Protein AF-A0A8K0KMU0-F1 (afdb_monomer_lite)

Radius of gyration: 23.38 Å; chains: 1; bounding box: 57×55×66 Å

Secondary structure (DSSP, 8-state):
-BS-EEES--EETTEE--SEEEESS--EEES-EEES-SS-SEEEE---S-EEEES-EEES-SS-SEEEEEEEE--S--SB-SS---S-----S--TTSEETTSS--EE--SSEEEEEEE--SS-EEEEEEE-SS--------SS--SEEEEEES-TTSSS----EEEETT-TTTTB----SSS-EEEEEEE-S--TT-EEEEEEE-SSPP-TT--TT-EEEEES-EEES-TT-SEEEEEEESSBPEEEEES-EEES-S-EEETTEES-S-SEEEEEESB-EEEEES-EEESSBS-EEEEEE-SSGGG--EEEEES-EEES-BSS-SEEEEESSS-TT-EEEEES-EEES-EETTS-SEEEESSEEEEES-EEES-EESSSEEEE--TT---SS-EEEES-EEES-EE--SS--EEEEE-SSSEEEES-EEE-TT-SEEEEE-----

Sequence (446 aa):
MEFVRIIGAGVLHNEKAPAVQSIGKSPVLSNINISNCASHGFNVISPTDAMKMLFNRVEDVLGIGLSAISLTGEGRESEESSFTPMQEVHYPYNLFSMIDMCDPTKEVIIEERVLVYYKYDNSPVNCVKIFNSFNLFNSTEKPGKEDTISLYDGDVYNVTTKLLSKINIGSNNERKFFKTSGPSLSVKLFANGASSHYGFIAEVVTLPISAIGFNRDVQHNISYSVFTKNQLGAINYASAGEINPMITMEWNQFTNNCLNLYGNFTTCSAAVSMDIQNTQSIFFKNNLVRGNQGGLLVKADSRGSATALKGYISNNLFKNNANNPTVHIEGRRSSPYQEVTLFRNYFTRNFVPYHNAIILKQVVSNFTYNYVHYNLGMHILEVSGFERVRLPIYQTASHNGFYRNMAVDREERGTIVAGTAGQHYVDNVLVNPDNDYEIVTVNRSL

Foldseek 3Di:
DEQEEAEAAQADPNWGAESEEDECAADAAYLYEYEQYAEEHYEYYQHLFAHHAYQYEAYNYQYAPYFAEHELAELDPDQFFFWFFDDFGDDIQDDPQAAEQAPPAAEDEDPFKGKYKYFAAQAKDKGKHWYFWFDFEAADDDDDDAFWKFWWLDDCPDDSTHTHDIDGPPDPCRGGDDDRPTTIRMIITTDGHDDRSDMGMDMDGDPPHDCRSVDQAHEYAHELYEAEQHAQAHYEHEYDYQATHAYEYYNYEQEQYWDDDDDLDINYQANHHYAYELYAEYHAELYEQENYQEAYHYEYEGPDLNSAYEYEAENYEQYQHENHANAAYEYPDLDANHEYEHYAYEHANYYHAPAANHHAESYQYHAELYEHEHAEHLEHYEHYHNPPPDDPAAREHEPYEHYQYWRNHDPAGENYEQADPRYYYYHYHHHHVNGPYPYDYPPPPD

Structure (mmCIF, N/CA/C/O backbone):
data_AF-A0A8K0KMU0-F1
#
_entry.id   AF-A0A8K0KMU0-F1
#
loop_
_atom_site.group_PDB
_atom_site.id
_atom_site.type_symbol
_atom_site.label_atom_id
_atom_site.label_alt_id
_atom_site.label_comp_id
_atom_site.label_asym_id
_atom_site.label_entity_id
_atom_site.label_seq_id
_atom_site.pdbx_PDB_ins_code
_atom_site.Cartn_x
_atom_site.Cartn_y
_atom_site.Cartn_z
_atom_site.occupancy
_atom_site.B_iso_or_equiv
_atom_site.auth_seq_id
_atom_site.auth_comp_id
_atom_site.auth_asym_id
_atom_site.auth_atom_id
_atom_site.pdbx_PDB_model_num
ATOM 1 N N . MET A 1 1 ? -8.314 -20.863 10.036 1.00 87.50 1 MET A N 1
ATOM 2 C CA . MET A 1 1 ? -9.334 -21.306 9.061 1.00 87.50 1 MET A CA 1
ATOM 3 C C . MET A 1 1 ? -8.587 -21.843 7.863 1.00 87.50 1 MET A C 1
ATOM 5 O O . MET A 1 1 ? -7.766 -21.114 7.317 1.00 87.50 1 MET A O 1
ATOM 9 N N . GLU A 1 2 ? -8.796 -23.110 7.514 1.00 93.12 2 GLU A N 1
ATOM 10 C CA . GLU A 1 2 ? -7.958 -23.791 6.523 1.00 93.12 2 GLU A CA 1
ATOM 11 C C . GLU A 1 2 ? -8.783 -24.669 5.576 1.00 93.12 2 GLU A C 1
ATOM 13 O O . GLU A 1 2 ? -9.823 -25.184 5.981 1.00 93.12 2 GLU A O 1
ATOM 18 N N . PHE A 1 3 ? -8.317 -24.833 4.332 1.00 95.44 3 PHE A N 1
ATOM 19 C CA . PHE A 1 3 ? -8.899 -25.730 3.316 1.00 95.44 3 PHE A CA 1
ATOM 20 C C . PHE A 1 3 ? -10.385 -25.470 2.988 1.00 95.44 3 PHE A C 1
ATOM 22 O O . PHE A 1 3 ? -11.163 -26.399 2.775 1.00 95.44 3 PHE A O 1
ATOM 29 N N . VAL A 1 4 ? -10.795 -24.196 2.925 1.00 96.50 4 VAL A N 1
ATOM 30 C CA . VAL A 1 4 ? -12.194 -23.798 2.669 1.00 96.50 4 VAL A CA 1
ATOM 31 C C . VAL A 1 4 ? -12.368 -23.226 1.261 1.00 96.50 4 VAL A C 1
ATOM 33 O O . VAL A 1 4 ? -11.545 -22.439 0.794 1.00 96.50 4 VAL A O 1
ATOM 36 N N . ARG A 1 5 ? -13.478 -23.561 0.594 1.00 97.19 5 ARG A N 1
ATOM 37 C CA . ARG A 1 5 ? -13.899 -22.934 -0.666 1.00 97.19 5 ARG A CA 1
ATOM 38 C C . ARG A 1 5 ? -15.169 -22.110 -0.457 1.00 97.19 5 ARG A C 1
ATOM 40 O O . ARG A 1 5 ? -16.158 -22.632 0.044 1.00 97.19 5 ARG A O 1
ATOM 47 N N . ILE A 1 6 ? -15.141 -20.849 -0.878 1.00 96.81 6 ILE A N 1
ATOM 48 C CA . ILE A 1 6 ? -16.243 -19.887 -0.779 1.00 96.81 6 ILE A CA 1
ATOM 49 C C . ILE A 1 6 ? -16.578 -19.391 -2.192 1.00 96.81 6 ILE A C 1
ATOM 51 O O . ILE A 1 6 ? -15.688 -19.048 -2.975 1.00 96.81 6 ILE A O 1
ATOM 55 N N . ILE A 1 7 ? -17.866 -19.386 -2.537 1.00 97.06 7 ILE A N 1
ATOM 56 C CA . ILE A 1 7 ? -18.370 -18.989 -3.857 1.00 97.06 7 ILE A CA 1
ATOM 57 C C . ILE A 1 7 ? -19.643 -18.163 -3.658 1.00 97.06 7 ILE A C 1
ATOM 59 O O . ILE A 1 7 ? -20.492 -18.565 -2.866 1.00 97.06 7 ILE A O 1
ATOM 63 N N . GLY A 1 8 ? -19.795 -17.036 -4.359 1.00 94.19 8 GLY A N 1
ATOM 64 C CA . GLY A 1 8 ? -21.054 -16.273 -4.369 1.00 94.19 8 GLY A CA 1
ATOM 65 C C . GLY A 1 8 ? -21.387 -15.518 -3.074 1.00 94.19 8 GLY A C 1
ATOM 66 O O . GLY A 1 8 ? -22.480 -14.970 -2.953 1.00 94.19 8 GLY A O 1
ATOM 67 N N . ALA A 1 9 ? -20.465 -15.467 -2.108 1.00 93.31 9 ALA A N 1
ATOM 68 C CA . ALA A 1 9 ? -20.599 -14.627 -0.919 1.00 93.31 9 ALA A CA 1
ATOM 69 C C . ALA A 1 9 ? -20.497 -13.132 -1.284 1.00 93.31 9 ALA A C 1
ATOM 71 O O . ALA A 1 9 ? -20.115 -12.770 -2.395 1.00 93.31 9 ALA A O 1
ATOM 72 N N . GLY A 1 10 ? -20.805 -12.228 -0.354 1.00 86.81 10 GLY A N 1
ATOM 73 C CA . GLY A 1 10 ? -20.656 -10.786 -0.590 1.00 86.81 10 GLY A CA 1
ATOM 74 C C . GLY A 1 10 ? -21.837 -9.923 -0.152 1.00 86.81 10 GLY A C 1
ATOM 75 O O . GLY A 1 10 ? -21.719 -8.700 -0.164 1.00 86.81 10 GLY A O 1
ATOM 76 N N . VAL A 1 11 ? -22.966 -10.539 0.210 1.00 90.25 11 VAL A N 1
ATOM 77 C CA . VAL A 1 11 ? -24.166 -9.849 0.699 1.00 90.25 11 VAL A CA 1
ATOM 78 C C . VAL A 1 11 ? -24.617 -10.470 2.019 1.00 90.25 11 VAL A C 1
ATOM 80 O O . VAL A 1 11 ? -24.710 -11.692 2.122 1.00 90.25 11 VAL A O 1
ATOM 83 N N . LEU A 1 12 ? -24.908 -9.632 3.011 1.00 87.19 12 LEU A N 1
ATOM 84 C CA . LEU A 1 12 ? -25.464 -10.011 4.311 1.00 87.19 12 LEU A CA 1
ATOM 85 C C . LEU A 1 12 ? -26.516 -8.964 4.696 1.00 87.19 12 LEU A C 1
ATOM 87 O O . LEU A 1 12 ? -26.233 -7.775 4.632 1.00 87.19 12 LEU A O 1
ATOM 91 N N . HIS A 1 13 ? -27.735 -9.390 5.042 1.00 85.06 13 HIS A N 1
ATOM 92 C CA . HIS A 1 13 ? -28.861 -8.493 5.369 1.00 85.06 13 HIS A CA 1
ATOM 93 C C . HIS A 1 13 ? -29.080 -7.348 4.347 1.00 85.06 13 HIS A C 1
ATOM 95 O O . HIS A 1 13 ? -29.362 -6.216 4.718 1.00 85.06 13 HIS A O 1
ATOM 101 N N . ASN A 1 14 ? -28.963 -7.661 3.049 1.00 83.81 14 ASN A N 1
ATOM 102 C CA . ASN A 1 14 ? -29.007 -6.737 1.899 1.00 83.81 14 ASN A CA 1
ATOM 103 C C . ASN A 1 14 ? -27.836 -5.735 1.774 1.00 83.81 14 ASN A C 1
ATOM 105 O O . ASN A 1 14 ? -27.771 -5.006 0.785 1.00 83.81 14 ASN A O 1
ATOM 109 N N . GLU A 1 15 ? -26.864 -5.742 2.687 1.00 84.44 15 GLU A N 1
ATOM 110 C CA . GLU A 1 15 ? -25.642 -4.933 2.609 1.00 84.44 15 GLU A CA 1
ATOM 111 C C . GLU A 1 15 ? -24.462 -5.694 1.994 1.00 84.44 15 GLU A C 1
ATOM 113 O O . GLU A 1 15 ? -24.384 -6.921 2.051 1.00 84.44 15 GLU A O 1
ATOM 118 N N . LYS A 1 16 ? -23.474 -4.960 1.464 1.00 88.62 16 LYS A N 1
ATOM 119 C CA . LYS A 1 16 ? -22.205 -5.537 0.996 1.00 88.62 16 LYS A CA 1
ATOM 120 C C . LYS A 1 16 ? -21.301 -5.927 2.171 1.00 88.62 16 LYS A C 1
ATOM 122 O O . LYS A 1 16 ? -20.654 -5.066 2.766 1.00 88.62 16 LYS A O 1
ATOM 127 N N . ALA A 1 17 ? -21.158 -7.226 2.421 1.00 91.62 17 ALA A N 1
ATOM 128 C CA . ALA A 1 17 ? -20.309 -7.792 3.475 1.00 91.62 17 ALA A CA 1
ATOM 129 C C . ALA A 1 17 ? -19.188 -8.671 2.884 1.00 91.62 17 ALA A C 1
ATOM 131 O O . ALA A 1 17 ? -19.438 -9.376 1.910 1.00 91.62 17 ALA A O 1
ATOM 132 N N . PRO A 1 18 ? -17.951 -8.635 3.412 1.00 93.56 18 PRO A N 1
ATOM 133 C CA . PRO A 1 18 ? -16.827 -9.427 2.899 1.00 93.56 18 PRO A CA 1
ATOM 134 C C . PRO A 1 18 ? -17.072 -10.940 3.020 1.00 93.56 18 PRO A C 1
ATOM 136 O O . PRO A 1 18 ? -17.790 -11.389 3.909 1.00 93.56 18 PRO A O 1
ATOM 139 N N . ALA A 1 19 ? -16.437 -11.740 2.159 1.00 95.00 19 ALA A N 1
ATOM 140 C CA . ALA A 1 19 ? -16.584 -13.199 2.179 1.00 95.00 19 ALA A CA 1
ATOM 141 C C . ALA A 1 19 ? -15.942 -13.865 3.417 1.00 95.00 19 ALA A C 1
ATOM 143 O O . ALA A 1 19 ? -16.419 -14.904 3.870 1.00 95.00 19 ALA A O 1
ATOM 144 N N . VAL A 1 20 ? -14.888 -13.261 3.978 1.00 94.62 20 VAL A N 1
ATOM 145 C CA . VAL A 1 20 ? -14.310 -13.595 5.291 1.00 94.62 20 VAL A CA 1
ATOM 146 C C . VAL A 1 20 ? -13.962 -12.298 6.020 1.00 94.62 20 VAL A C 1
ATOM 148 O O . VAL A 1 20 ? -13.283 -11.440 5.453 1.00 94.62 20 VAL A O 1
ATOM 151 N N . GLN A 1 21 ? -14.373 -12.169 7.285 1.00 93.75 21 GLN A N 1
ATOM 152 C CA . GLN A 1 21 ? -14.043 -11.022 8.135 1.00 93.75 21 GLN A CA 1
ATOM 153 C C . GLN A 1 21 ? -13.324 -11.449 9.417 1.00 93.75 21 GLN A C 1
ATOM 155 O O . GLN A 1 21 ? -13.712 -12.427 10.050 1.00 93.75 21 GLN A O 1
ATOM 160 N N . SER A 1 22 ? -12.316 -10.677 9.824 1.00 93.50 22 SER A N 1
ATOM 161 C CA . SER A 1 22 ? -11.732 -10.716 11.168 1.00 93.50 22 SER A CA 1
ATOM 162 C C . SER A 1 22 ? -11.647 -9.296 11.723 1.00 93.50 22 SER A C 1
ATOM 164 O O . SER A 1 22 ? -11.280 -8.373 10.995 1.00 93.50 22 SER A O 1
ATOM 166 N N . ILE A 1 23 ? -11.994 -9.111 12.996 1.00 92.00 23 ILE A N 1
ATOM 167 C CA . ILE A 1 23 ? -11.902 -7.830 13.710 1.00 92.00 23 ILE A CA 1
ATOM 168 C C . ILE A 1 23 ? -11.270 -8.102 15.080 1.00 92.00 23 ILE A C 1
ATOM 170 O O . ILE A 1 23 ? -11.667 -9.058 15.744 1.00 92.00 23 ILE A O 1
ATOM 174 N N . GLY A 1 24 ? -10.263 -7.325 15.488 1.00 86.94 24 GLY A N 1
ATOM 175 C CA . GLY A 1 24 ? -9.598 -7.438 16.800 1.00 86.94 24 GLY A CA 1
ATOM 176 C C . GLY A 1 24 ? -8.747 -8.704 17.004 1.00 86.94 24 GLY A C 1
ATOM 177 O O . GLY A 1 24 ? -8.010 -8.816 17.985 1.00 86.94 24 GLY A O 1
ATOM 178 N N . LYS A 1 25 ? -8.847 -9.681 16.093 1.00 88.94 25 LYS A N 1
ATOM 179 C CA . LYS A 1 25 ? -8.139 -10.966 16.106 1.00 88.94 25 LYS A CA 1
ATOM 180 C C . LYS A 1 25 ? -7.315 -11.126 14.836 1.00 88.94 25 LYS A C 1
ATOM 182 O O . LYS A 1 25 ? -7.817 -10.898 13.733 1.00 88.94 25 LYS A O 1
ATOM 187 N N . SER A 1 26 ? -6.081 -11.588 14.994 1.00 91.81 26 SER A N 1
ATOM 188 C CA . SER A 1 26 ? -5.181 -11.891 13.881 1.00 91.81 26 SER A CA 1
ATOM 189 C C . SER A 1 26 ? -5.446 -13.290 13.330 1.00 91.81 26 SER A C 1
ATOM 191 O O . SER A 1 26 ? -5.296 -14.272 14.060 1.00 91.81 26 SER A O 1
ATOM 193 N N . PRO A 1 27 ? -5.876 -13.422 12.064 1.00 92.62 27 PRO A N 1
ATOM 194 C CA . PRO A 1 27 ? -6.300 -14.708 11.545 1.00 92.62 27 PRO A CA 1
ATOM 195 C C . PRO A 1 27 ? -5.127 -15.507 10.955 1.00 92.62 27 PRO A C 1
ATOM 197 O O . PRO A 1 27 ? -4.221 -14.968 10.313 1.00 92.62 27 PRO A O 1
ATOM 200 N N . VAL A 1 28 ? -5.199 -16.831 11.112 1.00 95.50 28 VAL A N 1
ATOM 201 C CA . VAL A 1 28 ? -4.425 -17.792 10.313 1.00 95.50 28 VAL A CA 1
ATOM 202 C C . VAL A 1 28 ? -5.344 -18.328 9.216 1.00 95.50 28 VAL A C 1
ATOM 204 O O . VAL A 1 28 ? -6.364 -18.962 9.511 1.00 95.50 28 VAL A O 1
ATOM 207 N N . LEU A 1 29 ? -5.010 -18.024 7.962 1.00 96.06 29 LEU A N 1
ATOM 208 C CA . LEU A 1 29 ? -5.810 -18.285 6.764 1.00 96.06 29 LEU A CA 1
ATOM 209 C C . LEU A 1 29 ? -4.952 -19.065 5.762 1.00 96.06 29 LEU A C 1
ATOM 211 O O . LEU A 1 29 ? -4.009 -18.511 5.195 1.00 96.06 29 LEU A O 1
ATOM 215 N N . SER A 1 30 ? -5.253 -20.349 5.573 1.00 97.19 30 SER A N 1
ATOM 216 C CA . SER A 1 30 ? -4.405 -21.272 4.808 1.00 97.19 30 SER A CA 1
ATOM 217 C C . SER A 1 30 ? -5.214 -22.047 3.770 1.00 97.19 30 SER A C 1
ATOM 219 O O . SER A 1 30 ? -6.232 -22.648 4.108 1.00 97.19 30 SER A O 1
ATOM 221 N N . ASN A 1 31 ? -4.773 -22.082 2.512 1.00 97.88 31 ASN A N 1
ATOM 222 C CA . ASN A 1 31 ? -5.441 -22.846 1.444 1.00 97.88 31 ASN A CA 1
ATOM 223 C C . ASN A 1 31 ? -6.943 -22.503 1.266 1.00 97.88 31 ASN A C 1
ATOM 225 O O . ASN A 1 31 ? -7.758 -23.386 0.989 1.00 97.88 31 ASN A O 1
ATOM 229 N N . ILE A 1 32 ? -7.338 -21.236 1.452 1.00 97.88 32 ILE A N 1
ATOM 230 C CA . ILE A 1 32 ? -8.719 -20.779 1.228 1.00 97.88 32 ILE A CA 1
ATOM 231 C C . ILE A 1 32 ? -8.872 -20.295 -0.219 1.00 97.88 32 ILE A C 1
ATOM 233 O O . ILE A 1 32 ? -8.071 -19.487 -0.688 1.00 97.88 32 ILE A O 1
ATOM 237 N N . ASN A 1 33 ? -9.919 -20.744 -0.917 1.00 98.06 33 ASN A N 1
ATOM 238 C CA . ASN A 1 33 ? -10.279 -20.261 -2.254 1.00 98.06 33 ASN A CA 1
ATOM 239 C C . ASN A 1 33 ? -11.608 -19.487 -2.223 1.00 98.06 33 ASN A C 1
ATOM 241 O O . ASN A 1 33 ? -12.643 -20.065 -1.895 1.00 98.06 33 ASN A O 1
ATOM 245 N N . ILE A 1 34 ? -11.584 -18.205 -2.585 1.00 98.12 34 ILE A N 1
ATOM 246 C CA . ILE A 1 34 ? -12.735 -17.295 -2.634 1.00 98.12 34 ILE A CA 1
ATOM 247 C C . ILE A 1 34 ? -12.978 -16.886 -4.091 1.00 98.12 34 ILE A C 1
ATOM 249 O O . ILE A 1 34 ? -12.063 -16.400 -4.753 1.00 98.12 34 ILE A O 1
ATOM 253 N N . SER A 1 35 ? -14.205 -17.058 -4.590 1.00 97.94 35 SER A N 1
ATOM 254 C CA . SER A 1 35 ? -14.531 -16.807 -6.002 1.00 97.94 35 SER A CA 1
ATOM 255 C C . SER A 1 35 ? -15.910 -16.173 -6.220 1.00 97.94 35 SER A C 1
ATOM 257 O O . SER A 1 35 ? -16.864 -16.510 -5.518 1.00 97.94 35 SER A O 1
ATOM 259 N N . ASN A 1 36 ? -16.040 -15.310 -7.235 1.00 97.06 36 ASN A N 1
ATOM 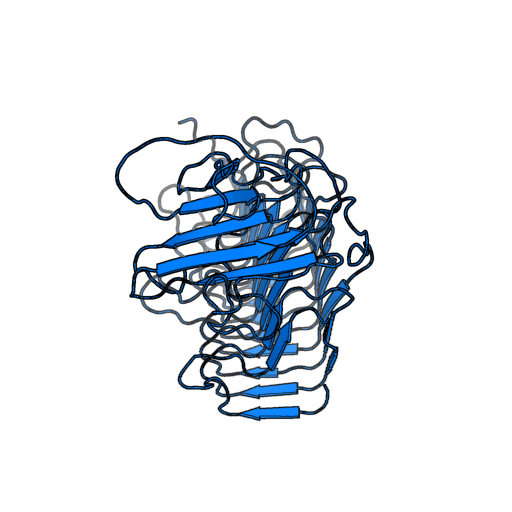260 C CA . ASN A 1 36 ? -17.317 -14.714 -7.670 1.00 97.06 36 ASN A CA 1
ATOM 261 C C . ASN A 1 36 ? -18.080 -13.986 -6.542 1.00 97.06 36 ASN A C 1
ATOM 263 O O . ASN A 1 36 ? -19.270 -14.227 -6.342 1.00 97.06 36 ASN A O 1
ATOM 267 N N . CYS A 1 37 ? -17.396 -13.137 -5.766 1.00 95.62 37 CYS A N 1
ATOM 268 C CA . CYS A 1 37 ? -17.979 -12.503 -4.576 1.00 95.62 37 CYS A CA 1
ATOM 269 C C . CYS A 1 37 ? -18.422 -11.044 -4.805 1.00 95.62 37 CYS A C 1
ATOM 271 O O . CYS A 1 37 ? -17.720 -10.266 -5.447 1.00 95.62 37 CYS A O 1
ATOM 273 N N . ALA A 1 38 ? -19.562 -10.647 -4.229 1.00 94.38 38 ALA A N 1
ATOM 274 C CA . ALA A 1 38 ? -20.221 -9.350 -4.471 1.00 94.38 38 ALA A CA 1
ATOM 275 C C . ALA A 1 38 ? -19.683 -8.153 -3.644 1.00 94.38 38 ALA A C 1
ATOM 277 O O . ALA A 1 38 ? -20.091 -7.006 -3.856 1.00 94.38 38 ALA A O 1
ATOM 278 N N . SER A 1 39 ? -18.762 -8.411 -2.713 1.00 94.50 39 SER A N 1
ATOM 279 C CA . SER A 1 39 ? -18.065 -7.418 -1.881 1.00 94.50 39 SER A CA 1
ATOM 280 C C . SER A 1 39 ? -16.566 -7.751 -1.856 1.00 94.50 39 SER A C 1
ATOM 282 O O . SER A 1 39 ? -16.042 -8.179 -2.875 1.00 94.50 39 SER A O 1
ATOM 284 N N . HIS A 1 40 ? -15.837 -7.531 -0.762 1.00 95.44 40 HIS A N 1
ATOM 285 C CA . HIS A 1 40 ? -14.419 -7.901 -0.638 1.00 95.44 40 HIS A CA 1
ATOM 286 C C . HIS A 1 40 ? -14.235 -9.413 -0.402 1.00 95.44 40 HIS A C 1
ATOM 288 O O . HIS A 1 40 ? -15.146 -10.087 0.083 1.00 95.44 40 HIS A O 1
ATOM 294 N N . GLY A 1 41 ? -13.051 -9.945 -0.718 1.00 96.31 41 GLY A N 1
ATOM 295 C CA . GLY A 1 41 ? -12.686 -11.330 -0.412 1.00 96.31 41 GLY A CA 1
ATOM 296 C C . GLY A 1 41 ? -12.418 -11.502 1.083 1.00 96.31 41 GLY A C 1
ATOM 297 O O . GLY A 1 41 ? -13.288 -11.933 1.838 1.00 96.31 41 GLY A O 1
ATOM 298 N N . PHE A 1 42 ? -11.225 -11.102 1.513 1.00 96.75 42 PHE A N 1
ATOM 299 C CA . PHE A 1 42 ? -10.863 -10.984 2.924 1.00 96.75 42 PHE A CA 1
ATOM 300 C C . PHE A 1 42 ? -11.013 -9.538 3.415 1.00 96.75 42 PHE A C 1
ATOM 302 O O . PHE A 1 42 ? -10.697 -8.593 2.690 1.00 96.75 42 PHE A O 1
ATOM 309 N N . ASN A 1 43 ? -11.438 -9.366 4.666 1.00 95.50 43 ASN A N 1
ATOM 310 C CA . ASN A 1 43 ? -11.386 -8.098 5.391 1.00 95.50 43 ASN A CA 1
ATOM 311 C C . ASN A 1 43 ? -10.826 -8.320 6.804 1.00 95.50 43 ASN A C 1
ATOM 313 O O . ASN A 1 43 ? -11.408 -9.082 7.577 1.00 95.50 43 ASN A O 1
ATOM 317 N N . VAL A 1 44 ? -9.717 -7.667 7.152 1.00 95.31 44 VAL A N 1
ATOM 318 C CA . VAL A 1 44 ? -9.049 -7.822 8.455 1.00 95.31 44 VAL A CA 1
ATOM 319 C C . VAL A 1 44 ? -8.862 -6.453 9.105 1.00 95.31 44 VAL A C 1
ATOM 321 O O . VAL A 1 44 ? -8.145 -5.614 8.569 1.00 95.31 44 VAL A O 1
ATOM 324 N N . ILE A 1 45 ? -9.495 -6.223 10.257 1.00 93.69 45 ILE A N 1
ATOM 325 C CA . ILE A 1 45 ? -9.496 -4.933 10.966 1.00 93.69 45 ILE A CA 1
ATOM 326 C C . ILE A 1 45 ? -8.879 -5.097 12.359 1.00 93.69 45 ILE A C 1
ATOM 328 O O . ILE A 1 45 ? -9.274 -5.989 13.104 1.00 93.69 45 ILE A O 1
ATOM 332 N N . SER A 1 46 ? -7.933 -4.229 12.721 1.00 91.38 46 SER A N 1
ATOM 333 C CA . SER A 1 46 ? -7.198 -4.262 13.997 1.00 91.38 46 SER A CA 1
ATOM 334 C C . SER A 1 46 ? -6.698 -5.676 14.385 1.00 91.38 46 SER A C 1
ATOM 336 O O . SER A 1 46 ? -7.050 -6.203 15.441 1.00 91.38 46 SER A O 1
ATOM 338 N N . PRO A 1 47 ? -5.916 -6.356 13.521 1.00 90.81 47 PRO A N 1
ATOM 339 C CA . PRO A 1 47 ? -5.162 -7.537 13.936 1.00 90.81 47 PRO A CA 1
ATOM 340 C C . PRO A 1 47 ? -4.165 -7.141 15.042 1.00 90.81 47 PRO A C 1
ATOM 342 O O . PRO A 1 47 ? -3.354 -6.237 14.860 1.00 90.81 47 PRO A O 1
ATOM 345 N N . THR A 1 48 ? -4.265 -7.796 16.198 1.00 83.69 48 THR A N 1
ATOM 346 C CA . THR A 1 48 ? -3.548 -7.459 17.446 1.00 83.69 48 THR A CA 1
ATOM 347 C C . THR A 1 48 ? -2.223 -8.210 17.639 1.00 83.69 48 THR A C 1
ATOM 349 O O . THR A 1 48 ? -1.437 -7.865 18.516 1.00 83.69 48 THR A O 1
ATOM 352 N N . ASP A 1 49 ? -1.978 -9.237 16.826 1.00 90.25 49 ASP A N 1
ATOM 353 C CA . ASP A 1 49 ? -0.792 -10.108 16.824 1.00 90.25 49 ASP A CA 1
ATOM 354 C C . ASP A 1 49 ? -0.460 -10.575 15.381 1.00 90.25 49 ASP A C 1
ATOM 356 O O . ASP A 1 49 ? -1.056 -10.102 14.410 1.00 90.25 49 ASP A O 1
ATOM 360 N N . ALA A 1 50 ? 0.488 -11.492 15.182 1.00 92.50 50 ALA A N 1
ATOM 361 C CA . ALA A 1 50 ? 0.962 -11.886 13.856 1.00 92.50 50 ALA A CA 1
ATOM 362 C C . ALA A 1 50 ? -0.130 -12.541 12.979 1.00 92.50 50 ALA A C 1
ATOM 364 O O . ALA A 1 50 ? -0.740 -13.550 13.341 1.00 92.50 50 ALA A O 1
ATOM 365 N N . MET A 1 51 ? -0.330 -12.009 11.769 1.00 94.69 51 MET A N 1
ATOM 366 C CA . MET A 1 51 ? -1.268 -12.533 10.768 1.00 94.69 51 MET A CA 1
ATOM 367 C C . MET A 1 51 ? -0.532 -13.429 9.768 1.00 94.69 51 MET A C 1
ATOM 369 O O . MET A 1 51 ? 0.539 -13.067 9.275 1.00 94.69 51 MET A O 1
ATOM 373 N N . LYS A 1 52 ? -1.127 -14.577 9.417 1.00 95.88 52 LYS A N 1
ATOM 374 C CA . LYS A 1 52 ? -0.556 -15.528 8.449 1.00 95.88 52 LYS A CA 1
ATOM 375 C C . LYS A 1 52 ? -1.590 -15.902 7.391 1.00 95.88 52 LYS A C 1
ATOM 377 O O . LYS A 1 52 ? -2.539 -16.626 7.677 1.00 95.88 52 LYS A O 1
ATOM 382 N N . MET A 1 53 ? -1.381 -15.426 6.168 1.00 97.12 53 MET A N 1
ATOM 383 C CA . MET A 1 53 ? -2.202 -15.713 4.993 1.00 97.12 53 MET A CA 1
ATOM 384 C C . MET A 1 53 ? -1.365 -16.466 3.956 1.00 97.12 53 MET A C 1
ATOM 386 O O . MET A 1 53 ? -0.558 -15.862 3.254 1.00 97.12 53 MET A O 1
ATOM 390 N N . LEU A 1 54 ? -1.537 -17.785 3.865 1.00 97.75 54 LEU A N 1
ATOM 391 C CA . LEU A 1 54 ? -0.710 -18.667 3.035 1.00 97.75 54 LEU A CA 1
ATOM 392 C C . LEU A 1 54 ? -1.547 -19.446 2.011 1.00 97.75 54 LEU A C 1
ATOM 394 O O . LEU A 1 54 ? -2.618 -19.953 2.335 1.00 97.75 54 LEU A O 1
ATOM 398 N N . PHE A 1 55 ? -1.039 -19.587 0.783 1.00 98.19 55 PHE A N 1
ATOM 399 C CA . PHE A 1 55 ? -1.638 -20.428 -0.271 1.00 98.19 55 PHE A CA 1
ATOM 400 C C . PHE A 1 55 ? -3.108 -20.098 -0.610 1.00 98.19 55 PHE A C 1
ATOM 402 O O . PHE A 1 55 ? -3.860 -20.960 -1.065 1.00 98.19 55 PHE A O 1
ATOM 409 N N . ASN A 1 56 ? -3.548 -18.859 -0.373 1.00 98.19 56 ASN A N 1
ATOM 410 C CA . ASN A 1 56 ? -4.933 -18.454 -0.602 1.00 98.19 56 ASN A CA 1
ATOM 411 C C . ASN A 1 56 ? -5.156 -18.037 -2.061 1.00 98.19 56 ASN A C 1
ATOM 413 O O . ASN A 1 56 ? -4.247 -17.544 -2.729 1.00 98.19 56 ASN A O 1
ATOM 417 N N . ARG A 1 57 ? -6.385 -18.184 -2.553 1.00 98.50 57 ARG A N 1
ATOM 418 C CA . ARG A 1 57 ? -6.806 -17.759 -3.893 1.00 98.50 57 ARG A CA 1
ATOM 419 C C . ARG A 1 57 ? -8.038 -16.867 -3.786 1.00 98.50 57 ARG A C 1
ATOM 421 O O . ARG A 1 57 ? -8.991 -17.227 -3.102 1.00 98.50 57 ARG A O 1
ATOM 428 N N . VAL A 1 58 ? -8.013 -15.713 -4.448 1.00 98.38 58 VAL A N 1
ATOM 429 C CA . VAL A 1 58 ? -9.134 -14.764 -4.498 1.00 98.38 58 VAL A CA 1
ATOM 430 C C . VAL A 1 58 ? -9.332 -14.298 -5.938 1.00 98.38 58 VAL A C 1
ATOM 432 O O . VAL A 1 58 ? -8.462 -13.620 -6.499 1.00 98.38 58 VAL A O 1
ATOM 435 N N . GLU A 1 59 ? -10.445 -14.708 -6.549 1.00 98.06 59 GLU A N 1
ATOM 436 C CA . GLU A 1 59 ? -10.701 -14.542 -7.984 1.00 98.06 59 GLU A CA 1
ATOM 437 C C . GLU A 1 59 ? -12.099 -14.003 -8.328 1.00 98.06 59 GLU A C 1
ATOM 439 O O . GLU A 1 59 ? -13.097 -14.381 -7.717 1.00 98.06 59 GLU A O 1
ATOM 444 N N . ASP A 1 60 ? -12.171 -13.133 -9.343 1.00 97.69 60 ASP A N 1
ATOM 445 C CA . ASP A 1 60 ? -13.430 -12.600 -9.896 1.00 97.69 60 ASP A CA 1
ATOM 446 C C . ASP A 1 60 ? -14.340 -11.944 -8.819 1.00 97.69 60 ASP A C 1
ATOM 448 O O . ASP A 1 60 ? -15.546 -12.180 -8.752 1.00 97.69 60 ASP A O 1
ATOM 452 N N . VAL A 1 61 ? -13.758 -11.125 -7.934 1.00 97.12 61 VAL A N 1
ATOM 453 C CA . VAL A 1 61 ? -14.456 -10.462 -6.812 1.00 97.12 61 VAL A CA 1
ATOM 454 C C . VAL A 1 61 ? -14.757 -8.988 -7.129 1.00 97.12 61 VAL A C 1
ATOM 456 O O . VAL A 1 61 ? -13.881 -8.263 -7.596 1.00 97.12 61 VAL A O 1
ATOM 459 N N . LEU A 1 62 ? -15.980 -8.512 -6.848 1.00 96.38 62 LEU A N 1
ATOM 460 C CA . LEU A 1 62 ? -16.429 -7.132 -7.133 1.00 96.38 62 LEU A CA 1
ATOM 461 C C . LEU A 1 62 ? -15.804 -6.062 -6.216 1.00 96.38 62 LEU A C 1
ATOM 463 O O . LEU A 1 62 ? -15.952 -4.865 -6.455 1.00 96.38 62 LEU A O 1
ATOM 467 N N . GLY A 1 63 ? -15.158 -6.478 -5.130 1.00 95.12 63 GLY A N 1
ATOM 468 C CA . GLY A 1 63 ? -14.439 -5.618 -4.198 1.00 95.12 63 GLY A CA 1
ATOM 469 C C . GLY A 1 63 ? -12.920 -5.735 -4.315 1.00 95.12 63 GLY A C 1
ATOM 470 O O . GLY A 1 63 ? -12.365 -5.945 -5.393 1.00 95.12 63 GLY A O 1
ATOM 471 N N . ILE A 1 64 ? -12.253 -5.586 -3.170 1.00 96.88 64 ILE A N 1
ATOM 472 C CA . ILE A 1 64 ? -10.812 -5.798 -3.007 1.00 96.88 64 ILE A CA 1
ATOM 473 C C . ILE A 1 64 ? -10.582 -7.271 -2.633 1.00 96.88 64 ILE A C 1
ATOM 475 O O . ILE A 1 64 ? -11.375 -7.844 -1.880 1.00 96.88 64 ILE A O 1
ATOM 479 N N . GLY A 1 65 ? -9.514 -7.895 -3.134 1.00 97.44 65 GLY A N 1
ATOM 480 C CA . GLY A 1 65 ? -9.182 -9.285 -2.799 1.00 97.44 65 GLY A CA 1
ATOM 481 C C . GLY A 1 65 ? -8.881 -9.487 -1.303 1.00 97.44 65 GLY A C 1
ATOM 482 O O . GLY A 1 65 ? -9.417 -10.399 -0.672 1.00 97.44 65 GLY A O 1
ATOM 483 N N . LEU A 1 66 ? -8.087 -8.585 -0.724 1.00 97.56 66 LEU A N 1
ATOM 484 C CA . LEU A 1 66 ? -7.857 -8.415 0.713 1.00 97.56 66 LEU A CA 1
ATOM 485 C C . LEU A 1 66 ? -7.898 -6.920 1.065 1.00 97.56 66 LEU A C 1
ATOM 487 O O . LEU A 1 66 ? -7.060 -6.155 0.591 1.00 97.56 66 LEU A O 1
ATOM 491 N N . SER A 1 67 ? -8.831 -6.522 1.928 1.00 96.25 67 SER A N 1
ATOM 492 C CA . SER A 1 67 ? -8.734 -5.268 2.685 1.00 96.25 67 SER A CA 1
ATOM 493 C C . SER A 1 67 ? -8.121 -5.562 4.055 1.00 96.25 67 SER A C 1
ATOM 495 O O . SER A 1 67 ? -8.554 -6.491 4.741 1.00 96.25 67 SER A O 1
ATOM 497 N N . ALA A 1 68 ? -7.104 -4.804 4.449 1.00 95.75 68 ALA A N 1
ATOM 498 C CA . ALA A 1 68 ? -6.432 -4.945 5.735 1.00 95.75 68 ALA A CA 1
ATOM 499 C C . ALA A 1 68 ? -6.224 -3.569 6.378 1.00 95.75 68 ALA A C 1
ATOM 501 O O . ALA A 1 68 ? -5.720 -2.649 5.741 1.00 95.75 68 ALA A O 1
ATOM 502 N N . ILE A 1 69 ? -6.614 -3.429 7.643 1.00 94.25 69 ILE A N 1
ATOM 503 C CA . ILE A 1 69 ? -6.585 -2.166 8.384 1.00 94.25 69 ILE A CA 1
ATOM 504 C C . ILE A 1 69 ? -5.908 -2.429 9.732 1.00 94.25 69 ILE A C 1
ATOM 506 O O . ILE A 1 69 ? -6.517 -2.983 10.647 1.00 94.25 69 ILE A O 1
ATOM 510 N N . SER A 1 70 ? -4.638 -2.052 9.855 1.00 93.06 70 SER A N 1
ATOM 511 C CA . SER A 1 70 ? -3.856 -2.174 11.088 1.00 93.06 70 SER A CA 1
ATOM 512 C C . SER A 1 70 ? -4.056 -0.939 11.962 1.00 93.06 70 SER A C 1
ATOM 514 O O . SER A 1 70 ? -3.559 0.140 11.646 1.00 93.06 70 SER A O 1
ATOM 516 N N . LEU A 1 71 ? -4.796 -1.107 13.056 1.00 90.44 71 LEU A N 1
ATOM 517 C CA . LEU A 1 71 ? -4.997 -0.088 14.083 1.00 90.44 71 LEU A CA 1
ATOM 518 C C . LEU A 1 71 ? -4.337 -0.591 15.364 1.00 90.44 71 LEU A C 1
ATOM 520 O O . LEU A 1 71 ? -4.901 -1.467 16.021 1.00 90.44 71 LEU A O 1
ATOM 524 N N . THR A 1 72 ? -3.145 -0.075 15.676 1.00 88.00 72 THR A N 1
ATOM 525 C CA . THR A 1 72 ? -2.426 -0.385 16.928 1.00 88.00 72 THR A CA 1
ATOM 526 C C . THR A 1 72 ? -2.571 0.710 17.983 1.00 88.00 72 THR A C 1
ATOM 528 O O . THR A 1 72 ? -2.287 0.459 19.151 1.00 88.00 72 THR A O 1
ATOM 531 N N . GLY A 1 73 ? -3.079 1.891 17.615 1.00 84.56 73 GLY A N 1
ATOM 532 C CA . GLY A 1 73 ? -3.383 2.971 18.558 1.00 84.56 73 GLY A CA 1
ATOM 533 C C . GLY A 1 73 ? -2.161 3.742 19.057 1.00 84.56 73 GLY A C 1
ATOM 534 O O . GLY A 1 73 ? -1.063 3.616 18.514 1.00 84.56 73 GLY A O 1
ATOM 535 N N . GLU A 1 74 ? -2.347 4.551 20.097 1.00 85.19 74 GLU A N 1
ATOM 536 C CA . GLU A 1 74 ? -1.272 5.317 20.748 1.00 85.19 74 GLU A CA 1
ATOM 537 C C . GLU A 1 74 ? -0.913 4.698 22.106 1.00 85.19 74 GLU A C 1
ATOM 539 O O . GLU A 1 74 ? -1.808 4.447 22.908 1.00 85.19 74 GLU A O 1
ATOM 544 N N . GLY A 1 75 ? 0.371 4.437 22.376 1.00 81.25 75 GLY A N 1
ATOM 545 C CA . GLY A 1 75 ? 0.847 3.957 23.683 1.00 81.25 75 GLY A CA 1
ATOM 546 C C . GLY A 1 75 ? 1.366 5.081 24.586 1.00 81.25 75 GLY A C 1
ATOM 547 O O . GLY A 1 75 ? 1.720 4.850 25.742 1.00 81.25 75 GLY A O 1
ATOM 548 N N . ARG A 1 76 ? 1.438 6.311 24.061 1.00 80.62 76 ARG A N 1
ATOM 549 C CA . ARG A 1 76 ? 1.985 7.496 24.729 1.00 80.62 76 ARG A CA 1
ATOM 550 C C . ARG A 1 76 ? 0.906 8.481 25.128 1.00 80.62 76 ARG A C 1
ATOM 552 O O . ARG A 1 76 ? 0.025 8.837 24.360 1.00 80.62 76 ARG A O 1
ATOM 559 N N . GLU A 1 77 ? 1.096 9.041 26.310 1.00 78.88 77 GLU A N 1
ATOM 560 C CA . GLU A 1 77 ? 0.237 10.064 26.895 1.00 78.88 77 GLU A CA 1
ATOM 561 C C . GLU A 1 77 ? 0.586 11.511 26.473 1.00 78.88 77 GLU A C 1
ATOM 563 O O . GLU A 1 77 ? 0.339 12.455 27.231 1.00 78.88 77 GLU A O 1
ATOM 568 N N . SER A 1 78 ? 1.162 11.699 25.280 1.00 81.06 78 SER A N 1
ATOM 569 C CA . SER A 1 78 ? 1.512 13.012 24.717 1.00 81.06 78 SER A CA 1
ATOM 570 C C . SER A 1 78 ? 0.291 13.792 24.210 1.00 81.06 78 SER A C 1
ATOM 572 O O . SER A 1 78 ? -0.709 13.209 23.811 1.00 81.06 78 SER A O 1
ATOM 574 N N . GLU A 1 79 ? 0.377 15.128 24.188 1.00 79.44 79 GLU A N 1
ATOM 575 C CA . GLU A 1 79 ? -0.714 16.001 23.707 1.00 79.44 79 GLU A CA 1
ATOM 576 C C . GLU A 1 79 ? -0.988 15.864 22.198 1.00 79.44 79 GLU A C 1
ATOM 578 O O . GLU A 1 79 ? -2.104 16.113 21.737 1.00 79.44 79 GLU A O 1
ATOM 583 N N . GLU A 1 80 ? 0.018 15.434 21.433 1.00 82.56 80 GLU A N 1
ATOM 584 C CA . GLU A 1 80 ? -0.124 15.019 20.041 1.00 82.56 80 GLU A CA 1
ATOM 585 C C . GLU A 1 80 ? 0.098 13.510 19.884 1.00 82.56 80 GLU A C 1
ATOM 587 O O . GLU A 1 80 ? 1.033 12.943 20.458 1.00 82.56 80 GLU A O 1
ATOM 592 N N . SER A 1 81 ? -0.704 12.895 19.017 1.00 83.06 81 SER A N 1
ATOM 593 C CA . SER A 1 81 ? -0.527 11.533 18.522 1.00 83.06 81 SER A CA 1
ATOM 594 C C . SER A 1 81 ? 0.658 11.421 17.559 1.00 83.06 81 SER A C 1
ATOM 596 O O . SER A 1 81 ? 0.949 12.317 16.757 1.00 83.06 81 SER A O 1
ATOM 598 N N . SER A 1 82 ? 1.340 10.282 17.602 1.00 84.75 82 SER A N 1
ATOM 599 C CA . SER A 1 82 ? 2.475 9.919 16.761 1.00 84.75 82 SER A CA 1
ATOM 600 C C . SER A 1 82 ? 2.125 9.636 15.291 1.00 84.75 82 SER A C 1
ATOM 602 O O . SER A 1 82 ? 3.045 9.523 14.477 1.00 84.75 82 SER A O 1
ATOM 604 N N . PHE A 1 83 ? 0.840 9.587 14.924 1.00 85.69 83 PHE A N 1
ATOM 605 C CA . PHE A 1 83 ? 0.344 9.320 13.567 1.00 85.69 83 PHE A CA 1
ATOM 606 C C . PHE A 1 83 ? -0.674 10.378 13.081 1.00 85.69 83 PHE A C 1
ATOM 608 O O . PHE A 1 83 ? -0.982 11.348 13.775 1.00 85.69 83 PHE A O 1
ATOM 615 N N . THR A 1 84 ? -1.149 10.229 11.842 1.00 83.44 84 THR A N 1
ATOM 616 C CA . THR A 1 84 ? -2.325 10.917 11.277 1.00 83.44 84 THR A CA 1
ATOM 617 C C . THR A 1 84 ? -3.525 9.971 11.187 1.00 83.44 84 THR A C 1
ATOM 619 O O . THR A 1 84 ? -3.336 8.788 10.889 1.00 83.44 84 THR A O 1
ATOM 622 N N . PRO A 1 85 ? -4.765 10.467 11.355 1.00 80.50 85 PRO A N 1
ATOM 623 C CA . PRO A 1 85 ? -5.957 9.741 10.928 1.00 80.50 85 PRO A CA 1
ATOM 624 C C . PRO A 1 85 ? -5.852 9.335 9.451 1.00 80.50 85 PRO A C 1
ATOM 626 O O . PRO A 1 85 ? -5.390 10.113 8.614 1.00 80.50 85 PRO A O 1
ATOM 629 N N . MET A 1 86 ? -6.268 8.112 9.125 1.00 80.00 86 MET A N 1
ATOM 630 C CA . MET A 1 86 ? -6.245 7.615 7.744 1.00 80.00 86 MET A CA 1
ATOM 631 C C . MET A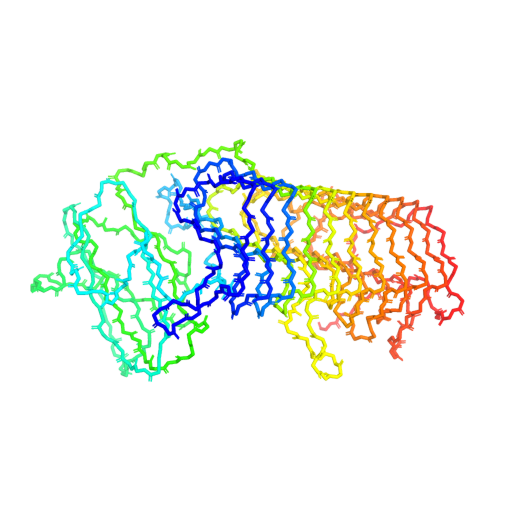 1 86 ? -7.397 8.223 6.943 1.00 80.00 86 MET A C 1
ATOM 633 O O . MET A 1 86 ? -8.513 8.336 7.446 1.00 80.00 86 MET A O 1
ATOM 637 N N . GLN A 1 87 ? -7.118 8.610 5.699 1.00 73.56 87 GLN A N 1
ATOM 638 C CA . GLN A 1 87 ? -8.050 9.379 4.864 1.00 73.56 87 GLN A CA 1
ATOM 639 C C . GLN A 1 87 ? -8.961 8.488 4.005 1.00 73.56 87 GLN A C 1
ATOM 641 O O . GLN A 1 87 ? -10.125 8.820 3.809 1.00 73.56 87 GLN A O 1
ATOM 646 N N . GLU A 1 88 ? -8.459 7.343 3.533 1.00 74.31 88 GLU A N 1
ATOM 647 C CA . GLU A 1 88 ? -9.199 6.384 2.703 1.00 74.31 88 GLU A CA 1
ATOM 648 C C . GLU A 1 88 ? -9.092 4.985 3.326 1.00 74.31 88 GLU A C 1
ATOM 650 O O . GLU A 1 88 ? -7.998 4.440 3.468 1.00 74.31 88 GLU A O 1
ATOM 655 N N . VAL A 1 89 ? -10.222 4.402 3.742 1.00 76.81 89 VAL A N 1
ATOM 656 C CA . VAL A 1 89 ? -10.254 3.127 4.481 1.00 76.81 89 VAL A CA 1
ATOM 657 C C . VAL A 1 89 ? -11.465 2.296 4.046 1.00 76.81 89 VAL A C 1
ATOM 659 O O . VAL A 1 89 ? -12.596 2.777 4.074 1.00 76.81 89 VAL A O 1
ATOM 662 N N . HIS A 1 90 ? -11.255 1.031 3.667 1.00 78.44 90 HIS A N 1
ATOM 663 C CA . HIS A 1 90 ? -12.314 0.173 3.115 1.00 78.44 90 HIS A CA 1
ATOM 664 C C . HIS A 1 90 ? -12.813 -0.869 4.122 1.00 78.44 90 HIS A C 1
ATOM 666 O O . HIS A 1 90 ? -12.184 -1.909 4.327 1.00 78.44 90 HIS A O 1
ATOM 672 N N . TYR A 1 91 ? -13.985 -0.611 4.701 1.00 79.00 91 TYR A N 1
ATOM 673 C CA . TYR A 1 91 ? -14.711 -1.524 5.586 1.00 79.00 91 TYR A CA 1
ATOM 674 C C . TYR A 1 91 ? -16.193 -1.642 5.153 1.00 79.00 91 TYR A C 1
ATOM 676 O O . TYR A 1 91 ? -16.706 -0.723 4.503 1.00 79.00 91 TYR A O 1
ATOM 684 N N . PRO A 1 92 ? -16.903 -2.757 5.449 1.00 79.88 92 PRO A N 1
ATOM 685 C CA . PRO A 1 92 ? -18.353 -2.889 5.223 1.00 79.88 92 PRO A CA 1
ATOM 686 C C . PRO A 1 92 ? -19.150 -1.906 6.099 1.00 79.88 92 PRO A C 1
ATOM 688 O O . PRO A 1 92 ? -18.557 -1.100 6.811 1.00 79.88 92 PRO A O 1
ATOM 691 N N . TYR A 1 93 ? -20.478 -1.850 5.969 1.00 78.56 93 TYR A N 1
ATOM 692 C CA . TYR A 1 93 ? -21.287 -0.908 6.760 1.00 78.56 93 TYR A CA 1
ATOM 693 C C . TYR A 1 93 ? -21.390 -1.374 8.222 1.00 78.56 93 TYR A C 1
ATOM 695 O O . TYR A 1 93 ? -20.856 -0.700 9.096 1.00 78.56 93 TYR A O 1
ATOM 703 N N . ASN A 1 94 ? -21.916 -2.575 8.473 1.00 80.44 94 ASN A N 1
ATOM 704 C CA . ASN A 1 94 ? -21.909 -3.187 9.807 1.00 80.44 94 ASN A CA 1
ATOM 705 C C . ASN A 1 94 ? -20.551 -3.816 10.206 1.00 80.44 94 ASN A C 1
ATOM 707 O O . ASN A 1 94 ? -19.958 -4.585 9.441 1.00 80.44 94 ASN A O 1
ATOM 711 N N . LEU A 1 95 ? -20.093 -3.556 11.441 1.00 82.88 95 LEU A N 1
ATOM 712 C CA . LEU A 1 95 ? -18.888 -4.133 12.067 1.00 82.88 95 LEU A CA 1
ATOM 713 C C . LEU A 1 95 ? -19.189 -4.708 13.467 1.00 82.88 95 LEU A C 1
ATOM 715 O O . LEU A 1 95 ? -19.151 -3.993 14.461 1.00 82.88 95 LEU A O 1
ATOM 719 N N . PHE A 1 96 ? -19.418 -6.022 13.561 1.00 77.31 96 PHE A N 1
ATOM 720 C CA . PHE A 1 96 ? -19.915 -6.693 14.781 1.00 77.31 96 PHE A CA 1
ATOM 721 C C . PHE A 1 96 ? -19.050 -6.536 16.054 1.00 77.31 96 PHE A C 1
ATOM 723 O O . PHE A 1 96 ? -19.566 -6.649 17.158 1.00 77.31 96 PHE A O 1
ATOM 730 N N . SER A 1 97 ? -17.740 -6.299 15.922 1.00 81.94 97 SER A N 1
ATOM 731 C CA . SER A 1 97 ? -16.800 -6.203 17.058 1.00 81.94 97 SER A CA 1
ATOM 732 C C . SER A 1 97 ? -16.261 -4.781 17.284 1.00 81.94 97 SER A C 1
ATOM 734 O O . SER A 1 97 ? -15.201 -4.610 17.887 1.00 81.94 97 SER A O 1
ATOM 736 N N . MET A 1 98 ? -16.950 -3.764 16.765 1.00 88.19 98 MET A N 1
ATOM 737 C CA . MET A 1 98 ? -16.646 -2.347 16.977 1.00 88.19 98 MET A CA 1
ATOM 738 C C . MET A 1 98 ? -17.931 -1.612 17.360 1.00 88.19 98 MET A C 1
ATOM 740 O O . MET A 1 98 ? -19.024 -2.044 17.000 1.00 88.19 98 MET A O 1
ATOM 744 N N . ILE A 1 99 ? -17.815 -0.505 18.091 1.00 88.62 99 ILE A N 1
ATOM 745 C CA . ILE A 1 99 ? -18.988 0.238 18.561 1.00 88.62 99 ILE A CA 1
ATOM 746 C C . ILE A 1 99 ? -19.425 1.224 17.482 1.00 88.62 99 ILE A C 1
ATOM 748 O O . ILE A 1 99 ? -18.718 2.193 17.211 1.00 88.62 99 ILE A O 1
ATOM 752 N N . ASP A 1 100 ? -20.597 0.997 16.889 1.00 89.12 100 ASP A N 1
ATOM 753 C CA . ASP A 1 100 ? -21.259 2.014 16.071 1.00 89.12 100 ASP A CA 1
ATOM 754 C C . ASP A 1 100 ? -21.664 3.190 16.969 1.00 89.12 100 ASP A C 1
ATOM 756 O O . ASP A 1 100 ? -22.350 3.020 17.979 1.00 89.12 100 ASP A O 1
ATOM 760 N N . MET A 1 101 ? -21.247 4.393 16.589 1.00 86.00 101 MET A N 1
ATOM 761 C CA . MET A 1 101 ? -21.607 5.662 17.211 1.00 86.00 101 MET A CA 1
ATOM 762 C C . MET A 1 101 ? -23.129 5.876 17.316 1.00 86.00 101 MET A C 1
ATOM 764 O O . MET A 1 101 ? -23.578 6.579 18.224 1.00 86.00 101 MET A O 1
ATOM 768 N N . CYS A 1 102 ? -23.915 5.287 16.411 1.00 85.19 102 CYS A N 1
ATOM 769 C CA . CYS A 1 102 ? -25.365 5.457 16.305 1.00 85.19 102 CYS A CA 1
ATOM 770 C C . CYS A 1 102 ? -26.212 4.277 16.816 1.00 85.19 102 CYS A C 1
ATOM 772 O O . CYS A 1 102 ? -27.437 4.405 16.873 1.00 85.19 102 CYS A O 1
ATOM 774 N N . ASP A 1 103 ? -25.596 3.182 17.273 1.00 87.31 103 ASP A N 1
ATOM 775 C CA . ASP A 1 103 ? -26.305 2.084 17.944 1.00 87.31 103 ASP A CA 1
ATOM 776 C C . ASP A 1 103 ? -27.029 2.578 19.230 1.00 87.31 103 ASP A C 1
ATOM 778 O O . ASP A 1 103 ? -26.500 3.439 19.946 1.00 87.31 103 ASP A O 1
ATOM 782 N N . PRO A 1 104 ? -28.216 2.041 19.580 1.00 82.31 104 PRO A N 1
ATOM 783 C CA . PRO A 1 104 ? -28.992 2.455 20.757 1.00 82.31 104 PRO A CA 1
ATOM 784 C C . PRO A 1 104 ? -28.296 2.322 22.127 1.00 82.3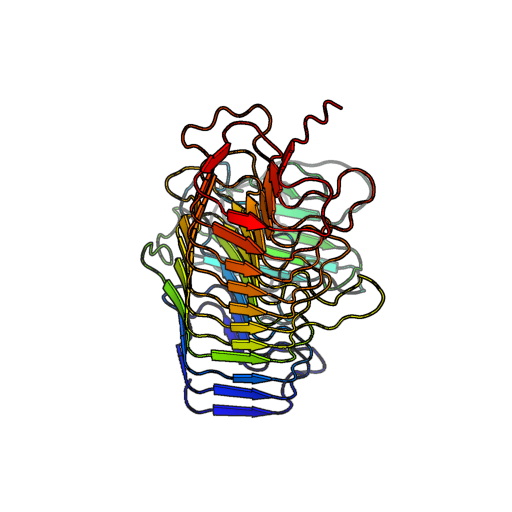1 104 PRO A C 1
ATOM 786 O O . PRO A 1 104 ? -28.772 2.930 23.091 1.00 82.31 104 PRO A O 1
ATOM 789 N N . THR A 1 105 ? -27.198 1.570 22.258 1.00 82.56 105 THR A N 1
ATOM 790 C CA . THR A 1 105 ? -26.503 1.334 23.540 1.00 82.56 105 THR A CA 1
ATOM 791 C C . THR A 1 105 ? -25.717 2.576 23.980 1.00 82.56 105 THR A C 1
ATOM 793 O O . THR A 1 105 ? -24.535 2.724 23.670 1.00 82.56 105 THR A O 1
ATOM 796 N N . LYS A 1 106 ? -26.386 3.527 24.643 1.00 77.00 106 LYS A N 1
ATOM 797 C CA . LYS A 1 106 ? -25.820 4.854 24.960 1.00 77.00 106 LYS A CA 1
ATOM 798 C C . LYS A 1 106 ? -24.594 4.818 25.869 1.00 77.00 106 LYS A C 1
ATOM 800 O O . LYS A 1 106 ? -23.665 5.588 25.649 1.00 77.00 106 LYS A O 1
ATOM 805 N N . GLU A 1 107 ? -24.616 3.972 26.892 1.00 79.62 107 GLU A N 1
ATOM 806 C CA . GLU A 1 107 ? -23.548 3.855 27.886 1.00 79.62 107 GLU A CA 1
ATOM 807 C C . GLU A 1 107 ? -22.720 2.598 27.640 1.00 79.62 107 GLU A C 1
ATOM 809 O O . GLU A 1 107 ? -23.254 1.528 27.345 1.00 79.62 107 GLU A O 1
ATOM 814 N N . VAL A 1 108 ? -21.406 2.745 27.765 1.00 84.56 108 VAL A N 1
ATOM 815 C CA . VAL A 1 108 ? -20.408 1.711 27.507 1.00 84.56 108 VAL A CA 1
ATOM 816 C C . VAL A 1 108 ? -19.373 1.772 28.627 1.00 84.56 108 VAL A C 1
ATOM 818 O O . VAL A 1 108 ? -18.838 2.832 28.941 1.00 84.56 108 VAL A O 1
ATOM 821 N N . ILE A 1 109 ? -19.057 0.631 29.230 1.00 82.75 109 ILE A N 1
ATOM 822 C CA . ILE A 1 109 ? -17.954 0.529 30.190 1.00 82.75 109 ILE A CA 1
ATOM 823 C C . ILE A 1 109 ? -16.718 0.063 29.414 1.00 82.75 109 ILE A C 1
ATOM 825 O O . ILE A 1 109 ? -16.792 -0.916 28.674 1.00 82.75 109 ILE A O 1
ATOM 829 N N . ILE A 1 110 ? -15.602 0.782 29.551 1.00 83.00 110 ILE A N 1
ATOM 830 C CA . ILE A 1 110 ? -14.307 0.417 28.961 1.00 83.00 110 ILE A CA 1
ATOM 831 C C . ILE A 1 110 ? -13.381 -0.006 30.100 1.00 83.00 110 ILE A C 1
ATOM 833 O O . ILE A 1 110 ? -13.198 0.752 31.048 1.00 83.00 110 ILE A O 1
ATOM 837 N N . GLU A 1 111 ? -12.777 -1.186 29.985 1.00 78.06 111 GLU A N 1
ATOM 838 C CA . GLU A 1 111 ? -11.714 -1.634 30.896 1.00 78.06 111 GLU A CA 1
ATOM 839 C C . GLU A 1 111 ? -10.353 -1.064 30.451 1.00 78.06 111 GLU A C 1
ATOM 841 O O . GLU A 1 111 ? -9.677 -0.380 31.217 1.00 78.06 111 GLU A O 1
ATOM 846 N N . GLU A 1 112 ? -9.991 -1.262 29.176 1.00 79.06 112 GLU A N 1
ATOM 847 C CA . GLU A 1 112 ? -8.716 -0.796 28.599 1.00 79.06 112 GLU A CA 1
ATOM 848 C C . GLU A 1 112 ? -8.887 0.055 27.333 1.00 79.06 112 GLU A C 1
ATOM 850 O O . GLU A 1 112 ? -8.406 1.185 27.258 1.00 79.06 112 GLU A O 1
ATOM 855 N N . ARG A 1 113 ? -9.550 -0.495 26.306 1.00 86.88 113 ARG A N 1
ATOM 856 C CA . ARG A 1 113 ? -9.632 0.095 24.964 1.00 86.88 113 ARG A CA 1
ATOM 857 C C . ARG A 1 113 ? -10.887 -0.352 24.227 1.00 86.88 113 ARG A C 1
ATOM 859 O O . ARG A 1 113 ? -11.271 -1.516 24.315 1.00 86.88 113 ARG A O 1
ATOM 866 N N . VAL A 1 114 ? -11.458 0.531 23.410 1.00 88.00 114 VAL A N 1
ATOM 867 C CA . VAL A 1 114 ? -12.428 0.155 22.376 1.00 88.00 114 VAL A CA 1
ATOM 868 C C . VAL A 1 114 ? -12.269 0.992 21.105 1.00 88.00 114 VAL A C 1
ATOM 870 O O . VAL A 1 114 ? -11.848 2.148 21.147 1.00 88.00 114 VAL A O 1
ATOM 873 N N . LEU A 1 115 ? -12.622 0.398 19.963 1.00 89.06 115 LEU A N 1
ATOM 874 C CA . LEU A 1 115 ? -12.735 1.093 18.683 1.00 89.06 115 LEU A CA 1
ATOM 875 C C . LEU A 1 115 ? -14.199 1.474 18.430 1.00 89.06 115 LEU A C 1
ATOM 877 O O . LEU A 1 115 ? -15.083 0.614 18.375 1.00 89.06 115 LEU A O 1
ATOM 881 N N . VAL A 1 116 ? -14.428 2.771 18.252 1.00 88.75 116 VAL A N 1
ATOM 882 C CA . VAL A 1 116 ? -15.713 3.385 17.903 1.00 88.75 116 VAL A CA 1
ATOM 883 C C . VAL A 1 116 ? -15.666 3.777 16.430 1.00 88.75 116 VAL A C 1
ATOM 885 O O . VAL A 1 116 ? -14.632 4.236 15.946 1.00 88.75 116 VAL A O 1
ATOM 888 N N . TYR A 1 117 ? -16.761 3.623 15.694 1.00 89.88 117 TYR A N 1
ATOM 889 C CA . TYR A 1 117 ? -16.836 4.045 14.297 1.00 89.88 117 TYR A CA 1
ATOM 890 C C . TYR A 1 117 ? -18.168 4.704 13.965 1.00 89.88 117 TYR A C 1
ATOM 892 O O . TYR A 1 117 ? -19.171 4.514 14.646 1.00 89.88 117 TYR A O 1
ATOM 900 N N . TYR A 1 118 ? -18.163 5.474 12.887 1.00 84.81 118 TYR A N 1
ATOM 901 C CA . TYR A 1 118 ? -19.365 5.951 12.221 1.00 84.81 118 TYR A CA 1
ATOM 902 C C . TYR A 1 118 ? -19.134 5.940 10.719 1.00 84.81 118 TYR A C 1
ATOM 904 O O . TYR A 1 118 ? -18.027 6.214 10.252 1.00 84.81 118 TYR A O 1
ATOM 912 N N . LYS A 1 119 ? -20.197 5.688 9.962 1.00 83.62 119 LYS A N 1
ATOM 913 C CA . LYS A 1 119 ? -20.197 5.695 8.507 1.00 83.62 119 LYS A CA 1
ATOM 914 C C . LYS A 1 119 ? -21.404 6.481 8.024 1.00 83.62 119 LYS A C 1
ATOM 916 O O . LYS A 1 119 ? -22.498 6.290 8.544 1.00 83.62 119 LYS A O 1
ATOM 921 N N . TYR A 1 120 ? -21.204 7.373 7.060 1.00 79.06 120 TYR A N 1
ATOM 922 C CA . TYR A 1 120 ? -22.295 8.214 6.577 1.00 79.06 120 TYR A CA 1
ATOM 923 C C . TYR A 1 120 ? -23.343 7.389 5.816 1.00 79.06 120 TYR A C 1
ATOM 925 O O . TYR A 1 120 ? -23.032 6.380 5.181 1.00 79.06 120 TYR A O 1
ATOM 933 N N . ASP A 1 121 ? -24.584 7.855 5.872 1.00 78.38 121 ASP A N 1
ATOM 934 C CA . ASP A 1 121 ? -25.701 7.392 5.053 1.00 78.38 121 ASP A CA 1
ATOM 935 C C . ASP A 1 121 ? -26.477 8.625 4.554 1.00 78.38 121 ASP A C 1
ATOM 937 O O . ASP A 1 121 ? -26.169 9.764 4.903 1.00 78.38 121 ASP A O 1
ATOM 941 N N . ASN A 1 122 ? -27.492 8.416 3.727 1.00 77.06 122 ASN A N 1
ATOM 942 C CA . ASN A 1 122 ? -28.272 9.440 3.042 1.00 77.06 122 ASN A CA 1
ATOM 943 C C . ASN A 1 122 ? -29.162 10.278 3.985 1.00 77.06 122 ASN A C 1
ATOM 945 O O . ASN A 1 122 ? -29.685 11.314 3.572 1.00 77.06 122 ASN A O 1
ATOM 949 N N . SER A 1 123 ? -29.342 9.858 5.242 1.00 74.00 123 SER A N 1
ATOM 950 C CA . SER A 1 123 ? -30.118 10.569 6.266 1.00 74.00 123 SER A CA 1
ATOM 951 C C . SER A 1 123 ? -29.223 11.272 7.298 1.00 74.00 123 SER A C 1
ATOM 953 O O . SER A 1 123 ? -28.277 10.650 7.781 1.00 74.00 123 SER A O 1
ATOM 955 N N . PRO A 1 124 ? -29.540 12.512 7.721 1.00 76.12 124 PRO A N 1
ATOM 956 C CA . PRO A 1 124 ? -28.826 13.179 8.807 1.00 76.12 124 PRO A CA 1
ATOM 957 C C . PRO A 1 124 ? -29.089 12.501 10.163 1.00 76.12 124 PRO A C 1
ATOM 959 O O . PRO A 1 124 ? -30.220 12.115 10.463 1.00 76.12 124 PRO A O 1
ATOM 962 N N . VAL A 1 125 ? -28.066 12.421 11.016 1.00 78.19 125 VAL A N 1
ATOM 963 C CA . VAL A 1 125 ? -28.110 11.754 12.328 1.00 78.19 125 VAL A CA 1
ATOM 964 C C . VAL A 1 125 ? -27.533 12.618 13.455 1.00 78.19 125 VAL A C 1
ATOM 966 O O . VAL A 1 125 ? -26.720 13.519 13.249 1.00 78.19 125 VAL A O 1
ATOM 969 N N . ASN A 1 126 ? -27.965 12.344 14.689 1.00 76.56 126 ASN A N 1
ATOM 970 C CA . ASN A 1 126 ? -27.546 13.057 15.898 1.00 76.56 126 ASN A CA 1
ATOM 971 C C . ASN A 1 126 ? -27.372 12.051 17.049 1.00 76.56 126 ASN A C 1
ATOM 973 O O . ASN A 1 126 ? -28.291 11.845 17.844 1.00 76.56 126 ASN A O 1
ATOM 977 N N . CYS A 1 127 ? -26.206 11.409 17.096 1.00 78.44 127 CYS A 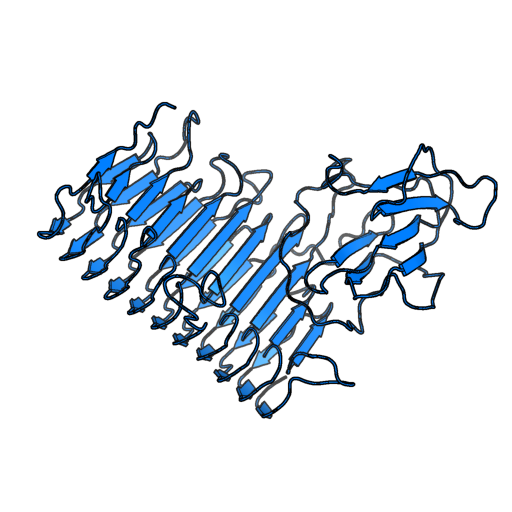N 1
ATOM 978 C CA . CYS A 1 127 ? -25.926 10.222 17.905 1.00 78.44 127 CYS A CA 1
ATOM 979 C C . CYS A 1 127 ? -25.062 10.548 19.136 1.00 78.44 127 CYS A C 1
ATOM 981 O O . CYS A 1 127 ? -24.283 11.504 19.125 1.00 78.44 127 CYS A O 1
ATOM 983 N N . VAL A 1 128 ? -25.212 9.770 20.212 1.00 69.00 128 VAL A N 1
ATOM 984 C CA . VAL A 1 128 ? -24.556 9.991 21.513 1.00 69.00 128 VAL A CA 1
ATOM 985 C C . VAL A 1 128 ? -24.107 8.655 22.104 1.00 69.00 128 VAL A C 1
ATOM 987 O O . VAL A 1 128 ? -24.923 7.743 22.227 1.00 69.00 128 VAL A O 1
ATOM 990 N N . LYS A 1 129 ? -22.843 8.590 22.532 1.00 74.38 129 LYS A N 1
ATOM 991 C CA . LYS A 1 129 ? -22.238 7.500 23.314 1.00 74.38 129 LYS A CA 1
ATOM 992 C C . LYS A 1 129 ? -21.530 8.070 24.544 1.00 74.38 129 LYS A C 1
ATOM 994 O O . LYS A 1 129 ? -21.091 9.217 24.499 1.00 74.38 129 LYS A O 1
ATOM 999 N N . ILE A 1 130 ? -21.421 7.290 25.617 1.00 53.81 130 ILE A N 1
ATOM 1000 C CA . ILE A 1 130 ? -20.876 7.695 26.923 1.00 53.81 130 ILE A CA 1
ATOM 1001 C C . ILE A 1 130 ? -19.989 6.560 27.476 1.00 53.81 130 ILE A C 1
ATOM 1003 O O . ILE A 1 130 ? -20.462 5.431 27.578 1.00 53.81 130 ILE A O 1
ATOM 1007 N N . PHE A 1 131 ? -18.727 6.848 27.829 1.00 67.00 131 PHE A N 1
ATOM 1008 C CA . PHE A 1 131 ? -17.688 5.860 28.200 1.00 67.00 131 PHE A CA 1
ATOM 1009 C C . PHE A 1 131 ? -17.004 6.209 29.562 1.00 67.00 131 PHE A C 1
ATOM 1011 O O . PHE A 1 131 ? -16.411 7.271 29.578 1.00 67.00 131 PHE A O 1
ATOM 1018 N N . ASN A 1 132 ? -17.046 5.420 30.672 1.00 36.62 132 ASN A N 1
ATOM 1019 C CA . ASN A 1 132 ? -17.035 5.943 32.094 1.00 36.62 132 ASN A CA 1
ATOM 1020 C C . ASN A 1 132 ? -15.878 5.668 33.159 1.00 36.62 132 ASN A C 1
ATOM 1022 O O . ASN A 1 132 ? -15.860 4.553 33.671 1.00 36.62 132 ASN A O 1
ATOM 1026 N N . SER A 1 133 ? -15.095 6.689 33.661 1.00 36.94 133 SER A N 1
ATOM 1027 C CA . SER A 1 133 ? -14.653 7.025 35.109 1.00 36.94 133 SER A CA 1
ATOM 1028 C C . SER A 1 133 ? -13.536 8.165 35.310 1.00 36.94 133 SER A C 1
ATOM 1030 O O . SER A 1 133 ? -12.472 7.943 34.750 1.00 36.94 133 SER A O 1
ATOM 1032 N N . PHE A 1 134 ? -13.519 9.371 35.989 1.00 29.11 134 PHE A N 1
ATOM 1033 C CA . PHE A 1 134 ? -14.352 10.326 36.835 1.00 29.11 134 PHE A CA 1
ATOM 1034 C C . PHE A 1 134 ? -13.873 11.851 36.830 1.00 29.11 134 PHE A C 1
ATOM 1036 O O . PHE A 1 134 ? -12.720 12.039 37.195 1.00 29.11 134 PHE A O 1
ATOM 1043 N N . ASN A 1 135 ? -14.693 12.906 36.473 1.00 33.84 135 ASN A N 1
ATOM 1044 C CA . ASN A 1 135 ? -14.474 14.430 36.336 1.00 33.84 135 ASN A CA 1
ATOM 1045 C C . ASN A 1 135 ? -15.126 15.246 35.112 1.00 33.84 135 ASN A C 1
ATOM 1047 O O . ASN A 1 135 ? -16.309 15.001 34.877 1.00 33.84 135 ASN A O 1
ATOM 1051 N N . LEU A 1 136 ? -14.511 16.320 34.500 1.00 30.27 136 LEU A N 1
ATOM 1052 C CA . LEU A 1 136 ? -15.170 17.582 33.952 1.00 30.27 136 LEU A CA 1
ATOM 1053 C C . LEU A 1 136 ? -14.467 18.591 32.896 1.00 30.27 136 LEU A C 1
ATOM 1055 O O . LEU A 1 136 ? -13.891 19.599 33.310 1.00 30.27 136 LEU A O 1
ATOM 1059 N N . PHE A 1 137 ? -14.716 18.523 31.564 1.00 29.58 137 PHE A N 1
ATOM 1060 C CA . PHE A 1 137 ? -15.086 19.558 30.497 1.00 29.58 137 PHE A CA 1
ATOM 1061 C C . PHE A 1 137 ? -14.611 21.104 30.365 1.00 29.58 137 PHE A C 1
ATOM 1063 O O . PHE A 1 137 ? -14.439 21.711 31.413 1.00 29.58 137 PHE A O 1
ATOM 1070 N N . ASN A 1 138 ? -14.530 21.797 29.154 1.00 26.94 138 ASN A N 1
ATOM 1071 C CA . ASN A 1 138 ? -14.823 23.276 28.732 1.00 26.94 138 ASN A CA 1
ATOM 1072 C C . ASN A 1 138 ? -14.304 23.737 27.289 1.00 26.94 138 ASN A C 1
ATOM 1074 O O . ASN A 1 138 ? -13.173 23.360 27.005 1.00 26.94 138 ASN A O 1
ATOM 1078 N N . SER A 1 139 ? -14.887 24.538 26.318 1.00 43.19 139 SER A N 1
ATOM 1079 C CA . SER A 1 139 ? -16.111 25.415 26.067 1.00 43.19 139 SER A CA 1
ATOM 1080 C C . SER A 1 139 ? -16.589 25.569 24.534 1.00 43.19 139 SER A C 1
ATOM 1082 O O . SER A 1 139 ? -16.203 24.722 23.736 1.00 43.19 139 SER A O 1
ATOM 1084 N N . THR A 1 140 ? -17.424 26.573 24.075 1.00 38.50 140 THR A N 1
ATOM 1085 C CA . THR A 1 140 ? -18.297 26.622 22.802 1.00 38.50 140 THR A CA 1
ATOM 1086 C C . THR A 1 140 ? -18.530 27.985 22.007 1.00 38.50 140 THR A C 1
ATOM 1088 O O . THR A 1 140 ? -18.533 28.993 22.699 1.00 38.50 140 THR A O 1
ATOM 1091 N N . GLU A 1 141 ? -18.911 28.045 20.674 1.00 37.25 141 GLU A N 1
ATOM 1092 C CA . GLU A 1 141 ? -19.828 29.069 19.972 1.00 37.25 141 GLU A CA 1
ATOM 1093 C C . GLU A 1 141 ? -20.200 28.856 18.428 1.00 37.25 141 GLU A C 1
ATOM 1095 O O . GLU A 1 141 ? -19.378 28.380 17.656 1.00 37.25 141 GLU A O 1
ATOM 1100 N N . LYS A 1 142 ? -21.450 29.242 18.032 1.00 36.84 142 LYS A N 1
ATOM 1101 C CA . LYS A 1 142 ? -22.198 29.592 16.745 1.00 36.84 142 LYS A CA 1
ATOM 1102 C C . LYS A 1 142 ? -21.623 29.516 15.281 1.00 36.84 142 LYS A C 1
ATOM 1104 O O . LYS A 1 142 ? -20.418 29.617 15.107 1.00 36.84 142 LYS A O 1
ATOM 1109 N N . PRO A 1 143 ? -22.471 29.629 14.205 1.00 49.72 143 PRO A N 1
ATOM 1110 C CA . PRO A 1 143 ? -23.859 29.156 13.995 1.00 49.72 143 PRO A CA 1
ATOM 1111 C C . PRO A 1 143 ? -24.085 28.397 12.652 1.00 49.72 143 PRO A C 1
ATOM 1113 O O . PRO A 1 143 ? -23.454 28.669 11.637 1.00 49.72 143 PRO A O 1
ATOM 1116 N N . GLY A 1 144 ? -25.082 27.506 12.615 1.00 46.44 144 GLY A N 1
ATOM 1117 C CA . GLY A 1 144 ? -25.242 26.513 11.540 1.00 46.44 144 GLY A CA 1
ATOM 1118 C C . GLY A 1 144 ? -24.599 25.192 11.968 1.00 46.44 144 GLY A C 1
ATOM 1119 O O . GLY A 1 144 ? -23.521 25.183 12.563 1.00 46.44 144 GLY A O 1
ATOM 1120 N N . LYS A 1 145 ? -25.302 24.068 11.789 1.00 50.78 145 LYS A N 1
ATOM 1121 C CA . LYS A 1 145 ? -24.885 22.795 12.393 1.00 50.78 145 LYS A CA 1
ATOM 1122 C C . LYS A 1 145 ? -24.060 21.968 11.408 1.00 50.78 145 LYS A C 1
ATOM 1124 O O . LYS A 1 145 ? -24.572 21.094 10.721 1.00 50.78 145 LYS A O 1
ATOM 1129 N N . GLU A 1 146 ? -22.779 22.305 11.350 1.00 62.47 146 GLU A N 1
ATOM 1130 C CA . GLU A 1 146 ? -21.742 21.554 10.639 1.00 62.47 146 GLU A CA 1
ATOM 1131 C C . GLU A 1 146 ? -21.639 20.100 11.131 1.00 62.47 146 GLU A C 1
ATOM 1133 O O . GLU A 1 146 ? -21.950 19.802 12.292 1.00 62.47 146 GLU A O 1
ATOM 1138 N N . ASP A 1 147 ? -21.113 19.225 10.273 1.00 66.56 147 ASP A N 1
ATOM 1139 C CA . ASP A 1 147 ? -20.752 17.847 10.620 1.00 66.56 147 ASP A CA 1
ATOM 1140 C C . ASP A 1 147 ? -19.635 17.852 11.660 1.00 66.56 147 ASP A C 1
ATOM 1142 O O . ASP A 1 147 ? -18.524 18.332 11.416 1.00 66.56 147 ASP A O 1
ATOM 1146 N N . THR A 1 148 ? -19.975 17.410 12.870 1.00 73.00 148 THR A N 1
ATOM 1147 C CA . THR A 1 148 ? -19.218 17.736 14.077 1.00 73.00 148 THR A CA 1
ATOM 1148 C C . THR A 1 148 ? -19.211 16.598 15.084 1.00 73.00 148 THR A C 1
ATOM 1150 O O . THR A 1 148 ? -20.258 16.108 15.514 1.00 73.00 148 THR A O 1
ATOM 1153 N N . ILE A 1 149 ? -18.010 16.236 15.534 1.00 77.75 149 ILE A N 1
ATOM 1154 C CA . ILE A 1 149 ? -17.810 15.383 16.708 1.00 77.75 149 ILE A CA 1
ATOM 1155 C C . ILE A 1 149 ? -17.562 16.314 17.894 1.00 77.75 149 ILE A C 1
ATOM 1157 O O . ILE A 1 149 ? -16.544 17.000 17.967 1.00 77.75 149 ILE A O 1
ATOM 1161 N N . SER A 1 150 ? -18.524 16.374 18.809 1.00 80.75 150 SER A N 1
ATOM 1162 C CA . SER A 1 150 ? -18.414 17.101 20.074 1.00 80.75 150 SER A CA 1
ATOM 1163 C C . SER A 1 150 ? -17.955 16.136 21.163 1.00 80.75 150 SER A C 1
ATOM 1165 O O . SER A 1 150 ? -18.680 15.203 21.513 1.00 80.75 150 SER A O 1
ATOM 1167 N N . LEU A 1 151 ? -16.745 16.353 21.674 1.00 81.44 151 LEU A N 1
ATOM 1168 C CA . LEU A 1 151 ? -16.149 15.586 22.766 1.00 81.44 151 LEU A CA 1
ATOM 1169 C C . LEU A 1 151 ? -16.466 16.249 24.100 1.00 81.44 151 LEU A C 1
ATOM 1171 O O . LEU A 1 151 ? -16.462 17.477 24.208 1.00 81.44 151 LEU A O 1
ATOM 1175 N N . TYR A 1 152 ? -16.744 15.440 25.114 1.00 81.38 152 TYR A N 1
ATOM 1176 C CA . TYR A 1 152 ? -17.460 15.865 26.308 1.00 81.38 152 TYR A CA 1
ATOM 1177 C C . TYR A 1 152 ? -16.946 15.087 27.539 1.00 81.38 152 TYR A C 1
ATOM 1179 O O . TYR A 1 152 ? -17.228 13.909 27.675 1.00 81.38 152 TYR A O 1
ATOM 1187 N N . ASP A 1 153 ? -16.176 15.713 28.431 1.00 77.00 153 ASP A N 1
ATOM 1188 C CA . ASP A 1 153 ? -15.566 15.077 29.622 1.00 77.00 153 ASP A CA 1
ATOM 1189 C C . ASP A 1 153 ? -16.517 15.115 30.823 1.00 77.00 153 ASP A C 1
ATOM 1191 O O . ASP A 1 153 ? -16.372 15.937 31.717 1.00 77.00 153 ASP A O 1
ATOM 1195 N N . GLY A 1 154 ? -17.566 14.306 30.756 1.00 71.81 154 GLY A N 1
ATOM 1196 C CA . GLY A 1 154 ? -18.725 14.247 31.639 1.00 71.81 154 GLY A CA 1
ATOM 1197 C C . GLY A 1 154 ? -19.937 13.698 30.864 1.00 71.81 154 GLY A C 1
ATOM 1198 O O . GLY A 1 154 ? -19.917 13.621 29.632 1.00 71.81 154 GLY A O 1
ATOM 1199 N N . ASP A 1 155 ? -21.004 13.318 31.564 1.00 72.38 155 ASP A N 1
ATOM 1200 C CA . ASP A 1 155 ? -22.262 12.915 30.927 1.00 72.38 155 ASP A CA 1
ATOM 1201 C C . ASP A 1 155 ? -22.851 14.121 30.173 1.00 72.38 155 ASP A C 1
ATOM 1203 O O . ASP A 1 155 ? -22.955 15.222 30.720 1.00 72.38 155 ASP A O 1
ATOM 1207 N N . VAL A 1 156 ? -23.220 13.941 28.903 1.00 71.31 156 VAL A N 1
ATOM 1208 C CA . VAL A 1 156 ? -23.854 14.984 28.081 1.00 71.31 156 VAL A CA 1
ATOM 1209 C C . VAL A 1 156 ? -25.254 15.383 28.573 1.00 71.31 156 VAL A C 1
ATOM 1211 O O . VAL A 1 156 ? -25.749 16.443 28.191 1.00 71.31 156 VAL A O 1
ATOM 1214 N N . TYR A 1 157 ? -25.899 14.559 29.401 1.00 70.00 157 TYR A N 1
ATOM 1215 C CA . TYR A 1 157 ? -27.223 14.819 29.967 1.00 70.00 157 TYR A CA 1
ATOM 1216 C C . TYR A 1 157 ? -27.191 15.557 31.320 1.00 70.00 157 TYR A C 1
ATOM 1218 O O . TYR A 1 157 ? -28.242 15.981 31.801 1.00 70.00 157 TYR A O 1
ATOM 1226 N N . ASN A 1 158 ? -26.011 15.765 31.916 1.00 70.38 158 ASN A N 1
ATOM 1227 C CA . ASN A 1 158 ? -25.841 16.549 33.144 1.00 70.38 158 ASN A CA 1
ATOM 1228 C C . ASN A 1 158 ? -25.681 18.068 32.841 1.00 70.38 158 ASN A C 1
ATOM 1230 O O . ASN A 1 158 ? -25.355 18.480 31.728 1.00 70.38 158 ASN A O 1
ATOM 1234 N N . VAL A 1 159 ? -25.981 18.926 33.824 1.00 61.47 159 VAL A N 1
ATOM 1235 C CA . VAL A 1 159 ? -26.147 20.391 33.672 1.00 61.47 159 VAL A CA 1
ATOM 1236 C C . VAL A 1 159 ? -24.905 21.184 34.086 1.00 61.47 159 VAL A C 1
ATOM 1238 O O . VAL A 1 159 ? -24.671 22.274 33.571 1.00 61.47 159 VAL A O 1
ATOM 1241 N N . THR A 1 160 ? -24.021 20.609 34.908 1.00 64.06 160 THR A N 1
ATOM 1242 C CA . THR A 1 160 ? -22.616 21.068 35.000 1.00 64.06 160 THR A CA 1
ATOM 1243 C C . THR A 1 160 ? -21.831 20.797 33.700 1.00 64.06 160 THR A C 1
ATOM 1245 O O . THR A 1 160 ? -20.630 21.074 33.621 1.00 64.06 160 THR A O 1
ATOM 1248 N N . THR A 1 161 ? -22.539 20.239 32.707 1.00 71.56 161 THR A N 1
ATOM 1249 C CA . THR A 1 161 ? -22.161 19.759 31.379 1.00 71.56 161 THR A CA 1
ATOM 1250 C C . THR A 1 161 ? -21.534 20.839 30.462 1.00 71.56 161 THR A C 1
ATOM 1252 O O . THR A 1 161 ? -22.080 21.940 30.438 1.00 71.56 161 THR A O 1
ATOM 1255 N N . LYS A 1 162 ? -20.429 20.642 29.705 1.00 81.75 162 LYS A N 1
ATOM 1256 C CA . LYS A 1 162 ? -19.533 21.812 29.435 1.00 81.75 162 LYS A CA 1
ATOM 1257 C C . LYS A 1 162 ? -18.512 21.662 28.253 1.00 81.75 162 LYS A C 1
ATOM 1259 O O . LYS A 1 162 ? -17.341 21.786 28.496 1.00 81.75 162 LYS A O 1
ATOM 1264 N N . LEU A 1 163 ? -18.871 21.318 26.994 1.00 81.19 163 LEU A N 1
ATOM 1265 C CA . LEU A 1 163 ? -17.993 20.964 25.800 1.00 81.19 163 LEU A CA 1
ATOM 1266 C C . LEU A 1 163 ? -16.432 20.849 25.951 1.00 81.19 163 LEU A C 1
ATOM 1268 O O . LEU A 1 163 ? -15.820 21.876 26.120 1.00 81.19 163 LEU A O 1
ATOM 1272 N N . LEU A 1 164 ? -15.733 19.697 25.777 1.00 80.19 164 LEU A N 1
ATOM 1273 C CA . LEU A 1 164 ? -14.232 19.647 25.726 1.00 80.19 164 LEU A CA 1
ATOM 1274 C C . LEU A 1 164 ? -13.666 20.246 24.432 1.00 80.19 164 LEU A C 1
ATOM 1276 O O . LEU A 1 164 ? -12.701 21.006 24.438 1.00 80.19 164 LEU A O 1
ATOM 1280 N N . SER A 1 165 ? -14.170 19.760 23.297 1.00 78.94 165 SER A N 1
ATOM 1281 C CA . SER A 1 165 ? -13.649 20.105 21.978 1.00 78.94 165 SER A CA 1
ATOM 1282 C C . SER A 1 165 ? -14.640 19.735 20.887 1.00 78.94 165 SER A C 1
ATOM 1284 O O . SER A 1 165 ? -15.430 18.803 21.037 1.00 78.94 165 SER A O 1
ATOM 1286 N N . LYS A 1 166 ? -14.571 20.465 19.778 1.00 74.38 166 LYS A N 1
ATOM 1287 C CA . LYS A 1 166 ? -15.376 20.263 18.577 1.00 74.38 166 LYS A CA 1
ATOM 1288 C C . LYS A 1 166 ? -14.407 19.925 17.444 1.00 74.38 166 LYS A C 1
ATOM 1290 O O . LYS A 1 166 ? -13.478 20.692 17.184 1.00 74.38 166 LYS A O 1
ATOM 1295 N N . ILE A 1 167 ? -14.591 18.766 16.824 1.00 74.25 167 ILE A N 1
ATOM 1296 C CA . ILE A 1 167 ? -13.860 18.359 15.624 1.00 74.25 167 ILE A CA 1
ATOM 1297 C C . ILE A 1 167 ? -14.794 18.597 14.441 1.00 74.25 167 ILE A C 1
ATOM 1299 O O . ILE A 1 167 ? -15.891 18.035 14.394 1.00 74.25 167 ILE A O 1
ATOM 1303 N N . ASN A 1 168 ? -14.351 19.439 13.512 1.00 70.94 168 ASN A N 1
ATOM 1304 C CA . ASN A 1 168 ? -15.059 19.816 12.290 1.00 70.94 168 ASN A CA 1
ATOM 1305 C C . ASN A 1 168 ? -14.070 19.685 11.113 1.00 70.94 168 ASN A C 1
ATOM 1307 O O . ASN A 1 168 ? -12.848 19.678 11.320 1.00 70.94 168 ASN A O 1
ATOM 1311 N N . ILE A 1 169 ? -14.578 19.664 9.878 1.00 63.09 169 ILE A N 1
ATOM 1312 C CA . ILE A 1 169 ? -13.743 19.812 8.673 1.00 63.09 169 ILE A CA 1
ATOM 1313 C C . ILE A 1 169 ? -12.910 21.103 8.778 1.00 63.09 169 ILE A C 1
ATOM 1315 O O . ILE A 1 169 ? -13.430 22.158 9.133 1.00 63.09 169 ILE A O 1
ATOM 1319 N N . GLY A 1 170 ? -11.606 21.009 8.502 1.00 57.34 170 GLY A N 1
ATOM 1320 C CA . GLY A 1 170 ? -10.669 22.137 8.586 1.00 57.34 170 GLY A CA 1
ATOM 1321 C C . GLY A 1 170 ? -10.186 22.499 9.998 1.00 57.34 170 GLY A C 1
ATOM 1322 O O . GLY A 1 170 ? -9.469 23.485 10.153 1.00 57.34 170 GLY A O 1
ATOM 1323 N N . SER A 1 171 ? -10.538 21.732 11.038 1.00 62.09 171 SER A N 1
ATOM 1324 C CA . SER A 1 171 ? -9.968 21.944 12.376 1.00 62.09 171 SER A CA 1
ATOM 1325 C C . SER A 1 171 ? -8.549 21.362 12.486 1.00 62.09 171 SER A C 1
ATOM 1327 O O . SER A 1 171 ? -8.338 20.179 12.236 1.00 62.09 171 SER A O 1
ATOM 1329 N N . ASN A 1 172 ? -7.578 22.162 12.950 1.00 68.00 172 ASN A N 1
ATOM 1330 C CA . ASN A 1 172 ? -6.170 21.758 13.163 1.00 68.00 172 ASN A CA 1
ATOM 1331 C C . ASN A 1 172 ? -5.970 20.760 14.335 1.00 68.00 172 ASN A C 1
ATOM 1333 O O . ASN A 1 172 ? -4.902 20.691 14.938 1.00 68.00 172 ASN A O 1
ATOM 1337 N N . ASN A 1 173 ? -7.007 19.998 14.682 1.00 67.88 173 ASN A N 1
ATOM 1338 C CA . ASN A 1 173 ? -7.055 19.063 15.802 1.00 67.88 173 ASN A CA 1
ATOM 1339 C C . ASN A 1 173 ? -6.793 17.603 15.382 1.00 67.88 173 ASN A C 1
ATOM 1341 O O . ASN A 1 173 ? -6.866 16.724 16.235 1.00 67.88 173 ASN A O 1
ATOM 1345 N N . GLU A 1 174 ? -6.481 17.330 14.106 1.00 69.44 174 GLU A N 1
ATOM 1346 C CA . GLU A 1 174 ? -6.359 15.976 13.520 1.00 69.44 174 GLU A CA 1
ATOM 1347 C C . GLU A 1 174 ? -5.516 14.986 14.339 1.00 69.44 174 GLU A C 1
ATOM 1349 O O . GLU A 1 174 ? -5.777 13.787 14.321 1.00 69.44 174 GLU A O 1
ATOM 1354 N N . ARG A 1 175 ? -4.487 15.480 15.037 1.00 74.38 175 ARG A N 1
ATOM 1355 C CA . ARG A 1 175 ? -3.552 14.670 15.834 1.00 74.38 175 ARG A CA 1
ATOM 1356 C C . ARG A 1 175 ? -3.642 14.941 17.334 1.00 74.38 175 ARG A C 1
ATOM 1358 O O . ARG A 1 175 ? -2.762 14.501 18.065 1.00 74.38 175 ARG A O 1
ATOM 1365 N N . LYS A 1 176 ? -4.622 15.712 17.807 1.00 81.12 176 LYS A N 1
ATOM 1366 C CA . LYS A 1 176 ? -4.703 16.097 19.220 1.00 81.12 176 LYS A CA 1
ATOM 1367 C C . LYS A 1 176 ? -5.202 14.925 20.063 1.00 81.12 176 LYS A C 1
ATOM 1369 O O . LYS A 1 176 ? -6.266 14.378 19.789 1.00 81.12 176 LYS A O 1
ATOM 1374 N N . PHE A 1 177 ? -4.463 14.572 21.112 1.00 80.94 177 PHE A N 1
ATOM 1375 C CA . PHE A 1 177 ? -4.926 13.597 22.092 1.00 80.94 177 PHE A CA 1
ATOM 1376 C C . PHE A 1 177 ? -5.887 14.277 23.075 1.00 80.94 177 PHE A C 1
ATOM 1378 O O . PHE A 1 177 ? -5.546 15.270 23.725 1.00 80.94 177 PHE A O 1
ATOM 1385 N N . PHE A 1 178 ? -7.113 13.766 23.169 1.00 84.44 178 PHE A N 1
ATOM 1386 C CA . PHE A 1 178 ? -8.159 14.339 24.011 1.00 84.44 178 PHE A CA 1
ATOM 1387 C C . PHE A 1 178 ? -8.258 13.578 25.326 1.00 84.44 178 PHE A C 1
ATOM 1389 O O . PHE A 1 178 ? -8.935 12.558 25.413 1.00 84.44 178 PHE A O 1
ATOM 1396 N N . LYS A 1 179 ? -7.603 14.104 26.364 1.00 82.94 179 LYS A N 1
ATOM 1397 C CA . LYS A 1 179 ? -7.790 13.608 27.727 1.00 82.94 179 LYS A CA 1
ATOM 1398 C C . LYS A 1 179 ? -9.066 14.189 28.315 1.00 82.94 179 LYS A C 1
ATOM 1400 O O . LYS A 1 179 ? -9.248 15.407 28.350 1.00 82.94 179 LYS A O 1
ATOM 1405 N N . THR A 1 180 ? -9.922 13.310 28.811 1.00 79.62 180 THR A N 1
ATOM 1406 C CA . THR A 1 180 ? -10.828 13.660 29.893 1.00 79.62 180 THR A CA 1
ATOM 1407 C C . THR A 1 180 ? -9.987 13.948 31.143 1.00 79.62 180 THR A C 1
ATOM 1409 O O . THR A 1 180 ? -8.948 13.329 31.370 1.00 79.62 180 THR A O 1
ATOM 1412 N N . SER A 1 181 ? -10.422 14.886 31.981 1.00 80.94 181 SER A N 1
ATOM 1413 C CA . SER A 1 181 ? -10.081 14.818 33.405 1.00 80.94 181 SER A CA 1
ATOM 1414 C C . SER A 1 181 ? -10.822 13.659 34.085 1.00 80.94 181 SER A C 1
ATOM 1416 O O . SER A 1 181 ? -10.446 13.266 35.188 1.00 80.94 181 SER A O 1
ATOM 1418 N N . GLY A 1 182 ? -11.868 13.135 33.429 1.00 75.19 182 GLY A N 1
ATOM 1419 C CA . GLY A 1 182 ? -12.883 12.287 34.011 1.00 75.19 182 GLY A CA 1
ATOM 1420 C C . GLY A 1 182 ? -13.610 11.262 33.135 1.00 75.19 182 GLY A C 1
ATOM 1421 O O . GLY A 1 182 ? -12.940 10.559 32.384 1.00 75.19 182 GLY A O 1
ATOM 1422 N N . PRO A 1 183 ? -14.934 11.031 33.355 1.00 78.94 183 PRO A N 1
ATOM 1423 C CA . PRO A 1 183 ? -15.507 9.707 33.366 1.00 78.94 183 PRO A CA 1
ATOM 1424 C C . PRO A 1 183 ? -15.900 9.243 32.004 1.00 78.94 183 PRO A C 1
ATOM 1426 O O . PRO A 1 183 ? -15.039 8.810 31.257 1.00 78.94 183 PRO A O 1
ATOM 1429 N N . SER A 1 184 ? -17.198 9.326 31.747 1.00 78.94 184 SER A N 1
ATOM 1430 C CA . SER A 1 184 ? -17.799 9.706 30.505 1.00 78.94 184 SER A CA 1
ATOM 1431 C C . SER A 1 184 ? -16.828 10.627 29.790 1.00 78.94 184 SER A C 1
ATOM 1433 O O . SER A 1 184 ? -16.843 11.831 30.012 1.00 78.94 184 SER A O 1
ATOM 1435 N N . LEU A 1 185 ? -16.033 10.077 28.886 1.00 84.75 185 LEU A N 1
ATOM 1436 C CA . LEU A 1 185 ? -16.005 10.711 27.593 1.00 84.75 185 LEU A CA 1
ATOM 1437 C C . LEU A 1 185 ? -17.398 10.463 27.015 1.00 84.75 185 LEU A C 1
ATOM 1439 O O . LEU A 1 185 ? -17.717 9.356 26.591 1.00 84.75 185 LEU A O 1
ATOM 1443 N N . SER A 1 186 ? -18.267 11.464 27.051 1.00 82.12 186 SER A N 1
ATOM 1444 C CA . SER A 1 186 ? -19.362 11.490 26.100 1.00 82.12 186 SER A CA 1
ATOM 1445 C C . SER A 1 186 ? -18.785 11.868 24.733 1.00 82.12 186 SER A C 1
ATOM 1447 O O . SER A 1 186 ? -17.935 12.752 24.591 1.00 82.12 186 SER A O 1
ATOM 1449 N N . VAL A 1 187 ? -19.255 11.189 23.701 1.00 83.19 187 VAL A N 1
ATOM 1450 C CA . VAL A 1 187 ? -19.039 11.555 22.306 1.00 83.19 187 VAL A CA 1
ATOM 1451 C C . VAL A 1 187 ? -20.413 11.868 21.741 1.00 83.19 187 VAL A C 1
ATOM 1453 O O . VAL A 1 187 ? -21.358 11.097 21.910 1.00 83.19 187 VAL A O 1
ATOM 1456 N N . LYS A 1 188 ? -20.550 13.018 21.085 1.00 83.81 188 LYS A N 1
ATOM 1457 C CA . LYS A 1 188 ? -21.774 13.394 20.380 1.00 83.81 188 LYS A CA 1
ATOM 1458 C C . LYS A 1 188 ? -21.447 13.708 18.937 1.00 83.81 188 LYS A C 1
ATOM 1460 O O . LYS A 1 188 ? -20.780 14.697 18.647 1.00 83.81 188 LYS A O 1
ATOM 1465 N N . LEU A 1 189 ? -21.965 12.877 18.049 1.00 82.31 189 LEU A N 1
ATOM 1466 C CA . LEU A 1 189 ? -21.902 13.082 16.617 1.00 82.31 189 LEU A CA 1
ATOM 1467 C C . LEU A 1 189 ? -23.128 13.871 16.161 1.00 82.31 189 LEU A C 1
ATOM 1469 O O . LEU A 1 189 ? -24.265 13.518 16.481 1.00 82.31 189 LEU A O 1
ATOM 1473 N N . PHE A 1 190 ? -22.903 14.888 15.341 1.00 80.25 190 PHE A N 1
ATOM 1474 C CA . PHE A 1 190 ? -23.875 15.298 14.341 1.00 80.25 190 PHE A CA 1
ATOM 1475 C C . PHE A 1 190 ? -23.277 15.123 12.952 1.00 80.25 190 PHE A C 1
ATOM 1477 O O . PHE A 1 190 ? -22.156 15.565 12.716 1.00 80.25 190 PHE A O 1
ATOM 1484 N N . ALA A 1 191 ? -24.033 14.499 12.057 1.00 77.19 191 ALA A N 1
ATOM 1485 C CA . ALA A 1 191 ? -23.662 14.313 10.664 1.00 77.19 191 ALA A CA 1
ATOM 1486 C C . ALA A 1 191 ? -24.889 14.542 9.778 1.00 77.19 191 ALA A C 1
ATOM 1488 O O . ALA A 1 191 ? -25.981 14.063 10.083 1.00 77.19 191 ALA A O 1
ATOM 1489 N N . ASN A 1 192 ? -24.711 15.272 8.685 1.00 75.00 192 ASN A N 1
ATOM 1490 C CA . ASN A 1 192 ? -25.681 15.401 7.611 1.00 75.00 192 ASN A CA 1
ATOM 1491 C C . ASN A 1 192 ? -25.644 14.159 6.700 1.00 75.00 192 ASN A C 1
ATOM 1493 O O . ASN A 1 192 ? -24.785 13.289 6.845 1.00 75.00 192 ASN A O 1
ATOM 1497 N N . GLY A 1 193 ? -26.597 14.052 5.770 1.00 70.56 193 GLY A N 1
ATOM 1498 C CA . GLY A 1 193 ? -26.636 12.933 4.828 1.00 70.56 193 GLY A CA 1
ATOM 1499 C C . GLY A 1 193 ? -25.494 13.005 3.806 1.00 70.56 193 GLY A C 1
ATOM 1500 O O . GLY A 1 193 ? -25.337 14.033 3.146 1.00 70.56 193 GLY A O 1
ATOM 1501 N N . ALA A 1 194 ? -24.712 11.932 3.652 1.00 71.19 194 ALA A N 1
ATOM 1502 C CA . ALA A 1 194 ? -23.607 11.860 2.689 1.00 71.19 194 ALA A CA 1
ATOM 1503 C C . ALA A 1 194 ? -23.307 10.419 2.227 1.00 71.19 194 ALA A C 1
ATOM 1505 O O . ALA A 1 194 ? -23.891 9.448 2.701 1.00 71.19 194 ALA A O 1
ATOM 1506 N N . SER A 1 195 ? -22.367 10.277 1.287 1.00 71.25 195 SER A N 1
ATOM 1507 C CA . SER A 1 195 ? -21.919 8.971 0.786 1.00 71.25 195 SER A CA 1
ATOM 1508 C C . SER A 1 195 ? -21.244 8.138 1.878 1.00 71.25 195 SER A C 1
ATOM 1510 O O . SER A 1 195 ? -20.318 8.611 2.537 1.00 71.25 195 SER A O 1
ATOM 1512 N N . SER A 1 196 ? -21.596 6.852 1.968 1.00 71.88 196 SER A N 1
ATOM 1513 C CA . SER A 1 196 ? -20.994 5.881 2.895 1.00 71.88 196 SER A CA 1
ATOM 1514 C C . SER A 1 196 ? -19.523 5.543 2.612 1.00 71.88 196 SER A C 1
ATOM 1516 O O . SER A 1 196 ? -18.979 4.611 3.201 1.00 71.88 196 SER A O 1
ATOM 1518 N N . HIS A 1 197 ? -18.871 6.232 1.674 1.00 68.88 197 HIS A N 1
ATOM 1519 C CA . HIS A 1 197 ? -17.412 6.246 1.582 1.00 68.88 197 HIS A CA 1
ATOM 1520 C C . HIS A 1 197 ? -16.781 7.059 2.727 1.00 68.88 197 HIS A C 1
ATOM 1522 O O . HIS A 1 197 ? -15.667 6.761 3.146 1.00 68.88 197 HIS A O 1
ATOM 1528 N N . TYR A 1 198 ? -17.508 8.044 3.262 1.00 75.31 198 TYR A N 1
ATOM 1529 C CA . TYR A 1 198 ? -17.077 8.865 4.388 1.00 75.31 198 TYR A CA 1
ATOM 1530 C C . TYR A 1 198 ? -17.480 8.247 5.731 1.00 75.31 198 TYR A C 1
ATOM 1532 O O . TYR A 1 198 ? -18.461 7.506 5.845 1.00 75.31 198 TYR A O 1
ATOM 1540 N N . GLY A 1 199 ? -16.731 8.594 6.775 1.00 80.31 199 GLY A N 1
ATOM 1541 C CA . GLY A 1 199 ? -16.924 8.108 8.136 1.00 80.31 199 GLY A CA 1
ATOM 1542 C C . GLY A 1 199 ? -15.739 8.473 9.024 1.00 80.31 199 GLY A C 1
ATOM 1543 O O . GLY A 1 199 ? -14.876 9.251 8.623 1.00 80.31 199 GLY A O 1
ATOM 1544 N N . PHE A 1 200 ? -15.673 7.878 10.211 1.00 83.62 200 PHE A N 1
ATOM 1545 C CA . PHE A 1 200 ? -14.473 7.878 11.045 1.00 83.62 200 PHE A CA 1
ATOM 1546 C C . PHE A 1 200 ? -14.331 6.545 11.783 1.00 83.62 200 PHE A C 1
ATOM 1548 O O . PHE A 1 200 ? -15.316 5.853 12.037 1.00 83.62 200 PHE A O 1
ATOM 1555 N N . ILE A 1 201 ? -13.098 6.220 12.169 1.00 86.38 201 ILE A N 1
ATOM 1556 C CA . ILE A 1 201 ? -12.803 5.250 13.225 1.00 86.38 201 ILE A CA 1
ATOM 1557 C C . ILE A 1 201 ? -11.993 6.007 14.277 1.00 86.38 201 ILE A C 1
ATOM 1559 O O . ILE A 1 201 ? -11.029 6.693 13.937 1.00 86.38 201 ILE A O 1
ATOM 1563 N N . ALA A 1 202 ? -12.408 5.912 15.534 1.00 87.31 202 ALA A N 1
ATOM 1564 C CA . ALA A 1 202 ? -11.767 6.528 16.683 1.00 87.31 202 ALA A CA 1
ATOM 1565 C C . ALA A 1 202 ? -11.446 5.455 17.727 1.00 87.31 202 ALA A C 1
ATOM 1567 O O . ALA A 1 202 ? -12.192 4.492 17.902 1.00 87.31 202 ALA A O 1
ATOM 1568 N N . GLU A 1 203 ? -10.340 5.633 18.436 1.00 86.81 203 GLU A N 1
ATOM 1569 C CA . GLU A 1 203 ? -9.958 4.786 19.559 1.00 86.81 203 GLU A CA 1
ATOM 1570 C C . GLU A 1 203 ? -10.258 5.528 20.865 1.00 86.81 203 GLU A C 1
ATOM 1572 O O . GLU A 1 203 ? -9.945 6.713 20.991 1.00 86.81 203 GLU A O 1
ATOM 1577 N N . VAL A 1 204 ? -10.879 4.842 21.824 1.00 87.56 204 VAL A N 1
ATOM 1578 C CA . VAL A 1 204 ? -11.098 5.350 23.183 1.00 87.56 204 VAL A CA 1
ATOM 1579 C C . VAL A 1 204 ? -10.381 4.408 24.145 1.00 87.56 204 VAL A C 1
ATOM 1581 O O . VAL A 1 204 ? -10.595 3.196 24.093 1.00 87.56 204 VAL A O 1
ATOM 1584 N N . VAL A 1 205 ? -9.518 4.961 24.997 1.00 86.81 205 VAL A N 1
ATOM 1585 C CA . VAL A 1 205 ? -8.686 4.223 25.961 1.00 86.81 205 VAL A CA 1
ATOM 1586 C C . VAL A 1 205 ? -8.882 4.758 27.373 1.00 86.81 205 VAL A C 1
ATOM 1588 O O . VAL A 1 205 ? -9.169 5.943 27.553 1.00 86.81 205 VAL A O 1
ATOM 1591 N N . THR A 1 206 ? -8.699 3.900 28.373 1.00 86.44 206 THR A N 1
ATOM 1592 C CA . THR A 1 206 ? -8.531 4.327 29.768 1.00 86.44 206 THR A CA 1
ATOM 1593 C C . THR A 1 206 ? -7.103 4.841 30.007 1.00 86.44 206 THR A C 1
ATOM 1595 O O . THR A 1 206 ? -6.190 4.576 29.221 1.00 86.44 206 THR A O 1
ATOM 1598 N N . LEU A 1 207 ? -6.912 5.631 31.071 1.00 81.62 207 LEU A N 1
ATOM 1599 C CA . LEU A 1 207 ? -5.604 6.146 31.494 1.00 81.62 207 LEU A CA 1
ATOM 1600 C C . LEU A 1 207 ? -5.237 5.581 32.883 1.00 81.62 207 LEU A C 1
ATOM 1602 O O . LEU A 1 207 ? -6.106 5.562 33.758 1.00 81.62 207 LEU A O 1
ATOM 1606 N N . PRO A 1 208 ? -3.977 5.167 33.129 1.00 80.88 208 PRO A N 1
ATOM 1607 C CA . PRO A 1 208 ? -2.850 5.155 32.190 1.00 80.88 208 PRO A CA 1
ATOM 1608 C C . PRO A 1 208 ? -3.034 4.124 31.067 1.00 80.88 208 PRO A C 1
ATOM 1610 O O . PRO A 1 208 ? -3.656 3.083 31.267 1.00 80.88 208 PRO A O 1
ATOM 1613 N N . ILE A 1 209 ? -2.493 4.420 29.882 1.00 82.69 209 ILE A N 1
ATOM 1614 C CA . ILE A 1 209 ? -2.731 3.607 28.680 1.00 82.69 209 ILE A CA 1
ATOM 1615 C C . ILE A 1 209 ? -2.148 2.194 28.850 1.00 82.69 209 ILE A C 1
ATOM 1617 O O . ILE A 1 209 ? -0.955 2.026 29.116 1.00 82.69 209 ILE A O 1
ATOM 1621 N N . SER A 1 210 ? -2.980 1.170 28.635 1.00 73.38 210 SER A N 1
ATOM 1622 C CA . SER A 1 210 ? -2.542 -0.230 28.601 1.00 73.38 210 SER A CA 1
ATOM 1623 C C . SER A 1 210 ? -1.563 -0.489 27.449 1.00 73.38 210 SER A C 1
ATOM 1625 O O . SER A 1 210 ? -1.810 -0.120 26.299 1.00 73.38 210 SER A O 1
ATOM 1627 N N . ALA A 1 211 ? -0.462 -1.184 27.747 1.00 67.88 211 ALA A N 1
ATOM 1628 C CA . ALA A 1 211 ? 0.524 -1.613 26.754 1.00 67.88 211 ALA A CA 1
ATOM 1629 C C . ALA A 1 211 ? 0.064 -2.832 25.917 1.00 67.88 211 ALA A C 1
ATOM 1631 O O . ALA A 1 211 ? 0.795 -3.295 25.036 1.00 67.88 211 ALA A O 1
ATOM 1632 N N . ILE A 1 212 ? -1.123 -3.382 26.188 1.00 62.25 212 ILE A N 1
ATOM 1633 C CA . ILE A 1 212 ? -1.652 -4.561 25.495 1.00 62.25 212 ILE A CA 1
ATOM 1634 C C . ILE A 1 212 ? -1.951 -4.220 24.025 1.00 62.25 212 ILE A C 1
ATOM 1636 O O . ILE A 1 212 ? -2.576 -3.213 23.706 1.00 62.25 212 ILE A O 1
ATOM 1640 N N . GLY A 1 213 ? -1.453 -5.065 23.116 1.00 59.44 213 GLY A N 1
ATOM 1641 C CA . GLY A 1 213 ? -1.474 -4.843 21.664 1.00 59.44 213 GLY A CA 1
ATOM 1642 C C . GLY A 1 213 ? -0.206 -4.190 21.090 1.00 59.44 213 GLY A C 1
ATOM 1643 O O . GLY A 1 213 ? 0.039 -4.310 19.892 1.00 59.44 213 GLY A O 1
ATOM 1644 N N . PHE A 1 214 ? 0.660 -3.578 21.910 1.00 66.94 214 PHE A N 1
ATOM 1645 C CA . PHE A 1 214 ? 1.913 -2.960 21.446 1.00 66.94 214 PHE A CA 1
ATOM 1646 C C . PHE A 1 214 ? 3.097 -3.937 21.419 1.00 66.94 214 PHE A C 1
ATOM 1648 O O . PHE A 1 214 ? 4.084 -3.775 22.140 1.00 66.94 214 PHE A O 1
ATOM 1655 N N . ASN A 1 215 ? 3.032 -4.944 20.549 1.00 71.12 215 ASN A N 1
ATOM 1656 C CA . ASN A 1 215 ? 4.182 -5.798 20.251 1.00 71.12 215 ASN A CA 1
ATOM 1657 C C . ASN A 1 215 ? 4.947 -5.260 19.019 1.00 71.12 215 ASN A C 1
ATOM 1659 O O . ASN A 1 215 ? 4.357 -4.960 17.983 1.00 71.12 215 ASN A O 1
ATOM 1663 N N . ARG A 1 216 ? 6.275 -5.115 19.139 1.00 71.25 216 ARG A N 1
ATOM 1664 C CA . ARG A 1 216 ? 7.151 -4.567 18.085 1.00 71.25 216 ARG A CA 1
ATOM 1665 C C . ARG A 1 216 ? 7.526 -5.592 17.016 1.00 71.25 216 ARG A C 1
ATOM 1667 O O . ARG A 1 216 ? 7.779 -5.208 15.881 1.00 71.25 216 ARG A O 1
ATOM 1674 N N . ASP A 1 217 ? 7.508 -6.875 17.368 1.00 82.19 217 ASP A N 1
ATOM 1675 C CA . ASP A 1 217 ? 7.948 -7.978 16.507 1.00 82.19 217 ASP A CA 1
ATOM 1676 C C . ASP A 1 217 ? 6.775 -8.640 15.751 1.00 82.19 217 ASP A C 1
ATOM 1678 O O . ASP A 1 217 ? 6.890 -9.749 15.225 1.00 82.19 217 ASP A O 1
ATOM 1682 N N . VAL A 1 218 ? 5.618 -7.967 15.687 1.00 90.69 218 VAL A N 1
ATOM 1683 C CA . VAL A 1 218 ? 4.433 -8.448 14.962 1.00 90.69 218 VAL A CA 1
ATOM 1684 C C . VAL A 1 218 ? 4.677 -8.391 13.457 1.00 90.69 218 VAL A C 1
ATOM 1686 O O . VAL A 1 218 ? 5.058 -7.355 12.908 1.00 90.69 218 VAL A O 1
ATOM 1689 N N . GLN A 1 219 ? 4.389 -9.499 12.774 1.00 94.06 219 GLN A N 1
ATOM 1690 C CA . GLN A 1 219 ? 4.499 -9.616 11.323 1.00 94.06 219 GLN A CA 1
ATOM 1691 C C . GLN A 1 219 ? 3.147 -9.975 10.694 1.00 94.06 219 GLN A C 1
ATOM 1693 O O . GLN A 1 219 ? 2.480 -10.927 11.102 1.00 94.06 219 GLN A O 1
ATOM 1698 N N . HIS A 1 220 ? 2.772 -9.252 9.644 1.00 96.38 220 HIS A N 1
ATOM 1699 C CA . HIS A 1 220 ? 1.672 -9.593 8.749 1.00 96.38 220 HIS A CA 1
ATOM 1700 C C . HIS A 1 220 ? 2.239 -10.219 7.476 1.00 96.38 220 HIS A C 1
ATOM 1702 O O . HIS A 1 220 ? 2.780 -9.530 6.610 1.00 96.38 220 HIS A O 1
ATOM 1708 N N . ASN A 1 221 ? 2.136 -11.545 7.381 1.00 97.81 221 ASN A N 1
ATOM 1709 C CA . ASN A 1 221 ? 2.686 -12.335 6.287 1.00 97.81 221 ASN A CA 1
ATOM 1710 C C . ASN A 1 221 ? 1.569 -12.809 5.346 1.00 97.81 221 ASN A C 1
ATOM 1712 O O . ASN A 1 221 ? 0.678 -13.555 5.756 1.00 97.81 221 ASN A O 1
ATOM 1716 N N . ILE A 1 222 ? 1.638 -12.387 4.084 1.00 98.25 222 ILE A N 1
ATOM 1717 C CA . ILE A 1 222 ? 0.750 -12.786 2.990 1.00 98.25 222 ILE A CA 1
ATOM 1718 C C . ILE A 1 222 ? 1.636 -13.413 1.913 1.00 98.25 222 ILE A C 1
ATOM 1720 O O . ILE A 1 222 ? 2.318 -12.694 1.187 1.00 98.25 222 ILE A O 1
ATOM 1724 N N . SER A 1 223 ? 1.677 -14.740 1.815 1.00 98.12 223 SER A N 1
ATOM 1725 C CA . SER A 1 223 ? 2.613 -15.426 0.913 1.00 98.12 223 SER A CA 1
ATOM 1726 C C . SER A 1 223 ? 1.980 -16.551 0.102 1.00 98.12 223 SER A C 1
ATOM 1728 O O . SER A 1 223 ? 0.943 -17.113 0.471 1.00 98.12 223 SER A O 1
ATOM 1730 N N . TYR A 1 224 ? 2.619 -16.883 -1.023 1.00 98.50 224 TYR A N 1
ATOM 1731 C CA . TYR A 1 224 ? 2.215 -17.951 -1.952 1.00 98.50 224 TYR A CA 1
ATOM 1732 C C . TYR A 1 224 ? 0.758 -17.850 -2.449 1.00 98.50 224 TYR A C 1
ATOM 1734 O O . TYR A 1 224 ? 0.168 -18.849 -2.858 1.00 98.50 224 TYR A O 1
ATOM 1742 N N . SER A 1 225 ? 0.155 -16.660 -2.380 1.00 98.56 225 SER A N 1
ATOM 1743 C CA . SER A 1 225 ? -1.273 -16.443 -2.616 1.00 98.56 225 SER A CA 1
ATOM 1744 C C . SER A 1 225 ? -1.538 -15.797 -3.983 1.00 98.56 225 SER A C 1
ATOM 1746 O O . SER A 1 225 ? -0.703 -15.080 -4.538 1.00 98.56 225 SER A O 1
ATOM 1748 N N . VAL A 1 226 ? -2.710 -16.066 -4.558 1.00 98.75 226 VAL A N 1
ATOM 1749 C CA . VAL A 1 226 ? -3.105 -15.639 -5.908 1.00 98.75 226 VAL A CA 1
ATOM 1750 C C . VAL A 1 226 ? -4.319 -14.723 -5.828 1.00 98.75 226 VAL A C 1
ATOM 1752 O O . VAL A 1 226 ? -5.398 -15.146 -5.422 1.00 98.75 226 VAL A O 1
ATOM 1755 N N . PHE A 1 227 ? -4.159 -13.486 -6.282 1.00 98.69 227 PHE A N 1
ATOM 1756 C CA . PHE A 1 227 ? -5.218 -12.487 -6.363 1.00 98.69 227 PHE A CA 1
ATOM 1757 C C . PHE A 1 227 ? -5.420 -12.109 -7.832 1.00 98.69 227 PHE A C 1
ATOM 1759 O O . PHE A 1 227 ? -4.512 -11.554 -8.468 1.00 98.69 227 PHE A O 1
ATOM 1766 N N . THR A 1 228 ? -6.588 -12.421 -8.399 1.00 98.56 228 THR A N 1
ATOM 1767 C CA . THR A 1 228 ? -6.856 -12.176 -9.821 1.00 98.56 228 THR A CA 1
ATOM 1768 C C . THR A 1 228 ? -8.226 -11.574 -10.118 1.00 98.56 228 THR A C 1
ATOM 1770 O O . THR A 1 228 ? -9.228 -11.958 -9.523 1.00 98.56 228 THR A O 1
ATOM 1773 N N . LYS A 1 229 ? -8.269 -10.622 -11.062 1.00 98.31 229 LYS A N 1
ATOM 1774 C CA . LYS A 1 229 ? -9.493 -9.939 -11.531 1.00 98.31 229 LYS A CA 1
ATOM 1775 C C . LYS A 1 229 ? -10.364 -9.299 -10.434 1.00 98.31 229 LYS A C 1
ATOM 1777 O O . LYS A 1 229 ? -11.558 -9.092 -10.635 1.00 98.31 229 LYS A O 1
ATOM 1782 N N . ASN A 1 230 ? -9.790 -8.980 -9.277 1.00 98.25 230 ASN A N 1
ATOM 1783 C CA . ASN A 1 230 ? -10.512 -8.305 -8.201 1.00 98.25 230 ASN A CA 1
ATOM 1784 C C . ASN A 1 230 ? -10.742 -6.839 -8.603 1.00 98.25 230 ASN A C 1
ATOM 1786 O O . ASN A 1 230 ? -9.785 -6.139 -8.953 1.00 98.25 230 ASN A O 1
ATOM 1790 N N . GLN A 1 231 ? -11.996 -6.381 -8.617 1.00 97.12 231 GLN A N 1
ATOM 1791 C CA . GLN A 1 231 ? -12.380 -5.147 -9.311 1.00 97.12 231 GLN A CA 1
ATOM 1792 C C . GLN A 1 231 ? -11.865 -3.868 -8.648 1.00 97.12 231 GLN A C 1
ATOM 1794 O O . GLN A 1 231 ? -11.625 -2.905 -9.366 1.00 97.12 231 GLN A O 1
ATOM 1799 N N . LEU A 1 232 ? -11.655 -3.836 -7.330 1.00 95.50 232 LEU A N 1
ATOM 1800 C CA . LEU A 1 232 ? -11.150 -2.648 -6.616 1.00 95.50 232 LEU A CA 1
ATOM 1801 C C . LEU A 1 232 ? -9.678 -2.777 -6.175 1.00 95.50 232 LEU A C 1
ATOM 1803 O O . LEU A 1 232 ? -9.184 -1.932 -5.436 1.00 95.50 232 LEU A O 1
ATOM 1807 N N . GLY A 1 233 ? -8.978 -3.829 -6.611 1.00 96.81 233 GLY A N 1
ATOM 1808 C CA . GLY A 1 233 ? -7.587 -4.113 -6.234 1.00 96.81 233 GLY A CA 1
ATOM 1809 C C . GLY A 1 233 ? -7.392 -5.526 -5.694 1.00 96.81 233 GLY A C 1
ATOM 1810 O O . GLY A 1 233 ? -8.327 -6.170 -5.220 1.00 96.81 233 GLY A O 1
ATOM 1811 N N . ALA A 1 234 ? -6.160 -6.029 -5.757 1.00 98.00 234 ALA A N 1
ATOM 1812 C CA . ALA A 1 234 ? -5.803 -7.292 -5.119 1.00 98.00 234 ALA A CA 1
ATOM 1813 C C . ALA A 1 234 ? -5.684 -7.131 -3.602 1.00 98.00 234 ALA A C 1
ATOM 1815 O O . ALA A 1 234 ? -6.302 -7.891 -2.859 1.00 98.00 234 ALA A O 1
ATOM 1816 N N . ILE A 1 235 ? -4.908 -6.140 -3.157 1.00 97.81 235 ILE A N 1
ATOM 1817 C CA . ILE A 1 235 ? -4.704 -5.823 -1.742 1.00 97.81 235 ILE A CA 1
ATOM 1818 C C . ILE A 1 235 ? -4.801 -4.309 -1.558 1.00 97.81 235 ILE A C 1
ATOM 1820 O O . ILE A 1 235 ? -4.143 -3.564 -2.283 1.00 97.81 235 ILE A O 1
ATOM 1824 N N . ASN A 1 236 ? -5.557 -3.869 -0.554 1.00 97.19 236 ASN A N 1
ATOM 1825 C CA . ASN A 1 236 ? -5.387 -2.547 0.040 1.00 97.19 236 ASN A CA 1
ATOM 1826 C C . ASN A 1 236 ? -5.067 -2.723 1.530 1.00 97.19 236 ASN A C 1
ATOM 1828 O O . ASN A 1 236 ? -5.815 -3.390 2.248 1.00 97.19 236 ASN A O 1
ATOM 1832 N N . TYR A 1 237 ? -3.933 -2.181 1.967 1.00 96.69 237 TYR A N 1
ATOM 1833 C CA . TYR A 1 237 ? -3.435 -2.287 3.333 1.00 96.69 237 TYR A CA 1
ATOM 1834 C C . TYR A 1 237 ? -3.220 -0.887 3.918 1.00 96.69 237 TYR A C 1
ATOM 1836 O O . TYR A 1 237 ? -2.397 -0.127 3.416 1.00 96.69 237 TYR A O 1
ATOM 1844 N N . ALA A 1 238 ? -3.903 -0.559 5.008 1.00 95.25 238 ALA A N 1
ATOM 1845 C CA . ALA A 1 238 ? -3.755 0.718 5.701 1.00 95.25 238 ALA A CA 1
ATOM 1846 C C . ALA A 1 238 ? -3.203 0.509 7.122 1.00 95.25 238 ALA A C 1
ATOM 1848 O O . ALA A 1 238 ? -3.554 -0.484 7.769 1.00 95.25 238 ALA A O 1
ATOM 1849 N N . SER A 1 239 ? -2.355 1.412 7.632 1.00 93.12 239 SER A N 1
ATOM 1850 C CA . SER A 1 239 ? -1.926 1.377 9.039 1.00 93.12 239 SER A CA 1
ATOM 1851 C C . SER A 1 239 ? -1.866 2.737 9.743 1.00 93.12 239 SER A C 1
ATOM 1853 O O . SER A 1 239 ? -1.412 3.740 9.189 1.00 93.12 239 SER A O 1
ATOM 1855 N N . ALA A 1 240 ? -2.312 2.750 11.003 1.00 90.50 240 ALA A N 1
ATOM 1856 C CA . ALA A 1 240 ? -2.258 3.893 11.909 1.00 90.50 240 ALA A CA 1
ATOM 1857 C C . ALA A 1 240 ? -2.029 3.431 13.356 1.00 90.50 240 ALA A C 1
ATOM 1859 O O . ALA A 1 240 ? -2.605 2.444 13.816 1.00 90.50 240 ALA A O 1
ATOM 1860 N N . GLY A 1 241 ? -1.134 4.124 14.055 1.00 88.88 241 GLY A N 1
ATOM 1861 C CA . GLY A 1 241 ? -0.677 3.772 15.397 1.00 88.88 241 GLY A CA 1
ATOM 1862 C C . GLY A 1 241 ? 0.769 4.203 15.657 1.00 88.88 241 GLY A C 1
ATOM 1863 O O . GLY A 1 241 ? 1.472 4.644 14.741 1.00 88.88 241 GLY A O 1
ATOM 1864 N N . GLU A 1 242 ? 1.220 4.069 16.903 1.00 87.75 242 GLU A N 1
ATOM 1865 C CA . GLU A 1 242 ? 2.572 4.446 17.341 1.00 87.75 242 GLU A CA 1
ATOM 1866 C C . GLU A 1 242 ? 3.662 3.552 16.746 1.00 87.75 242 GLU A C 1
ATOM 1868 O O . GLU A 1 242 ? 4.721 4.031 16.339 1.00 87.75 242 GLU A O 1
ATOM 1873 N N . ILE A 1 243 ? 3.393 2.250 16.688 1.00 88.94 243 ILE A N 1
ATOM 1874 C CA . ILE A 1 243 ? 4.253 1.232 16.088 1.00 88.94 243 ILE A CA 1
ATOM 1875 C C . ILE A 1 243 ? 3.325 0.278 15.346 1.00 88.94 243 ILE A C 1
ATOM 1877 O O . ILE A 1 243 ? 2.355 -0.205 15.931 1.00 88.94 243 ILE A O 1
ATOM 1881 N N . ASN A 1 244 ? 3.596 0.021 14.067 1.00 91.88 244 ASN A N 1
ATOM 1882 C CA . ASN A 1 244 ? 2.776 -0.870 13.249 1.00 91.88 244 ASN A CA 1
ATOM 1883 C C . ASN A 1 244 ? 3.543 -2.115 12.769 1.00 91.88 244 ASN A C 1
ATOM 1885 O O . ASN A 1 244 ? 4.747 -2.018 12.512 1.00 91.88 244 ASN A O 1
ATOM 1889 N N . PRO A 1 245 ? 2.851 -3.264 12.612 1.00 93.25 245 PRO A N 1
ATOM 1890 C CA . PRO A 1 245 ? 3.447 -4.538 12.221 1.00 93.25 245 PRO A CA 1
ATOM 1891 C C . PRO A 1 245 ? 4.270 -4.501 10.936 1.00 93.25 245 PRO A C 1
ATOM 1893 O O . PRO A 1 245 ? 3.904 -3.852 9.955 1.00 93.25 245 PRO A O 1
ATOM 1896 N N . MET A 1 246 ? 5.336 -5.299 10.911 1.00 95.00 246 MET A N 1
ATOM 1897 C CA . MET A 1 246 ? 6.122 -5.575 9.713 1.00 95.00 246 MET A CA 1
ATOM 1898 C C . MET A 1 246 ? 5.251 -6.249 8.647 1.00 95.00 246 MET A C 1
ATOM 1900 O O . MET A 1 246 ? 4.638 -7.286 8.896 1.00 95.00 246 MET A O 1
ATOM 1904 N N . ILE A 1 247 ? 5.248 -5.715 7.427 1.00 96.94 247 ILE A N 1
ATOM 1905 C CA . ILE A 1 247 ? 4.451 -6.260 6.320 1.00 96.94 247 ILE A CA 1
ATOM 1906 C C . ILE A 1 247 ? 5.351 -7.128 5.443 1.00 96.94 247 ILE A C 1
ATOM 1908 O O . ILE A 1 247 ? 6.464 -6.741 5.085 1.00 96.94 247 ILE A O 1
ATOM 1912 N N . THR A 1 248 ? 4.897 -8.326 5.089 1.00 97.94 248 THR A N 1
ATOM 1913 C CA . THR A 1 248 ? 5.652 -9.262 4.249 1.00 97.94 248 THR A CA 1
ATOM 1914 C C . THR A 1 248 ? 4.737 -9.888 3.207 1.00 97.94 248 THR A C 1
ATOM 1916 O O . THR A 1 248 ? 3.769 -10.566 3.542 1.00 97.94 248 THR A O 1
ATOM 1919 N N . MET A 1 249 ? 5.053 -9.645 1.938 1.00 98.31 249 MET A N 1
ATOM 1920 C CA . MET A 1 249 ? 4.354 -10.164 0.770 1.00 98.31 249 MET A CA 1
ATOM 1921 C C . MET A 1 249 ? 5.350 -10.889 -0.133 1.00 98.31 249 MET A C 1
ATOM 1923 O O . MET A 1 249 ? 6.103 -10.237 -0.865 1.00 98.31 249 MET A O 1
ATOM 1927 N N . GLU A 1 250 ? 5.376 -12.224 -0.083 1.00 98.25 250 GLU A N 1
ATOM 1928 C CA . GLU A 1 250 ? 6.343 -13.018 -0.850 1.00 98.25 250 GLU A CA 1
ATOM 1929 C C . GLU A 1 250 ? 5.713 -14.130 -1.699 1.00 98.25 250 GLU A C 1
ATOM 1931 O O . GLU A 1 250 ? 4.783 -14.821 -1.284 1.00 98.25 250 GLU A O 1
ATOM 1936 N N . TRP A 1 251 ? 6.246 -14.325 -2.910 1.00 98.62 251 TRP A N 1
ATOM 1937 C CA . TRP A 1 251 ? 5.817 -15.375 -3.852 1.00 98.62 251 TRP A CA 1
ATOM 1938 C C . TRP A 1 251 ? 4.335 -15.317 -4.277 1.00 98.62 251 TRP A C 1
ATOM 1940 O O . TRP A 1 251 ? 3.762 -16.325 -4.695 1.00 98.62 251 TRP A O 1
ATOM 1950 N N . ASN A 1 252 ? 3.698 -14.148 -4.195 1.00 98.81 252 ASN A N 1
ATOM 1951 C CA . ASN A 1 252 ? 2.301 -13.962 -4.590 1.00 98.81 252 ASN A CA 1
ATOM 1952 C C . ASN A 1 252 ? 2.147 -13.662 -6.088 1.00 98.81 252 ASN A C 1
ATOM 1954 O O . ASN A 1 252 ? 3.075 -13.203 -6.762 1.00 98.81 252 ASN A O 1
ATOM 1958 N N . GLN A 1 253 ? 0.933 -13.864 -6.603 1.00 98.69 253 GLN A N 1
ATOM 1959 C CA . GLN A 1 253 ? 0.556 -13.505 -7.970 1.00 98.69 253 GLN A CA 1
ATOM 1960 C C . GLN A 1 253 ? -0.608 -12.511 -7.973 1.00 98.69 253 GLN A C 1
ATOM 1962 O O . GLN A 1 253 ? -1.740 -12.858 -7.644 1.00 98.69 253 GLN A O 1
ATOM 1967 N N . PHE A 1 254 ? -0.329 -11.288 -8.409 1.00 98.75 254 PHE A N 1
ATOM 1968 C CA . PHE A 1 254 ? -1.272 -10.188 -8.568 1.00 98.75 254 PHE A CA 1
ATOM 1969 C C . PHE A 1 254 ? -1.546 -10.008 -10.062 1.00 98.75 254 PHE A C 1
ATOM 1971 O O . PHE A 1 254 ? -0.737 -9.406 -10.777 1.00 98.75 254 PHE A O 1
ATOM 1978 N N . THR A 1 255 ? -2.635 -10.600 -10.568 1.00 98.69 255 THR A N 1
ATOM 1979 C CA . THR A 1 255 ? -2.875 -10.680 -12.019 1.00 98.69 255 THR A CA 1
ATOM 1980 C C . THR A 1 255 ? -4.231 -10.153 -12.490 1.00 98.69 255 THR A C 1
ATOM 1982 O O . THR A 1 255 ? -5.277 -10.612 -12.042 1.00 98.69 255 THR A O 1
ATOM 1985 N N . ASN A 1 256 ? -4.221 -9.242 -13.464 1.00 98.44 256 ASN A N 1
ATOM 1986 C CA . ASN A 1 256 ? -5.416 -8.668 -14.099 1.00 98.44 256 ASN A CA 1
ATOM 1987 C C . ASN A 1 256 ? -6.404 -7.985 -13.122 1.00 98.44 256 ASN A C 1
ATOM 1989 O O . ASN A 1 256 ? -7.602 -7.974 -13.382 1.00 98.44 256 ASN A O 1
ATOM 1993 N N . ASN A 1 257 ? -5.937 -7.474 -11.979 1.00 98.50 257 ASN A N 1
ATOM 1994 C CA . ASN A 1 257 ? -6.775 -6.777 -10.999 1.00 98.50 257 ASN A CA 1
ATOM 1995 C C . ASN A 1 257 ? -7.037 -5.322 -11.407 1.00 98.50 257 ASN A C 1
ATOM 1997 O O . ASN A 1 257 ? -6.231 -4.698 -12.106 1.00 98.50 257 ASN A O 1
ATOM 2001 N N . CYS A 1 258 ? -8.143 -4.793 -10.883 1.00 97.50 258 CYS A N 1
ATOM 2002 C CA . CYS A 1 258 ? -8.757 -3.523 -11.254 1.00 97.50 258 CYS A CA 1
ATOM 2003 C C . CYS A 1 258 ? -9.252 -3.473 -12.708 1.00 97.50 258 CYS A C 1
ATOM 2005 O O . CYS A 1 258 ? -8.777 -4.189 -13.589 1.00 97.50 258 CYS A O 1
ATOM 2007 N N . LEU A 1 259 ? -10.224 -2.602 -12.964 1.00 96.44 259 LEU A N 1
ATOM 2008 C CA . LEU A 1 259 ? -10.815 -2.390 -14.279 1.00 96.44 259 LEU A CA 1
ATOM 2009 C C . LEU A 1 259 ? -10.337 -1.054 -14.851 1.00 96.44 259 LEU A C 1
ATOM 2011 O O . LEU A 1 259 ? -10.299 -0.044 -14.144 1.00 96.44 259 LEU A O 1
ATOM 2015 N N . ASN A 1 260 ? -10.000 -1.051 -16.141 1.00 95.50 260 ASN A N 1
ATOM 2016 C CA . ASN A 1 260 ? -10.009 0.173 -16.938 1.00 95.50 260 ASN A CA 1
ATOM 2017 C C . ASN A 1 260 ? -11.477 0.504 -17.242 1.00 95.50 260 ASN A C 1
ATOM 2019 O O . ASN A 1 260 ? -12.207 -0.374 -17.703 1.00 95.50 260 ASN A O 1
ATOM 2023 N N . LEU A 1 261 ? -11.905 1.731 -16.954 1.00 92.62 261 LEU A N 1
ATOM 2024 C CA . LEU A 1 261 ? -13.268 2.198 -17.198 1.00 92.62 261 LEU A CA 1
ATOM 2025 C C . LEU A 1 261 ? -13.347 2.941 -18.534 1.00 92.62 261 LEU A C 1
ATOM 2027 O O . LEU A 1 261 ? -14.112 2.558 -19.415 1.00 92.62 261 LEU A O 1
ATOM 2031 N N . TYR A 1 262 ? -12.544 3.996 -18.684 1.00 88.88 262 TYR A N 1
ATOM 2032 C CA . TYR A 1 262 ? -12.456 4.801 -19.899 1.00 88.88 262 TYR A CA 1
ATOM 2033 C C . TYR A 1 262 ? -11.184 5.654 -19.881 1.00 88.88 262 TYR A C 1
ATOM 2035 O O . TYR A 1 262 ? -10.907 6.322 -18.888 1.00 88.88 262 TYR A O 1
ATOM 2043 N N . GLY A 1 263 ? -10.429 5.692 -20.982 1.00 86.69 263 GLY A N 1
ATOM 2044 C CA . GLY A 1 263 ? -9.204 6.494 -21.068 1.00 86.69 263 GLY A CA 1
ATOM 2045 C C . GLY A 1 263 ? -8.185 6.105 -19.991 1.00 86.69 263 GLY A C 1
ATOM 2046 O O . GLY A 1 263 ? -7.692 4.979 -19.994 1.00 86.69 263 GLY A O 1
ATOM 2047 N N . ASN A 1 264 ? -7.884 7.042 -19.088 1.00 85.75 264 ASN A N 1
ATOM 2048 C CA . ASN A 1 264 ? -7.029 6.850 -17.913 1.00 85.75 264 ASN A CA 1
ATOM 2049 C C . ASN A 1 264 ? -7.802 6.541 -16.614 1.00 85.75 264 ASN A C 1
ATOM 2051 O O . ASN A 1 264 ? -7.172 6.324 -15.583 1.00 85.75 264 ASN A O 1
ATOM 2055 N N . PHE A 1 265 ? -9.140 6.530 -16.626 1.00 91.88 265 PHE A N 1
ATOM 2056 C CA . PHE A 1 265 ? -9.945 6.280 -15.429 1.00 91.88 265 PHE A CA 1
ATOM 2057 C C . PHE A 1 265 ? -9.993 4.788 -15.085 1.00 91.88 265 PHE A C 1
ATOM 2059 O O . PHE A 1 265 ? -10.412 3.951 -15.890 1.00 91.88 265 PHE A O 1
ATOM 2066 N N . THR A 1 266 ? -9.606 4.462 -13.854 1.00 94.88 266 THR A N 1
ATOM 2067 C CA . THR A 1 266 ? -9.494 3.098 -13.326 1.00 94.88 266 THR A CA 1
ATOM 2068 C C . THR A 1 266 ? -10.261 2.960 -12.012 1.00 94.88 266 THR A C 1
ATOM 2070 O O . THR A 1 266 ? -10.490 3.936 -11.304 1.00 94.88 266 THR A O 1
ATOM 2073 N N . THR A 1 267 ? -10.644 1.738 -11.644 1.00 94.62 267 THR A N 1
ATOM 2074 C CA . THR A 1 267 ? -11.353 1.460 -10.375 1.00 94.62 267 THR A CA 1
ATOM 2075 C C . THR A 1 267 ? -10.461 1.423 -9.128 1.00 94.62 267 THR A C 1
ATOM 2077 O O . THR A 1 267 ? -10.968 1.261 -8.020 1.00 94.62 267 THR A O 1
ATOM 2080 N N . CYS A 1 268 ? -9.143 1.528 -9.292 1.00 94.44 268 CYS A N 1
ATOM 2081 C CA . CYS A 1 268 ? -8.155 1.553 -8.214 1.00 94.44 268 CYS A CA 1
ATOM 2082 C C . CYS A 1 268 ? -6.943 2.402 -8.626 1.00 94.44 268 CYS A C 1
ATOM 2084 O O . CYS A 1 268 ? -6.732 2.634 -9.820 1.00 94.44 268 CYS A O 1
ATOM 2086 N N . SER A 1 269 ? -6.121 2.809 -7.657 1.00 94.31 269 SER A N 1
ATOM 2087 C CA . SER A 1 269 ? -4.835 3.486 -7.882 1.00 94.31 269 SER A CA 1
ATOM 2088 C C . SER A 1 269 ? -3.705 2.513 -8.254 1.00 94.31 269 SER A C 1
ATOM 2090 O O . SER A 1 269 ? -2.893 2.817 -9.125 1.00 94.31 269 SER A O 1
ATOM 2092 N N . ALA A 1 270 ? -3.666 1.330 -7.635 1.00 97.44 270 ALA A N 1
ATOM 2093 C CA . ALA A 1 270 ? -2.733 0.246 -7.941 1.00 97.44 270 ALA A CA 1
ATOM 2094 C C . ALA A 1 270 ? -3.308 -1.118 -7.524 1.00 97.44 270 ALA A C 1
ATOM 2096 O O . ALA A 1 270 ? -4.156 -1.198 -6.634 1.00 97.44 270 ALA A O 1
ATOM 2097 N N . ALA A 1 271 ? -2.807 -2.208 -8.118 1.00 97.75 271 ALA A N 1
ATOM 2098 C CA . ALA A 1 271 ? -3.217 -3.569 -7.760 1.00 97.75 271 ALA A CA 1
ATOM 2099 C C . ALA A 1 271 ? -2.933 -3.919 -6.291 1.00 97.75 271 ALA A C 1
ATOM 2101 O O . ALA A 1 271 ? -3.744 -4.587 -5.648 1.00 97.75 271 ALA A O 1
ATOM 2102 N N . VAL A 1 272 ? -1.780 -3.484 -5.782 1.00 98.50 272 VAL A N 1
ATOM 2103 C CA . VAL A 1 272 ? -1.404 -3.551 -4.368 1.00 98.50 272 VAL A CA 1
ATOM 2104 C C . VAL A 1 272 ? -1.204 -2.121 -3.887 1.00 98.50 272 VAL A C 1
ATOM 2106 O O . VAL A 1 272 ? -0.261 -1.459 -4.315 1.00 98.50 272 VAL A O 1
ATOM 2109 N N . SER A 1 273 ? -2.089 -1.650 -3.015 1.00 97.50 273 SER A N 1
ATOM 2110 C CA . SER A 1 273 ? -2.004 -0.338 -2.373 1.00 97.50 273 SER A CA 1
ATOM 2111 C C . SER A 1 273 ? -1.641 -0.497 -0.901 1.00 97.50 273 SER A C 1
ATOM 2113 O O . SER A 1 273 ? -2.201 -1.351 -0.210 1.00 97.50 273 SER A O 1
ATOM 2115 N N . MET A 1 274 ? -0.705 0.320 -0.421 1.00 97.06 274 MET A N 1
ATOM 2116 C CA . MET A 1 274 ? -0.352 0.435 0.990 1.00 97.06 274 MET A CA 1
ATOM 2117 C C . MET A 1 274 ? -0.316 1.911 1.401 1.00 97.06 274 MET A C 1
ATOM 2119 O O . MET A 1 274 ? 0.373 2.697 0.753 1.00 97.06 274 MET A O 1
ATOM 2123 N N . ASP A 1 275 ? -1.010 2.283 2.475 1.00 95.62 275 ASP A N 1
ATOM 2124 C CA . ASP A 1 275 ? -0.924 3.607 3.113 1.00 95.62 275 ASP A CA 1
ATOM 2125 C C . ASP A 1 275 ? -0.586 3.408 4.592 1.00 95.62 275 ASP A C 1
ATOM 2127 O O . ASP A 1 275 ? -1.442 3.059 5.406 1.00 95.62 275 ASP A O 1
ATOM 2131 N N . ILE A 1 276 ? 0.704 3.505 4.908 1.00 95.06 276 ILE A N 1
ATOM 2132 C CA . ILE A 1 276 ? 1.272 2.979 6.149 1.00 95.06 276 ILE A CA 1
ATOM 2133 C C . ILE A 1 276 ? 1.948 4.052 6.995 1.00 95.06 276 ILE A C 1
ATOM 2135 O O . ILE A 1 276 ? 2.626 4.951 6.496 1.00 95.06 276 ILE A O 1
ATOM 2139 N N . GLN A 1 277 ? 1.810 3.922 8.311 1.00 93.06 277 GLN A N 1
ATOM 2140 C CA . GLN A 1 277 ? 2.364 4.869 9.273 1.00 93.06 277 GLN A CA 1
ATOM 2141 C C . GLN A 1 277 ? 3.140 4.144 10.367 1.00 93.06 277 GLN A C 1
ATOM 2143 O O . GLN A 1 277 ? 2.733 3.072 10.820 1.00 93.06 277 GLN A O 1
ATOM 2148 N N . ASN A 1 278 ? 4.279 4.713 10.772 1.00 92.50 278 ASN A N 1
ATOM 2149 C CA . ASN A 1 278 ? 5.171 4.171 11.806 1.00 92.50 278 ASN A CA 1
ATOM 2150 C C . ASN A 1 278 ? 5.484 2.662 11.631 1.00 92.50 278 ASN A C 1
ATOM 2152 O O . ASN A 1 278 ? 5.579 1.900 12.596 1.00 92.50 278 ASN A O 1
ATOM 2156 N N . THR A 1 279 ? 5.585 2.218 10.375 1.00 93.62 279 THR A N 1
ATOM 2157 C CA . THR A 1 279 ? 5.739 0.813 9.976 1.00 93.62 279 THR A CA 1
ATOM 2158 C C . THR A 1 279 ? 7.186 0.586 9.542 1.00 93.62 279 THR A C 1
ATOM 2160 O O . THR A 1 279 ? 7.581 0.988 8.449 1.00 93.62 279 THR A O 1
ATOM 2163 N N . GLN A 1 280 ? 7.991 -0.045 10.400 1.00 93.00 280 GLN A N 1
ATOM 2164 C CA . GLN A 1 280 ? 9.454 -0.086 10.248 1.00 93.00 280 GLN A CA 1
ATOM 2165 C C . GLN A 1 280 ? 9.960 -0.863 9.020 1.00 93.00 280 GLN A C 1
ATOM 2167 O O . GLN A 1 280 ? 11.090 -0.649 8.579 1.00 93.00 280 GLN A O 1
ATOM 2172 N N . SER A 1 281 ? 9.189 -1.804 8.467 1.00 95.31 281 SER A N 1
ATOM 2173 C CA . SER A 1 281 ? 9.644 -2.628 7.337 1.00 95.31 281 SER A CA 1
ATOM 2174 C C . SER A 1 281 ? 8.508 -3.159 6.467 1.00 95.31 281 SER A C 1
ATOM 2176 O O . SER A 1 281 ? 7.524 -3.707 6.966 1.00 95.31 281 SER A O 1
ATOM 2178 N N . ILE A 1 282 ? 8.709 -3.062 5.149 1.00 97.31 282 ILE A N 1
ATOM 2179 C CA . ILE A 1 282 ? 7.941 -3.776 4.122 1.00 97.31 282 ILE A CA 1
ATOM 2180 C C . ILE A 1 282 ? 8.902 -4.689 3.364 1.00 97.31 282 ILE A C 1
ATOM 2182 O O . ILE A 1 282 ? 9.904 -4.224 2.822 1.00 97.31 282 ILE A O 1
ATOM 2186 N N . PHE A 1 283 ? 8.546 -5.963 3.238 1.00 98.38 283 PHE A N 1
ATOM 2187 C CA . PHE A 1 283 ? 9.197 -6.907 2.337 1.00 98.38 283 PHE A CA 1
ATOM 2188 C C . PHE A 1 283 ? 8.229 -7.302 1.220 1.00 98.38 283 PHE A C 1
ATOM 2190 O O . PHE A 1 283 ? 7.261 -8.012 1.467 1.00 98.38 283 PHE A O 1
ATOM 2197 N N . PHE A 1 284 ? 8.489 -6.862 -0.012 1.00 98.62 284 PHE A N 1
ATOM 2198 C CA . PHE A 1 284 ? 7.727 -7.248 -1.202 1.00 98.62 284 PHE A CA 1
ATOM 2199 C C . PHE A 1 284 ? 8.675 -7.999 -2.146 1.00 98.62 284 PHE A C 1
ATOM 2201 O O . PHE A 1 284 ? 9.416 -7.373 -2.913 1.00 98.62 284 PHE A O 1
ATOM 2208 N N . LYS A 1 285 ? 8.736 -9.336 -2.037 1.00 98.44 285 LYS A N 1
ATOM 2209 C CA . LYS A 1 285 ? 9.758 -10.151 -2.724 1.00 98.44 285 LYS A CA 1
ATOM 2210 C C . LYS A 1 285 ? 9.203 -11.258 -3.619 1.00 98.44 285 LYS A C 1
ATOM 2212 O O . LYS A 1 285 ? 8.263 -11.958 -3.256 1.00 98.44 285 LYS A O 1
ATOM 2217 N N . ASN A 1 286 ? 9.869 -11.503 -4.746 1.00 98.69 286 ASN A N 1
ATOM 2218 C CA . ASN A 1 286 ? 9.598 -12.640 -5.641 1.00 98.69 286 ASN A CA 1
ATOM 2219 C C . ASN A 1 286 ? 8.140 -12.701 -6.174 1.00 98.69 286 ASN A C 1
ATOM 2221 O O . ASN A 1 286 ? 7.663 -13.773 -6.546 1.00 98.69 286 ASN A O 1
ATOM 2225 N N . ASN A 1 287 ? 7.403 -11.582 -6.187 1.00 98.81 287 ASN A N 1
ATOM 2226 C CA . ASN A 1 287 ? 6.001 -11.541 -6.615 1.00 98.81 287 ASN A CA 1
ATOM 2227 C C . ASN A 1 287 ? 5.867 -11.325 -8.132 1.00 98.81 287 ASN A C 1
ATOM 2229 O O . ASN A 1 287 ? 6.682 -10.650 -8.769 1.00 98.81 287 ASN A O 1
ATOM 2233 N N . LEU A 1 288 ? 4.771 -11.830 -8.702 1.00 98.81 288 LEU A N 1
ATOM 2234 C CA . LEU A 1 288 ? 4.334 -11.532 -10.066 1.00 98.81 288 LEU A CA 1
ATOM 2235 C C . LEU A 1 288 ? 3.242 -10.456 -10.035 1.00 98.81 288 LEU A C 1
ATOM 2237 O O . LEU A 1 288 ? 2.145 -10.716 -9.550 1.00 98.81 288 LEU A O 1
ATOM 2241 N N . VAL A 1 289 ? 3.504 -9.282 -10.608 1.00 98.75 289 VAL A N 1
ATOM 2242 C CA . VAL A 1 289 ? 2.533 -8.185 -10.755 1.00 98.75 289 VAL A CA 1
ATOM 2243 C C . VAL A 1 289 ? 2.264 -7.993 -12.245 1.00 98.75 289 VAL A C 1
ATOM 2245 O O . VAL A 1 289 ? 3.065 -7.371 -12.948 1.00 98.75 289 VAL A O 1
ATOM 2248 N N . ARG A 1 290 ? 1.179 -8.587 -12.765 1.00 98.50 290 ARG A N 1
ATOM 2249 C CA . ARG A 1 290 ? 0.940 -8.673 -14.216 1.00 98.50 290 ARG A CA 1
ATOM 2250 C C . ARG A 1 290 ? -0.461 -8.280 -14.688 1.00 98.50 290 ARG A C 1
ATOM 2252 O O . ARG A 1 290 ? -1.433 -8.920 -14.304 1.00 98.50 290 ARG A O 1
ATOM 2259 N N . GLY A 1 291 ? -0.552 -7.364 -15.653 1.00 98.31 291 GLY A N 1
ATOM 2260 C CA . GLY A 1 291 ? -1.806 -7.069 -16.367 1.00 98.31 291 GLY A CA 1
ATOM 2261 C C . GLY A 1 291 ? -2.815 -6.217 -15.593 1.00 98.31 291 GLY A C 1
ATOM 2262 O O . GLY A 1 291 ? -3.974 -6.152 -15.988 1.00 98.31 291 GLY A O 1
ATOM 2263 N N . ASN A 1 292 ? -2.412 -5.620 -14.471 1.00 98.50 292 ASN A N 1
ATOM 2264 C CA . ASN A 1 292 ? -3.299 -4.853 -13.596 1.00 98.50 292 ASN A CA 1
ATOM 2265 C C . ASN A 1 292 ? -3.352 -3.364 -13.995 1.00 98.50 292 ASN A C 1
ATOM 2267 O O . ASN A 1 292 ? -2.488 -2.891 -14.740 1.00 98.50 292 ASN A O 1
ATOM 2271 N N . GLN A 1 293 ? -4.319 -2.612 -13.459 1.00 97.62 293 GLN A N 1
ATOM 2272 C CA . GLN A 1 293 ? -4.308 -1.144 -13.547 1.00 97.62 293 GLN A CA 1
ATOM 2273 C C . GLN A 1 293 ? -3.422 -0.561 -12.433 1.00 97.62 293 GLN A C 1
ATOM 2275 O O . GLN A 1 293 ? -3.822 -0.519 -11.271 1.00 97.62 293 GLN A O 1
ATOM 2280 N N . GLY A 1 294 ? -2.196 -0.166 -12.779 1.00 96.94 294 GLY A N 1
ATOM 2281 C CA . GLY A 1 294 ? -1.130 0.110 -11.809 1.00 96.94 294 GLY A CA 1
ATOM 2282 C C . GLY A 1 294 ? -0.617 -1.144 -11.089 1.00 96.94 294 GLY A C 1
ATOM 2283 O O . GLY A 1 294 ? -1.295 -2.169 -11.009 1.00 96.94 294 GLY A O 1
ATOM 2284 N N . GLY A 1 295 ? 0.613 -1.091 -10.579 1.00 97.75 295 GLY A 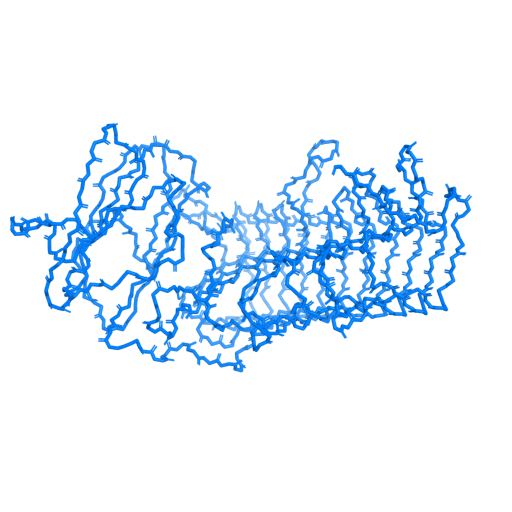N 1
ATOM 2285 C CA . GLY A 1 295 ? 1.261 -2.241 -9.935 1.00 97.75 295 GLY A CA 1
ATOM 2286 C C . GLY A 1 295 ? 1.245 -2.170 -8.410 1.00 97.75 295 GLY A C 1
ATOM 2287 O O . GLY A 1 295 ? 0.341 -2.709 -7.772 1.00 97.75 295 GLY A O 1
ATOM 2288 N N . LEU A 1 296 ? 2.267 -1.531 -7.839 1.00 98.56 296 LEU A N 1
ATOM 2289 C CA . LEU A 1 296 ? 2.462 -1.362 -6.395 1.00 98.56 296 LEU A CA 1
ATOM 2290 C C . LEU A 1 296 ? 2.472 0.129 -6.026 1.00 98.56 296 LEU A C 1
ATOM 2292 O O . LEU A 1 296 ? 3.306 0.875 -6.535 1.00 98.56 296 LEU A O 1
ATOM 2296 N N . LEU A 1 297 ? 1.595 0.536 -5.110 1.00 98.25 297 LEU A N 1
ATOM 2297 C CA . LEU A 1 297 ? 1.598 1.843 -4.454 1.00 98.25 297 LEU A CA 1
ATOM 2298 C C . LEU A 1 297 ? 1.979 1.671 -2.977 1.00 98.25 297 LEU A C 1
ATOM 2300 O O . LEU A 1 297 ? 1.375 0.855 -2.284 1.00 98.25 297 LEU A O 1
ATOM 2304 N N . VAL A 1 298 ? 2.942 2.455 -2.490 1.00 97.69 298 VAL A N 1
ATOM 2305 C CA . VAL A 1 298 ? 3.283 2.555 -1.061 1.00 97.69 298 VAL A CA 1
ATOM 2306 C C . VAL A 1 298 ? 3.378 4.025 -0.665 1.00 97.69 298 VAL A C 1
ATOM 2308 O O . VAL A 1 298 ? 4.307 4.716 -1.076 1.00 97.69 298 VAL A O 1
ATOM 2311 N N . LYS A 1 299 ? 2.443 4.493 0.161 1.00 95.81 299 LYS A N 1
ATOM 2312 C CA . LYS A 1 299 ? 2.527 5.770 0.876 1.00 95.81 299 LYS A CA 1
ATOM 2313 C C . LYS A 1 299 ? 3.013 5.517 2.298 1.00 95.81 299 LYS A C 1
ATOM 2315 O O . LYS A 1 299 ? 2.522 4.593 2.943 1.00 95.81 299 LYS A O 1
ATOM 2320 N N . ALA A 1 300 ? 3.977 6.304 2.772 1.00 94.62 300 ALA A N 1
ATOM 2321 C CA . ALA A 1 300 ? 4.618 6.106 4.072 1.00 94.62 300 ALA A CA 1
ATOM 2322 C C . ALA A 1 300 ? 4.733 7.404 4.886 1.00 94.62 300 ALA A C 1
ATOM 2324 O O . ALA A 1 300 ? 5.132 8.442 4.354 1.00 94.62 300 ALA A O 1
ATOM 2325 N N . ASP A 1 301 ? 4.463 7.338 6.193 1.00 91.56 301 ASP A N 1
ATOM 2326 C CA . ASP A 1 301 ? 4.794 8.409 7.141 1.00 91.56 301 ASP A CA 1
ATOM 2327 C C . ASP A 1 301 ? 5.398 7.890 8.452 1.00 91.56 301 ASP A C 1
ATOM 2329 O O . ASP A 1 301 ? 5.076 6.802 8.932 1.00 91.56 301 ASP A O 1
ATOM 2333 N N . SER A 1 302 ? 6.243 8.709 9.073 1.00 89.81 302 SER A N 1
ATOM 2334 C CA . SER A 1 302 ? 6.665 8.532 10.461 1.00 89.81 302 SER A CA 1
ATOM 2335 C C . SER A 1 302 ? 7.104 9.867 11.063 1.00 89.81 302 SER A C 1
ATOM 2337 O O . SER A 1 302 ? 7.612 10.753 10.371 1.00 89.81 302 SER A O 1
ATOM 2339 N N . ARG A 1 303 ? 6.947 10.023 12.384 1.00 80.12 303 ARG A N 1
ATOM 2340 C CA . ARG A 1 303 ? 7.453 11.212 13.099 1.00 80.12 303 ARG A CA 1
ATOM 2341 C C . ARG A 1 303 ? 8.961 11.189 13.367 1.00 80.12 303 ARG A C 1
ATOM 2343 O O . ARG A 1 303 ? 9.511 12.223 13.733 1.00 80.12 303 ARG A O 1
ATOM 2350 N N . GLY A 1 304 ? 9.629 10.047 13.216 1.00 82.06 304 GLY A N 1
ATOM 2351 C CA . GLY A 1 304 ? 11.059 9.931 13.488 1.00 82.06 304 GLY A CA 1
ATOM 2352 C C . GLY A 1 304 ? 11.700 8.695 12.867 1.00 82.06 304 GLY A C 1
ATOM 2353 O O . GLY A 1 304 ? 11.020 7.764 12.435 1.00 82.06 304 GLY A O 1
ATOM 2354 N N . SER A 1 305 ? 13.032 8.684 12.859 1.00 83.50 305 SER A N 1
ATOM 2355 C CA . SER A 1 305 ? 13.858 7.609 12.293 1.00 83.50 305 SER A CA 1
ATOM 2356 C C . SER A 1 305 ? 13.624 6.242 12.945 1.00 83.50 305 SER A C 1
ATOM 2358 O O . SER A 1 305 ? 13.708 5.224 12.268 1.00 83.50 305 SER A O 1
ATOM 2360 N N . ALA A 1 306 ? 13.278 6.202 14.236 1.00 85.94 306 ALA A N 1
ATOM 2361 C CA . ALA A 1 306 ? 13.027 4.960 14.972 1.00 85.94 306 ALA A CA 1
ATOM 2362 C C . ALA A 1 306 ? 11.753 4.206 14.532 1.00 85.94 306 ALA A C 1
ATOM 2364 O O . ALA A 1 306 ? 11.628 3.018 14.816 1.00 85.94 306 ALA A O 1
ATOM 2365 N N . THR A 1 307 ? 10.813 4.867 13.849 1.00 88.50 307 THR A N 1
ATOM 2366 C CA . THR A 1 307 ? 9.585 4.255 13.302 1.00 88.50 307 THR A CA 1
ATOM 2367 C C . THR A 1 307 ? 9.482 4.404 11.782 1.00 88.50 307 THR A C 1
ATOM 2369 O O . THR A 1 307 ? 8.430 4.147 11.200 1.00 88.50 307 THR A O 1
ATOM 2372 N N . ALA A 1 308 ? 10.562 4.834 11.126 1.00 91.19 308 ALA A N 1
ATOM 2373 C CA . ALA A 1 308 ? 10.591 5.047 9.688 1.00 91.19 308 ALA A CA 1
ATOM 2374 C C . ALA A 1 308 ? 10.707 3.737 8.900 1.00 91.19 308 ALA A C 1
ATOM 2376 O O . ALA A 1 308 ? 11.307 2.761 9.356 1.00 91.19 308 ALA A O 1
ATOM 2377 N N . LEU A 1 309 ? 10.133 3.741 7.701 1.00 94.88 309 LEU A N 1
ATOM 2378 C CA . LEU A 1 309 ? 10.108 2.604 6.797 1.00 94.88 309 LEU A CA 1
ATOM 2379 C C . LEU A 1 309 ? 11.509 2.289 6.261 1.00 94.88 309 LEU A C 1
ATOM 2381 O O . LEU A 1 309 ? 12.166 3.152 5.684 1.00 94.88 309 LEU A O 1
ATOM 2385 N N . LYS A 1 310 ? 11.895 1.012 6.340 1.00 95.69 310 LYS A N 1
ATOM 2386 C CA . LYS A 1 310 ? 12.897 0.384 5.470 1.00 95.69 310 LYS A CA 1
ATOM 2387 C C . LYS A 1 310 ? 12.181 -0.575 4.515 1.00 95.69 310 LYS A C 1
ATOM 2389 O O . LYS A 1 310 ? 11.822 -1.695 4.879 1.00 95.69 310 LYS A O 1
ATOM 2394 N N . GLY A 1 311 ? 11.888 -0.101 3.308 1.00 97.06 311 GLY A N 1
ATOM 2395 C CA . GLY A 1 311 ? 11.176 -0.857 2.277 1.00 97.06 311 GLY A CA 1
ATOM 2396 C C . GLY A 1 311 ? 12.126 -1.683 1.411 1.00 97.06 311 GLY A C 1
ATOM 2397 O O . GLY A 1 311 ? 13.135 -1.170 0.936 1.00 97.06 311 GLY A O 1
ATOM 2398 N N . TYR A 1 312 ? 11.788 -2.945 1.155 1.00 98.31 312 TYR A N 1
ATOM 2399 C CA . TYR A 1 312 ? 12.576 -3.863 0.331 1.00 98.31 312 TYR A CA 1
ATOM 2400 C C . TYR A 1 312 ? 11.703 -4.494 -0.757 1.00 98.31 312 TYR A C 1
ATOM 2402 O O . TYR A 1 312 ? 10.977 -5.463 -0.514 1.00 98.31 312 TYR A O 1
ATOM 2410 N N . ILE A 1 313 ? 11.801 -3.959 -1.973 1.00 98.62 313 ILE A N 1
ATOM 2411 C CA . ILE A 1 313 ? 11.106 -4.446 -3.166 1.00 98.62 313 ILE A CA 1
ATOM 2412 C C . ILE A 1 313 ? 12.147 -5.190 -4.009 1.00 98.62 313 ILE A C 1
ATOM 2414 O O . ILE A 1 313 ? 13.013 -4.555 -4.612 1.00 98.62 313 ILE A O 1
ATOM 2418 N N . SER A 1 314 ? 12.127 -6.527 -4.040 1.00 98.50 314 SER A N 1
ATOM 2419 C CA . SER A 1 314 ? 13.173 -7.284 -4.755 1.00 98.50 314 SER A CA 1
ATOM 2420 C C . SER A 1 314 ? 12.729 -8.547 -5.490 1.00 98.50 314 SER A C 1
ATOM 2422 O O . SER A 1 314 ? 11.783 -9.225 -5.094 1.00 98.50 314 SER A O 1
ATOM 2424 N N . ASN A 1 315 ? 13.438 -8.873 -6.576 1.00 98.62 315 ASN A N 1
ATOM 2425 C CA . ASN A 1 315 ? 13.183 -10.032 -7.446 1.00 98.62 315 ASN A CA 1
ATOM 2426 C C . ASN A 1 315 ? 11.752 -10.103 -8.040 1.00 98.62 315 ASN A C 1
ATOM 2428 O O . ASN A 1 315 ? 11.311 -11.178 -8.446 1.00 98.62 315 ASN A O 1
ATOM 2432 N N . ASN A 1 316 ? 10.989 -9.005 -8.066 1.00 98.81 316 ASN A N 1
ATOM 2433 C CA . ASN A 1 316 ? 9.611 -9.018 -8.568 1.00 98.81 316 ASN A CA 1
ATOM 2434 C C . ASN A 1 316 ? 9.563 -8.854 -10.095 1.00 98.81 316 ASN A C 1
ATOM 2436 O O . ASN A 1 316 ? 10.386 -8.145 -10.681 1.00 98.81 316 ASN A O 1
ATOM 2440 N N . LEU A 1 317 ? 8.548 -9.448 -10.730 1.00 98.75 317 LEU A N 1
ATOM 2441 C CA . LEU A 1 317 ? 8.253 -9.268 -12.153 1.00 98.75 317 LEU A CA 1
ATOM 2442 C C . LEU A 1 317 ? 7.017 -8.384 -12.334 1.00 98.75 317 LEU A C 1
ATOM 2444 O O . LEU A 1 317 ? 5.887 -8.833 -12.139 1.00 98.75 317 LEU A O 1
ATOM 2448 N N . PHE A 1 318 ? 7.240 -7.146 -12.767 1.00 98.75 318 PHE A N 1
ATOM 2449 C CA . PHE A 1 318 ? 6.206 -6.175 -13.103 1.00 98.75 318 PHE A CA 1
ATOM 2450 C C . PHE A 1 318 ? 5.982 -6.151 -14.621 1.00 98.75 318 PHE A C 1
ATOM 2452 O O . PHE A 1 318 ? 6.788 -5.587 -15.368 1.00 98.75 318 PHE A O 1
ATOM 2459 N N . LYS A 1 319 ? 4.905 -6.786 -15.100 1.00 98.56 319 LYS A N 1
ATOM 2460 C CA . LYS A 1 319 ? 4.701 -7.052 -16.532 1.00 98.56 319 LYS A CA 1
ATOM 2461 C C . LYS A 1 319 ? 3.323 -6.650 -17.067 1.00 98.56 319 LYS A C 1
ATOM 2463 O O . LYS A 1 319 ? 2.312 -7.092 -16.540 1.00 98.56 319 LYS A O 1
ATOM 2468 N N . ASN A 1 320 ? 3.255 -5.952 -18.200 1.00 98.44 320 ASN A N 1
ATOM 2469 C CA . ASN A 1 320 ? 1.985 -5.611 -18.869 1.00 98.44 320 ASN A CA 1
ATOM 2470 C C . ASN A 1 320 ? 0.973 -4.817 -17.994 1.00 98.44 320 ASN A C 1
ATOM 2472 O O . ASN A 1 320 ? -0.222 -4.872 -18.272 1.00 98.44 320 ASN A O 1
ATOM 2476 N N . ASN A 1 321 ? 1.387 -4.130 -16.923 1.00 98.25 321 ASN A N 1
ATOM 2477 C CA . ASN A 1 321 ? 0.474 -3.281 -16.140 1.00 98.25 321 ASN A CA 1
ATOM 2478 C C . ASN A 1 321 ? 0.206 -1.964 -16.888 1.00 98.25 321 ASN A C 1
ATOM 2480 O O . ASN A 1 321 ? 1.054 -1.519 -17.664 1.00 98.25 321 ASN A O 1
ATOM 2484 N N . ALA A 1 322 ? -0.965 -1.361 -16.687 1.00 97.56 322 ALA A N 1
ATOM 2485 C CA . ALA A 1 322 ? -1.451 -0.261 -17.521 1.00 97.56 322 ALA A CA 1
ATOM 2486 C C . ALA A 1 322 ? -2.022 0.927 -16.728 1.00 97.56 322 ALA A C 1
ATOM 2488 O O . ALA A 1 322 ? -2.389 0.784 -15.559 1.00 97.56 322 ALA A O 1
ATOM 2489 N N . ASN A 1 323 ? -2.143 2.068 -17.417 1.00 96.06 323 ASN A N 1
ATOM 2490 C CA . ASN A 1 323 ? -2.723 3.347 -16.985 1.00 96.06 323 ASN A CA 1
ATOM 2491 C C . ASN A 1 323 ? -2.003 4.036 -15.817 1.00 96.06 323 ASN A C 1
ATOM 2493 O O . ASN A 1 323 ? -1.434 5.105 -16.018 1.00 96.06 323 ASN A O 1
ATOM 2497 N N . ASN A 1 324 ? -2.000 3.423 -14.635 1.00 97.12 324 ASN A N 1
ATOM 2498 C CA . ASN A 1 324 ? -1.368 3.949 -13.424 1.00 97.12 324 ASN A CA 1
ATOM 2499 C C . ASN A 1 324 ? 0.089 3.469 -13.283 1.00 97.12 324 ASN A C 1
ATOM 2501 O O . ASN A 1 324 ? 0.466 2.471 -13.910 1.00 97.12 324 ASN A O 1
ATOM 2505 N N . PRO A 1 325 ? 0.915 4.136 -12.448 1.00 97.94 325 PRO A N 1
ATOM 2506 C CA . PRO A 1 325 ? 2.301 3.747 -12.201 1.00 97.94 325 PRO A CA 1
ATOM 2507 C C . PRO A 1 325 ? 2.481 2.258 -11.895 1.00 97.94 325 PRO A C 1
ATOM 2509 O O . PRO A 1 325 ? 1.703 1.624 -11.177 1.00 97.94 325 PRO A O 1
ATOM 2512 N N . THR A 1 326 ? 3.557 1.687 -12.429 1.00 97.69 326 THR A N 1
ATOM 2513 C CA . THR A 1 326 ? 3.909 0.284 -12.189 1.00 97.69 326 THR A CA 1
ATOM 2514 C C . THR A 1 326 ? 4.475 0.100 -10.782 1.00 97.69 326 THR A C 1
ATOM 2516 O O . THR A 1 326 ? 4.139 -0.870 -10.105 1.00 97.69 326 THR A O 1
ATOM 2519 N N . VAL A 1 327 ? 5.274 1.062 -10.318 1.00 98.31 327 VAL A N 1
ATOM 2520 C CA . VAL A 1 327 ? 5.629 1.243 -8.905 1.00 98.31 327 VAL A CA 1
ATOM 2521 C C . VAL A 1 327 ? 5.529 2.731 -8.577 1.00 98.31 327 VAL A C 1
ATOM 2523 O O . VAL A 1 327 ? 6.107 3.548 -9.286 1.00 98.31 327 VAL A O 1
ATOM 2526 N N . HIS A 1 328 ? 4.835 3.085 -7.501 1.00 98.19 328 HIS A N 1
ATOM 2527 C CA . HIS A 1 328 ? 4.828 4.4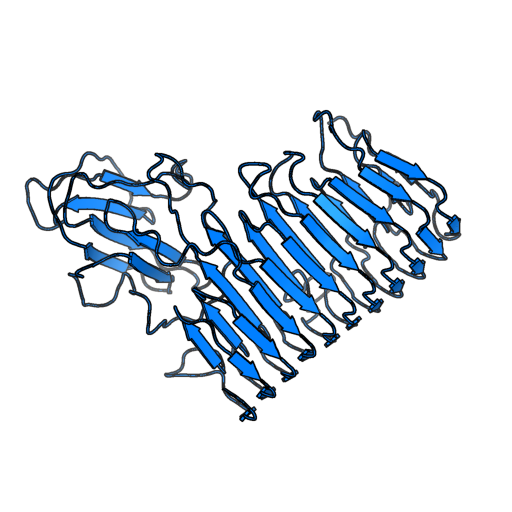31 -6.934 1.00 98.19 328 HIS A CA 1
ATOM 2528 C C . HIS A 1 328 ? 5.077 4.329 -5.432 1.00 98.19 328 HIS A C 1
ATOM 2530 O O . HIS A 1 328 ? 4.363 3.625 -4.720 1.00 98.19 328 HIS A O 1
ATOM 2536 N N . ILE A 1 329 ? 6.124 4.994 -4.956 1.00 97.69 329 ILE A N 1
ATOM 2537 C CA . ILE A 1 329 ? 6.526 4.988 -3.554 1.00 97.69 329 ILE A CA 1
ATOM 2538 C C . ILE A 1 329 ? 6.714 6.439 -3.115 1.00 97.69 329 ILE A C 1
ATOM 2540 O O . ILE A 1 329 ? 7.542 7.153 -3.681 1.00 97.69 329 ILE A O 1
ATOM 2544 N N . GLU A 1 330 ? 5.915 6.864 -2.138 1.00 95.12 330 GLU A N 1
ATOM 2545 C CA . GLU A 1 330 ? 5.761 8.261 -1.728 1.00 95.12 330 GLU A CA 1
ATOM 2546 C C . GLU A 1 330 ? 5.872 8.414 -0.202 1.00 95.12 330 GLU A C 1
ATOM 2548 O O . GLU A 1 330 ? 5.130 7.792 0.561 1.00 95.12 330 GLU A O 1
ATOM 2553 N N . GLY A 1 331 ? 6.777 9.275 0.261 1.00 92.06 331 GLY A N 1
ATOM 2554 C CA . GLY A 1 331 ? 6.745 9.785 1.631 1.00 92.06 331 GLY A CA 1
ATOM 2555 C C . GLY A 1 331 ? 5.669 10.868 1.775 1.00 92.06 331 GLY A C 1
ATOM 2556 O O . GLY A 1 331 ? 5.581 11.754 0.931 1.00 92.06 331 GLY A O 1
ATOM 2557 N N . ARG A 1 332 ? 4.873 10.855 2.855 1.00 86.38 332 ARG A N 1
ATOM 2558 C CA . ARG A 1 332 ? 3.881 11.919 3.150 1.00 86.38 332 ARG A CA 1
ATOM 2559 C C . ARG A 1 332 ? 4.522 13.251 3.599 1.00 86.38 332 ARG A C 1
ATOM 2561 O O . ARG A 1 332 ? 3.807 14.228 3.811 1.00 86.38 332 ARG A O 1
ATOM 2568 N N . ARG A 1 333 ? 5.847 13.296 3.794 1.00 74.62 333 ARG A N 1
ATOM 2569 C CA . ARG A 1 333 ? 6.625 14.473 4.224 1.00 74.62 333 ARG A CA 1
ATOM 2570 C C . ARG A 1 333 ? 7.987 14.481 3.535 1.00 74.62 333 ARG A C 1
ATOM 2572 O O . ARG A 1 333 ? 8.592 13.427 3.366 1.00 74.62 333 ARG A O 1
ATOM 2579 N N . SER A 1 334 ? 8.562 15.665 3.327 1.00 64.69 334 SER A N 1
ATOM 2580 C CA . SER A 1 334 ? 9.944 15.865 2.848 1.00 64.69 334 SER A CA 1
ATOM 2581 C C . SER A 1 334 ? 11.045 15.454 3.852 1.00 64.69 334 SER A C 1
ATOM 2583 O O . SER A 1 334 ? 12.211 15.811 3.692 1.00 64.69 334 SER A O 1
ATOM 2585 N N . SER A 1 335 ? 10.703 14.704 4.904 1.00 69.88 335 SER A N 1
ATOM 2586 C CA . SER A 1 335 ? 11.625 14.233 5.941 1.00 69.88 335 SER A CA 1
ATOM 2587 C C . SER A 1 335 ? 12.419 13.004 5.450 1.00 69.88 335 SER A C 1
ATOM 2589 O O . SER A 1 335 ? 11.790 11.987 5.159 1.00 69.88 335 SER A O 1
ATOM 2591 N N . PRO A 1 336 ? 13.772 13.018 5.402 1.00 75.38 336 PRO A N 1
ATOM 2592 C CA . PRO A 1 336 ? 14.587 11.942 4.804 1.00 75.38 336 PRO A CA 1
ATOM 2593 C C . PRO A 1 336 ? 14.682 10.639 5.617 1.00 75.38 336 PRO A C 1
ATOM 2595 O O . PRO A 1 336 ? 15.727 9.994 5.629 1.00 75.38 336 PRO A O 1
ATOM 2598 N N . TYR A 1 337 ? 13.637 10.272 6.357 1.00 83.12 337 TYR A N 1
ATOM 2599 C CA . TYR A 1 337 ? 13.652 9.100 7.231 1.00 83.12 337 TYR A CA 1
ATOM 2600 C C . TYR A 1 337 ? 13.205 7.818 6.523 1.00 83.12 337 TYR A C 1
ATOM 2602 O O . TYR A 1 337 ? 13.655 6.742 6.902 1.00 83.12 337 TYR A O 1
ATOM 2610 N N . GLN A 1 338 ? 12.331 7.919 5.516 1.00 91.38 338 GLN A N 1
ATOM 2611 C CA . GLN A 1 338 ? 11.828 6.750 4.792 1.00 91.38 338 GLN A CA 1
ATOM 2612 C C . GLN A 1 338 ? 12.891 6.277 3.787 1.00 91.38 338 GLN A C 1
ATOM 2614 O O . GLN A 1 338 ? 13.240 7.012 2.862 1.00 91.38 338 GLN A O 1
ATOM 2619 N N . GLU A 1 339 ? 13.397 5.057 3.949 1.00 93.81 339 GLU A N 1
ATOM 2620 C CA . GLU A 1 339 ? 14.402 4.429 3.085 1.00 93.81 339 GLU A CA 1
ATOM 2621 C C . GLU A 1 339 ? 13.771 3.293 2.275 1.00 93.81 339 GLU A C 1
ATOM 2623 O O . GLU A 1 339 ? 13.053 2.455 2.825 1.00 93.81 339 GLU A O 1
ATOM 2628 N N . VAL A 1 340 ? 14.061 3.203 0.974 1.00 96.44 340 VAL A N 1
ATOM 2629 C CA . VAL A 1 340 ? 13.515 2.129 0.131 1.00 96.44 340 VAL A CA 1
ATOM 2630 C C . VAL A 1 340 ? 14.544 1.589 -0.857 1.00 96.44 340 VAL A C 1
ATOM 2632 O O . VAL A 1 340 ? 15.075 2.313 -1.694 1.00 96.44 340 VAL A O 1
ATOM 2635 N N . THR A 1 341 ? 14.778 0.278 -0.796 1.00 97.88 341 THR A N 1
ATOM 2636 C CA . THR A 1 341 ? 15.629 -0.471 -1.722 1.00 97.88 341 THR A CA 1
ATOM 2637 C C . THR A 1 341 ? 14.781 -1.227 -2.744 1.00 97.88 341 THR A C 1
ATOM 2639 O O . THR A 1 341 ? 13.981 -2.096 -2.389 1.00 97.88 341 THR A O 1
ATOM 2642 N N . LEU A 1 342 ? 14.995 -0.926 -4.024 1.00 98.50 342 LEU A N 1
ATOM 2643 C CA . LEU A 1 342 ? 14.449 -1.635 -5.174 1.00 98.50 342 LEU A CA 1
ATOM 2644 C C . LEU A 1 342 ? 15.596 -2.384 -5.859 1.00 98.50 342 LEU A C 1
ATOM 2646 O O . LEU A 1 342 ? 16.444 -1.758 -6.494 1.00 98.50 342 LEU A O 1
ATOM 2650 N N . PHE A 1 343 ? 15.634 -3.710 -5.720 1.00 97.81 343 PHE A N 1
ATOM 2651 C CA . PHE A 1 343 ? 16.780 -4.530 -6.127 1.00 97.81 343 PHE A CA 1
ATOM 2652 C C . PHE A 1 343 ? 16.390 -5.730 -6.998 1.00 97.81 343 PHE A C 1
ATOM 2654 O O . PHE A 1 343 ? 15.543 -6.534 -6.609 1.00 97.81 343 PHE A O 1
ATOM 2661 N N . ARG A 1 344 ? 17.038 -5.899 -8.160 1.00 98.44 344 ARG A N 1
ATOM 2662 C CA . ARG A 1 344 ? 16.818 -7.040 -9.083 1.00 98.44 344 ARG A CA 1
ATOM 2663 C C . ARG A 1 344 ? 15.364 -7.247 -9.540 1.00 98.44 344 ARG A C 1
ATOM 2665 O O . ARG A 1 344 ? 14.955 -8.370 -9.831 1.00 98.44 344 ARG A O 1
ATOM 2672 N N . ASN A 1 345 ? 14.562 -6.188 -9.618 1.00 98.75 345 ASN A N 1
ATOM 2673 C CA . ASN A 1 345 ? 13.218 -6.273 -10.194 1.00 98.75 345 ASN A CA 1
ATOM 2674 C C . ASN A 1 345 ? 13.279 -6.190 -11.726 1.00 98.75 345 ASN A C 1
ATOM 2676 O O . ASN A 1 345 ? 14.151 -5.523 -12.290 1.00 98.75 345 ASN A O 1
ATOM 2680 N N . TYR A 1 346 ? 12.326 -6.836 -12.398 1.00 98.69 346 TYR A N 1
ATOM 2681 C CA . TYR A 1 346 ? 12.181 -6.807 -13.853 1.00 98.69 346 TYR A CA 1
ATOM 2682 C C . TYR A 1 346 ? 10.866 -6.110 -14.223 1.00 98.69 346 TYR A C 1
ATOM 2684 O O . TYR A 1 346 ? 9.778 -6.620 -13.953 1.00 98.69 346 TYR A O 1
ATOM 2692 N N . PHE A 1 347 ? 10.977 -4.946 -14.860 1.00 98.75 347 PHE A N 1
ATOM 2693 C CA . PHE A 1 347 ? 9.867 -4.147 -15.375 1.00 98.75 347 PHE A CA 1
ATOM 2694 C C . PHE A 1 347 ? 9.792 -4.289 -16.900 1.00 98.75 347 PHE A C 1
ATOM 2696 O O . PHE A 1 347 ? 10.747 -3.927 -17.593 1.00 98.75 347 PHE A O 1
ATOM 2703 N N . THR A 1 348 ? 8.689 -4.806 -17.455 1.00 98.62 348 THR A N 1
ATOM 2704 C CA . THR A 1 348 ? 8.547 -4.918 -18.919 1.00 98.62 348 THR A CA 1
ATOM 2705 C C . THR A 1 348 ? 7.125 -4.823 -19.463 1.00 98.62 348 THR A C 1
ATOM 2707 O O . THR A 1 348 ? 6.186 -5.364 -18.882 1.00 98.62 348 THR A O 1
ATOM 2710 N N . ARG A 1 349 ? 6.967 -4.210 -20.645 1.00 98.44 349 ARG A N 1
ATOM 2711 C CA . ARG A 1 349 ? 5.693 -4.083 -21.383 1.00 98.44 349 ARG A CA 1
ATOM 2712 C C . ARG A 1 349 ? 4.599 -3.339 -20.618 1.00 98.44 349 ARG A C 1
ATOM 2714 O O . ARG A 1 349 ? 3.432 -3.464 -20.971 1.00 98.44 349 ARG A O 1
ATOM 2721 N N . ASN A 1 350 ? 4.952 -2.594 -19.571 1.00 98.44 350 ASN A N 1
ATOM 2722 C CA . ASN A 1 350 ? 3.997 -1.744 -18.869 1.00 98.44 350 ASN A CA 1
ATOM 2723 C C . ASN A 1 350 ? 3.674 -0.510 -19.736 1.00 98.44 350 ASN A C 1
ATOM 2725 O O . ASN A 1 350 ? 4.546 -0.030 -20.463 1.00 98.44 350 ASN A O 1
ATOM 2729 N N . PHE A 1 351 ? 2.427 -0.039 -19.692 1.00 97.81 351 PHE A N 1
ATOM 2730 C CA . PHE A 1 351 ? 1.881 0.991 -20.583 1.00 97.81 351 PHE A CA 1
ATOM 2731 C C . PHE A 1 351 ? 1.182 2.084 -19.765 1.00 97.81 351 PHE A C 1
ATOM 2733 O O . PHE A 1 351 ? 0.010 1.967 -19.405 1.00 97.81 351 PHE A O 1
ATOM 2740 N N . VAL A 1 352 ? 1.930 3.135 -19.437 1.00 96.31 352 VAL A N 1
ATOM 2741 C CA . VAL A 1 352 ? 1.558 4.175 -18.466 1.00 96.31 352 VAL A CA 1
ATOM 2742 C C . VAL A 1 352 ? 1.620 5.568 -19.130 1.00 96.31 352 VAL A C 1
ATOM 2744 O O . VAL A 1 352 ? 2.374 6.426 -18.691 1.00 96.31 352 VAL A O 1
ATOM 2747 N N . PRO A 1 353 ? 0.879 5.843 -20.222 1.00 94.06 353 PRO A N 1
ATOM 2748 C CA . PRO A 1 353 ? 1.066 7.067 -21.018 1.00 94.06 353 PRO A CA 1
ATOM 2749 C C . PRO A 1 353 ? 0.746 8.389 -20.292 1.00 94.06 353 PRO A C 1
ATOM 2751 O O . PRO A 1 353 ? 1.070 9.449 -20.815 1.00 94.06 353 PRO A O 1
ATOM 2754 N N . TYR A 1 354 ? 0.109 8.344 -19.117 1.00 94.06 354 TYR A N 1
ATOM 2755 C CA . TYR A 1 354 ? -0.329 9.528 -18.362 1.00 94.06 354 TYR A CA 1
ATOM 2756 C C . TYR A 1 354 ? 0.449 9.770 -17.057 1.00 94.06 354 TYR A C 1
ATOM 2758 O O . TYR A 1 354 ? 0.199 10.762 -16.378 1.00 94.06 354 TYR A O 1
ATOM 2766 N N . HIS A 1 355 ? 1.371 8.873 -16.691 1.00 95.88 355 HIS A N 1
ATOM 2767 C CA . HIS A 1 355 ? 2.168 8.969 -15.465 1.00 95.88 355 HIS A CA 1
ATOM 2768 C C . HIS A 1 355 ? 3.573 8.394 -15.672 1.00 95.88 355 HIS A C 1
ATOM 2770 O O . HIS A 1 355 ? 3.853 7.701 -16.649 1.00 95.88 355 HIS A O 1
ATOM 2776 N N . ASN A 1 356 ? 4.467 8.636 -14.719 1.00 97.00 356 ASN A N 1
ATOM 2777 C CA . ASN A 1 356 ? 5.787 8.018 -14.721 1.00 97.00 356 ASN A CA 1
ATOM 2778 C C . ASN A 1 356 ? 5.683 6.536 -14.338 1.00 97.00 356 ASN A C 1
ATOM 2780 O O . ASN A 1 356 ? 4.942 6.166 -13.423 1.00 97.00 356 ASN A O 1
ATOM 2784 N N . ALA A 1 357 ? 6.387 5.664 -15.066 1.00 97.38 357 ALA A N 1
ATOM 2785 C CA . ALA A 1 357 ? 6.218 4.217 -14.905 1.00 97.38 357 ALA A CA 1
ATOM 2786 C C . ALA A 1 357 ? 6.722 3.715 -13.536 1.00 97.38 357 ALA A C 1
ATOM 2788 O O . ALA A 1 357 ? 6.114 2.812 -12.952 1.00 97.38 357 ALA A O 1
ATOM 2789 N N . ILE A 1 358 ? 7.796 4.315 -13.017 1.00 98.50 358 ILE A N 1
ATOM 2790 C CA . ILE A 1 358 ? 8.346 4.104 -11.673 1.00 98.50 358 ILE A CA 1
ATOM 2791 C C . ILE A 1 358 ? 8.516 5.479 -11.010 1.00 98.50 358 ILE A C 1
ATOM 2793 O O . ILE A 1 358 ? 9.204 6.331 -11.564 1.00 98.50 358 ILE A O 1
ATOM 2797 N N . ILE A 1 359 ? 7.918 5.695 -9.835 1.00 97.88 359 ILE A N 1
ATOM 2798 C CA . ILE A 1 359 ? 7.980 6.961 -9.079 1.00 97.88 359 ILE A CA 1
ATOM 2799 C C . ILE A 1 359 ? 8.547 6.706 -7.683 1.00 97.88 359 ILE A C 1
ATOM 2801 O O . ILE A 1 359 ? 7.992 5.900 -6.933 1.00 97.88 359 ILE A O 1
ATOM 2805 N N . LEU A 1 360 ? 9.622 7.416 -7.328 1.00 96.50 360 LEU A N 1
ATOM 2806 C CA . LEU A 1 360 ? 10.301 7.361 -6.031 1.00 96.50 360 LEU A CA 1
ATOM 2807 C C . LEU A 1 360 ? 10.390 8.782 -5.445 1.00 96.50 360 LEU A C 1
ATOM 2809 O O . LEU A 1 360 ? 11.337 9.528 -5.703 1.00 96.50 360 LEU A O 1
ATOM 2813 N N . LYS A 1 361 ? 9.375 9.168 -4.670 1.00 93.81 361 LYS A N 1
ATOM 2814 C CA . LYS A 1 361 ? 9.122 10.553 -4.251 1.00 93.81 361 LYS A CA 1
ATOM 2815 C C . LYS A 1 361 ? 9.191 10.699 -2.731 1.00 93.81 361 LYS A C 1
ATOM 2817 O O . LYS A 1 361 ? 8.552 9.948 -2.005 1.00 93.81 361 LYS A O 1
ATOM 2822 N N . GLN A 1 362 ? 9.959 11.666 -2.227 1.00 91.06 362 GLN A N 1
ATOM 2823 C CA . GLN A 1 362 ? 10.150 11.896 -0.779 1.00 91.06 362 GLN A CA 1
ATOM 2824 C C . GLN A 1 362 ? 10.618 10.645 0.006 1.00 91.06 362 GLN A C 1
ATOM 2826 O O . GLN A 1 362 ? 10.374 10.518 1.204 1.00 91.06 362 GLN A O 1
ATOM 2831 N N . VAL A 1 363 ? 11.335 9.732 -0.663 1.00 92.31 363 VAL A N 1
ATOM 2832 C CA . VAL A 1 363 ? 11.961 8.543 -0.062 1.00 92.31 363 VAL A CA 1
ATOM 2833 C C . VAL A 1 363 ? 13.434 8.435 -0.461 1.00 92.31 363 VAL A C 1
ATOM 2835 O O . VAL A 1 363 ? 13.806 8.687 -1.611 1.00 92.31 363 VAL A O 1
ATOM 2838 N N . VAL A 1 364 ? 14.295 8.059 0.485 1.00 92.69 364 VAL A N 1
ATOM 2839 C CA . VAL A 1 364 ? 15.722 7.807 0.243 1.00 92.69 364 VAL A CA 1
ATOM 2840 C C . VAL A 1 364 ? 15.846 6.478 -0.503 1.00 92.69 364 VAL A C 1
ATOM 2842 O O . VAL A 1 364 ? 15.790 5.396 0.081 1.00 92.69 364 VAL A O 1
ATOM 2845 N N . SER A 1 365 ? 15.937 6.567 -1.828 1.00 94.75 365 SER A N 1
ATOM 2846 C CA . SER A 1 365 ? 15.854 5.430 -2.739 1.00 94.75 365 SER A CA 1
ATOM 2847 C C . SER A 1 365 ? 17.214 4.822 -3.079 1.00 94.75 365 SER A C 1
ATOM 2849 O O . SER A 1 365 ? 18.128 5.530 -3.503 1.00 94.75 365 SER A O 1
ATOM 2851 N N . ASN A 1 366 ? 17.302 3.496 -3.012 1.00 96.50 366 ASN A N 1
ATOM 2852 C CA . ASN A 1 366 ? 18.370 2.678 -3.584 1.00 96.50 366 ASN A CA 1
ATOM 2853 C C . ASN A 1 366 ? 17.763 1.814 -4.705 1.00 96.50 366 ASN A C 1
ATOM 2855 O O . ASN A 1 366 ? 17.154 0.783 -4.435 1.00 96.50 366 ASN A O 1
ATOM 2859 N N . PHE A 1 367 ? 17.874 2.259 -5.956 1.00 98.00 367 PHE A N 1
ATOM 2860 C CA . PHE A 1 367 ? 17.351 1.569 -7.138 1.00 98.00 367 PHE A CA 1
ATOM 2861 C C . PHE A 1 367 ? 18.511 0.884 -7.869 1.00 98.00 367 PHE A C 1
ATOM 2863 O O . PHE A 1 367 ? 19.216 1.524 -8.648 1.00 98.00 367 PHE A O 1
ATOM 2870 N N . THR A 1 368 ? 18.774 -0.397 -7.595 1.00 97.88 368 THR A N 1
ATOM 2871 C CA . THR A 1 368 ? 19.993 -1.066 -8.086 1.00 97.88 368 THR A CA 1
ATOM 2872 C C . THR A 1 368 ? 19.779 -2.442 -8.715 1.00 97.88 368 THR A C 1
ATOM 2874 O O . THR A 1 368 ? 18.934 -3.232 -8.294 1.00 97.88 368 THR A O 1
ATOM 2877 N N . TYR A 1 369 ? 20.571 -2.756 -9.747 1.00 98.44 369 TYR A N 1
ATOM 2878 C CA . TYR A 1 369 ? 20.512 -4.027 -10.489 1.00 98.44 369 TYR A CA 1
ATOM 2879 C C . TYR A 1 369 ? 19.126 -4.381 -11.075 1.00 98.44 369 TYR A C 1
ATOM 2881 O O . TYR A 1 369 ? 18.837 -5.553 -11.320 1.00 98.44 369 TYR A O 1
ATOM 2889 N N . ASN A 1 370 ? 18.243 -3.401 -11.292 1.00 98.62 370 ASN A N 1
ATOM 2890 C CA . ASN A 1 370 ? 16.935 -3.619 -11.913 1.00 98.62 370 ASN A CA 1
ATOM 2891 C C . ASN A 1 370 ? 17.054 -3.647 -13.443 1.00 98.62 370 ASN A C 1
ATOM 2893 O O . ASN A 1 370 ? 17.900 -2.972 -14.036 1.00 98.62 370 ASN A O 1
ATOM 2897 N N . TYR A 1 371 ? 16.163 -4.396 -14.091 1.00 98.50 371 TYR A N 1
ATOM 2898 C CA . TYR A 1 371 ? 16.090 -4.490 -15.546 1.00 98.50 371 TYR A CA 1
ATOM 2899 C C . TYR A 1 371 ? 14.758 -3.912 -16.036 1.00 98.50 371 TYR A C 1
ATOM 2901 O O . TYR A 1 371 ? 13.680 -4.426 -15.730 1.00 98.50 371 TYR A O 1
ATOM 2909 N N . VAL A 1 372 ? 14.834 -2.805 -16.768 1.00 98.62 372 VAL A N 1
ATOM 2910 C CA . VAL A 1 372 ? 13.709 -1.964 -17.184 1.00 98.62 372 VAL A CA 1
ATOM 2911 C C . VAL A 1 372 ? 13.665 -1.980 -18.709 1.00 98.62 372 VAL A C 1
ATOM 2913 O O . VAL A 1 372 ? 14.435 -1.289 -19.373 1.00 98.62 372 VAL A O 1
ATOM 2916 N N . HIS A 1 373 ? 12.811 -2.821 -19.291 1.00 97.69 373 HIS A N 1
ATOM 2917 C CA . HIS A 1 373 ? 12.843 -3.096 -20.727 1.00 97.69 373 HIS A CA 1
ATOM 2918 C C . HIS A 1 373 ? 11.469 -3.057 -21.399 1.00 97.69 373 HIS A C 1
ATOM 2920 O O . HIS A 1 373 ? 10.576 -3.831 -21.045 1.00 97.69 373 HIS A O 1
ATOM 2926 N N . TYR A 1 374 ? 11.345 -2.254 -22.459 1.00 98.06 374 TYR A N 1
ATOM 2927 C CA . TYR A 1 374 ? 10.129 -2.144 -23.269 1.00 98.06 374 TYR A CA 1
ATOM 2928 C C . TYR A 1 374 ? 8.924 -1.649 -22.459 1.00 98.06 374 TYR A C 1
ATOM 2930 O O . TYR A 1 374 ? 7.855 -2.248 -22.498 1.00 98.06 374 TYR A O 1
ATOM 2938 N N . ASN A 1 375 ? 9.107 -0.602 -21.654 1.00 98.38 375 ASN A N 1
ATOM 2939 C CA . ASN A 1 375 ? 8.024 0.080 -20.942 1.00 98.38 375 ASN A CA 1
ATOM 2940 C C . ASN A 1 375 ? 7.713 1.412 -21.624 1.00 98.38 375 ASN A C 1
ATOM 2942 O O . ASN A 1 375 ? 8.630 2.094 -22.075 1.00 98.38 375 ASN A O 1
ATOM 2946 N N . LEU A 1 376 ? 6.437 1.785 -21.654 1.00 98.31 376 LEU A N 1
ATOM 2947 C CA . LEU A 1 376 ? 5.984 3.110 -22.058 1.00 98.31 376 LEU A CA 1
ATOM 2948 C C . LEU A 1 376 ? 5.492 3.854 -20.816 1.00 98.31 376 LEU A C 1
ATOM 2950 O O . LEU A 1 376 ? 4.691 3.311 -20.051 1.00 98.31 376 LEU A O 1
ATOM 2954 N N . GLY A 1 377 ? 5.963 5.081 -20.627 1.00 97.19 377 GLY A N 1
ATOM 2955 C CA . GLY A 1 377 ? 5.546 5.986 -19.555 1.00 97.19 377 GLY A CA 1
ATOM 2956 C C . GLY A 1 377 ? 5.551 7.432 -20.043 1.00 97.19 377 GLY A C 1
ATOM 2957 O O . GLY A 1 377 ? 6.076 7.699 -21.121 1.00 97.19 377 GLY A O 1
ATOM 2958 N N . MET A 1 378 ? 5.020 8.372 -19.259 1.00 95.38 378 MET A N 1
ATOM 2959 C CA . MET A 1 378 ? 5.296 9.802 -19.479 1.00 95.38 378 MET A CA 1
ATOM 2960 C C . MET A 1 378 ? 6.823 10.016 -19.456 1.00 95.38 378 MET A C 1
ATOM 2962 O O . MET A 1 378 ? 7.413 10.373 -20.473 1.00 95.38 378 MET A O 1
ATOM 2966 N N . HIS A 1 379 ? 7.448 9.580 -18.359 1.00 96.88 379 HIS A N 1
ATOM 2967 C CA . HIS A 1 379 ? 8.850 9.171 -18.243 1.00 96.88 379 HIS A CA 1
ATOM 2968 C C . HIS A 1 379 ? 8.937 7.759 -17.615 1.00 96.88 379 HIS A C 1
ATOM 2970 O O . HIS A 1 379 ? 7.926 7.185 -17.191 1.00 96.88 379 HIS A O 1
ATOM 2976 N N . ILE A 1 380 ? 10.133 7.159 -17.537 1.00 97.62 380 ILE A N 1
ATOM 2977 C CA . ILE A 1 380 ? 10.291 5.756 -17.097 1.00 97.62 380 ILE A CA 1
ATOM 2978 C C . ILE A 1 380 ? 10.623 5.634 -15.605 1.00 97.62 380 ILE A C 1
ATOM 2980 O O . ILE A 1 380 ? 10.010 4.816 -14.917 1.00 97.62 380 ILE A O 1
ATOM 2984 N N . LEU A 1 381 ? 11.561 6.439 -15.100 1.00 97.75 381 LEU A N 1
ATOM 2985 C CA . LEU A 1 381 ? 11.905 6.520 -13.676 1.00 97.75 381 LEU A CA 1
ATOM 2986 C C . LEU A 1 381 ? 11.910 7.979 -13.221 1.00 97.75 381 LEU A C 1
ATOM 2988 O O . LEU A 1 381 ? 12.653 8.782 -13.768 1.00 97.75 381 LEU A O 1
ATOM 2992 N N . GLU A 1 382 ? 11.154 8.296 -12.177 1.00 96.25 382 GLU A N 1
ATOM 2993 C CA . GLU A 1 382 ? 11.213 9.569 -11.463 1.00 96.25 382 GLU A CA 1
ATOM 2994 C C . GLU A 1 382 ? 11.826 9.374 -10.073 1.00 96.25 382 GLU A C 1
ATOM 2996 O O . GLU A 1 382 ? 11.403 8.493 -9.319 1.00 96.25 382 GLU A O 1
ATOM 3001 N N . VAL A 1 383 ? 12.785 10.231 -9.719 1.00 94.38 383 VAL A N 1
ATOM 3002 C CA . VAL A 1 383 ? 13.310 10.368 -8.354 1.00 94.38 383 VAL A CA 1
ATOM 3003 C C . VAL A 1 383 ? 13.168 11.834 -7.940 1.00 94.38 383 VAL A C 1
ATOM 3005 O O . VAL A 1 383 ? 13.742 12.712 -8.591 1.00 94.38 383 VAL A O 1
ATOM 3008 N N . SER A 1 384 ? 12.384 12.135 -6.899 1.00 91.38 384 SER A N 1
ATOM 3009 C CA . SER A 1 384 ? 11.947 13.517 -6.618 1.00 91.38 384 SER A CA 1
ATOM 3010 C C . SER A 1 384 ? 11.578 13.802 -5.148 1.00 91.38 384 SER A C 1
ATOM 3012 O O . SER A 1 384 ? 11.612 12.930 -4.274 1.00 91.38 384 SER A O 1
ATOM 3014 N N . GLY A 1 385 ? 11.203 15.056 -4.863 1.00 83.06 385 GLY A N 1
ATOM 3015 C CA . GLY A 1 385 ? 10.456 15.458 -3.665 1.00 83.06 385 GLY A CA 1
ATOM 3016 C C . GLY A 1 385 ? 11.258 16.021 -2.483 1.00 83.06 385 GLY A C 1
ATOM 3017 O O . GLY A 1 385 ? 10.657 16.645 -1.606 1.00 83.06 385 GLY A O 1
ATOM 3018 N N . PHE A 1 386 ? 12.584 15.864 -2.445 1.00 83.19 386 PHE A N 1
ATOM 3019 C CA . PHE A 1 386 ? 13.455 16.486 -1.430 1.00 83.19 386 PHE A CA 1
ATOM 3020 C C . PHE A 1 386 ? 13.891 17.910 -1.806 1.00 83.19 386 PHE A C 1
ATOM 3022 O O . PHE A 1 386 ? 15.075 18.233 -1.908 1.00 83.19 386 PHE A O 1
ATOM 3029 N N . GLU A 1 387 ? 12.917 18.789 -2.018 1.00 75.31 387 GLU A N 1
ATOM 3030 C CA . GLU A 1 387 ? 13.171 20.206 -2.276 1.00 75.31 387 GLU A CA 1
ATOM 3031 C C . GLU A 1 387 ? 13.746 20.903 -1.037 1.00 75.31 387 GLU A C 1
ATOM 3033 O O . GLU A 1 387 ? 13.196 20.804 0.058 1.00 75.31 387 GLU A O 1
ATOM 3038 N N . ARG A 1 388 ? 14.853 21.640 -1.213 1.00 70.12 388 ARG A N 1
ATOM 3039 C CA . ARG A 1 388 ? 15.522 22.456 -0.172 1.00 70.12 388 ARG A CA 1
ATOM 3040 C C . ARG A 1 388 ? 15.991 21.677 1.077 1.00 70.12 388 ARG A C 1
ATOM 3042 O O . ARG A 1 388 ? 16.490 22.287 2.020 1.00 70.12 388 ARG A O 1
ATOM 3049 N N . VAL A 1 389 ? 15.910 20.344 1.073 1.00 71.06 389 VAL A N 1
ATOM 3050 C CA . VAL A 1 389 ? 16.366 19.464 2.159 1.00 71.06 389 VAL A CA 1
ATOM 3051 C C . VAL A 1 389 ? 17.755 18.914 1.840 1.00 71.06 389 VAL A C 1
ATOM 3053 O O . VAL A 1 389 ? 17.953 18.235 0.835 1.00 71.06 389 VAL A O 1
ATOM 3056 N N . ARG A 1 390 ? 18.734 19.158 2.720 1.00 69.81 390 ARG A N 1
ATOM 3057 C CA . ARG A 1 390 ? 20.053 18.517 2.614 1.00 69.81 390 ARG A CA 1
ATOM 3058 C C . ARG A 1 390 ? 19.951 17.063 3.073 1.00 69.81 390 ARG A C 1
ATOM 3060 O O . ARG A 1 390 ? 19.880 16.795 4.270 1.00 69.81 390 ARG A O 1
ATOM 3067 N N . LEU A 1 391 ? 19.982 16.135 2.122 1.00 73.06 391 LEU A N 1
ATOM 3068 C CA . LEU A 1 391 ? 20.005 14.705 2.412 1.00 73.06 391 LEU A CA 1
ATOM 3069 C C . LEU A 1 391 ? 21.291 14.292 3.163 1.00 73.06 391 LEU A C 1
ATOM 3071 O O . LEU A 1 391 ? 22.381 14.712 2.767 1.00 73.06 391 LEU A O 1
ATOM 3075 N N . PRO A 1 392 ? 21.193 13.450 4.213 1.00 67.56 392 PRO A N 1
ATOM 3076 C CA . PRO A 1 392 ? 22.355 12.822 4.846 1.00 67.56 392 PRO A CA 1
ATOM 3077 C C . PRO A 1 392 ? 22.859 11.593 4.068 1.00 67.56 392 PRO A C 1
ATOM 3079 O O . PRO A 1 392 ? 24.001 11.180 4.249 1.00 67.56 392 PRO A O 1
ATOM 3082 N N . ILE A 1 393 ? 22.010 11.008 3.216 1.00 78.00 393 ILE A N 1
ATOM 3083 C CA . ILE A 1 393 ? 22.270 9.815 2.402 1.00 78.00 393 ILE A CA 1
ATOM 3084 C C . ILE A 1 393 ? 21.803 10.122 0.976 1.00 78.00 393 ILE A C 1
ATOM 3086 O O . ILE A 1 393 ? 20.661 10.535 0.780 1.00 78.00 393 ILE A O 1
ATOM 3090 N N . TYR A 1 394 ? 22.672 9.923 -0.016 1.00 82.69 394 TYR A N 1
ATOM 3091 C CA . TYR A 1 394 ? 22.343 10.160 -1.423 1.00 82.69 394 TYR A CA 1
ATOM 3092 C C . TYR A 1 394 ? 21.358 9.113 -1.960 1.00 82.69 394 TYR A C 1
ATOM 3094 O O . TYR A 1 394 ? 21.575 7.906 -1.820 1.00 82.69 394 TYR A O 1
ATOM 3102 N N . GLN A 1 395 ? 20.314 9.574 -2.650 1.00 90.50 395 GLN A N 1
ATOM 3103 C CA . GLN A 1 395 ? 19.463 8.709 -3.467 1.00 90.50 395 GLN A CA 1
ATOM 3104 C C . GLN A 1 395 ? 20.329 8.113 -4.587 1.00 90.50 395 GLN A C 1
ATOM 3106 O O . GLN A 1 395 ? 20.999 8.846 -5.309 1.00 90.50 395 GLN A O 1
ATOM 3111 N N . THR A 1 396 ? 20.356 6.791 -4.729 1.00 93.81 396 THR A N 1
ATOM 3112 C CA . THR A 1 396 ? 21.281 6.104 -5.643 1.00 93.81 396 THR A CA 1
ATOM 3113 C C . THR A 1 396 ? 20.518 5.237 -6.633 1.00 93.81 396 THR A C 1
ATOM 3115 O O . THR A 1 396 ? 19.744 4.368 -6.232 1.00 93.81 396 THR A O 1
ATOM 3118 N N . ALA A 1 397 ? 20.790 5.426 -7.922 1.00 96.50 397 ALA A N 1
ATOM 3119 C CA . ALA A 1 397 ? 20.390 4.521 -8.987 1.00 96.50 397 ALA A CA 1
ATOM 3120 C C . ALA A 1 397 ? 21.649 3.972 -9.672 1.00 96.50 397 ALA A C 1
ATOM 3122 O O . ALA A 1 397 ? 22.357 4.725 -10.344 1.00 96.50 397 ALA A O 1
ATOM 3123 N N . SER A 1 398 ? 21.967 2.682 -9.505 1.00 97.06 398 SER A N 1
ATOM 3124 C CA . SER A 1 398 ? 23.178 2.112 -10.118 1.00 97.06 398 SER A CA 1
ATOM 3125 C C . SER A 1 398 ? 23.067 0.679 -10.636 1.00 97.06 398 SER A C 1
ATOM 3127 O O . SER A 1 398 ? 22.258 -0.119 -10.162 1.00 97.06 398 SER A O 1
ATOM 3129 N N . HIS A 1 399 ? 23.906 0.344 -11.620 1.00 98.25 399 HIS A N 1
ATOM 3130 C CA . HIS A 1 399 ? 23.973 -0.990 -12.236 1.00 98.25 399 HIS A CA 1
ATOM 3131 C C . HIS A 1 399 ? 22.645 -1.463 -12.868 1.00 98.25 399 HIS A C 1
ATOM 3133 O O . HIS A 1 399 ? 22.409 -2.664 -13.010 1.00 98.25 399 HIS A O 1
ATOM 3139 N N . ASN A 1 400 ? 21.741 -0.541 -13.224 1.00 98.50 400 ASN A N 1
ATOM 3140 C CA . ASN A 1 400 ? 20.457 -0.872 -13.847 1.00 98.50 400 ASN A CA 1
ATOM 3141 C C . ASN A 1 400 ? 20.570 -0.904 -15.377 1.00 98.50 400 ASN A C 1
ATOM 3143 O O . ASN A 1 400 ? 21.361 -0.172 -15.971 1.00 98.50 400 ASN A O 1
ATOM 3147 N N . GLY A 1 401 ? 19.726 -1.709 -16.021 1.00 98.31 401 GLY A N 1
ATOM 3148 C CA . GLY A 1 401 ? 19.625 -1.776 -17.478 1.00 98.31 401 GLY A CA 1
ATOM 3149 C C . GLY A 1 401 ? 18.303 -1.213 -17.990 1.00 98.31 401 GLY A C 1
ATOM 3150 O O . GLY A 1 401 ? 17.266 -1.835 -17.766 1.00 98.31 401 GLY A O 1
ATOM 3151 N N . PHE A 1 402 ? 18.336 -0.089 -18.706 1.00 98.50 402 PHE A N 1
ATOM 3152 C CA . PHE A 1 402 ? 17.178 0.533 -19.352 1.00 98.50 402 PHE A CA 1
ATOM 3153 C C . PHE A 1 402 ? 17.256 0.334 -20.872 1.00 98.50 402 PHE A C 1
ATOM 3155 O O . PHE A 1 402 ? 18.090 0.949 -21.530 1.00 98.50 402 PHE A O 1
ATOM 3162 N N . TYR A 1 403 ? 16.390 -0.515 -21.434 1.00 97.94 403 TYR A N 1
ATOM 3163 C CA . TYR A 1 403 ? 16.455 -0.921 -22.844 1.00 97.94 403 TYR A CA 1
ATOM 3164 C C . TYR A 1 403 ? 15.124 -0.760 -23.586 1.00 97.94 403 TYR A C 1
ATOM 3166 O O . TYR A 1 403 ? 14.150 -1.453 -23.272 1.00 97.94 403 TYR A O 1
ATOM 3174 N N . ARG A 1 404 ? 15.109 0.038 -24.662 1.00 97.69 404 ARG A N 1
ATOM 3175 C CA . ARG A 1 404 ? 13.944 0.254 -25.548 1.00 97.69 404 ARG A CA 1
ATOM 3176 C C . ARG A 1 404 ? 12.675 0.678 -24.798 1.00 97.69 404 ARG A C 1
ATOM 3178 O O . ARG A 1 404 ? 11.594 0.173 -25.088 1.00 97.69 404 ARG A O 1
ATOM 3185 N N . ASN A 1 405 ? 12.812 1.513 -23.775 1.00 97.94 405 ASN A N 1
ATOM 3186 C CA . ASN A 1 405 ? 11.665 2.157 -23.143 1.00 97.94 405 ASN A CA 1
ATOM 3187 C C . ASN A 1 405 ? 11.308 3.439 -23.911 1.00 97.94 405 ASN A C 1
ATOM 3189 O O . ASN A 1 405 ? 12.175 4.005 -24.570 1.00 97.94 405 ASN A O 1
ATOM 3193 N N . MET A 1 406 ? 10.058 3.886 -23.801 1.00 97.94 406 MET A N 1
ATOM 3194 C CA . MET A 1 406 ? 9.529 5.046 -24.523 1.00 97.94 406 MET A CA 1
ATOM 3195 C C . MET A 1 406 ? 8.894 6.051 -23.554 1.00 97.94 406 MET A C 1
ATOM 3197 O O . MET A 1 406 ? 7.944 5.717 -22.843 1.00 97.94 406 MET A O 1
ATOM 3201 N N . ALA A 1 407 ? 9.417 7.272 -23.546 1.00 97.19 407 ALA A N 1
ATOM 3202 C CA . ALA A 1 407 ? 8.853 8.439 -22.885 1.00 97.19 407 ALA A CA 1
ATOM 3203 C C . ALA A 1 407 ? 7.879 9.147 -23.842 1.00 97.19 407 ALA A C 1
ATOM 3205 O O . ALA A 1 407 ? 8.196 9.347 -25.017 1.00 97.19 407 ALA A O 1
ATOM 3206 N N . VAL A 1 408 ? 6.692 9.513 -23.353 1.00 96.31 408 VAL A N 1
ATOM 3207 C CA . VAL A 1 408 ? 5.635 10.165 -24.156 1.00 96.31 408 VAL A CA 1
ATOM 3208 C C . VAL A 1 408 ? 5.251 11.561 -23.668 1.00 96.31 408 VAL A C 1
ATOM 3210 O O . VAL A 1 408 ? 4.244 12.107 -24.122 1.00 96.31 408 VAL A O 1
ATOM 3213 N N . ASP A 1 409 ? 6.043 12.151 -22.769 1.00 93.75 409 ASP A N 1
ATOM 3214 C CA . ASP A 1 409 ? 5.919 13.577 -22.469 1.00 93.75 409 ASP A CA 1
ATOM 3215 C C . ASP A 1 409 ? 6.093 14.456 -23.732 1.00 93.75 409 ASP A C 1
ATOM 3217 O O . ASP A 1 409 ? 6.696 14.048 -24.727 1.00 93.75 409 ASP A O 1
ATOM 3221 N N . ARG A 1 410 ? 5.512 15.661 -23.713 1.00 88.81 410 ARG A N 1
ATOM 3222 C CA . ARG A 1 410 ? 5.498 16.587 -24.857 1.00 88.81 410 ARG A CA 1
ATOM 3223 C C . ARG A 1 410 ? 6.658 17.576 -24.888 1.00 88.81 410 ARG A C 1
ATOM 3225 O O . ARG A 1 410 ? 6.938 18.107 -25.959 1.00 88.81 410 ARG A O 1
ATOM 3232 N N . GLU A 1 411 ? 7.262 17.867 -23.742 1.00 88.12 411 GLU A N 1
ATOM 3233 C CA . GLU A 1 411 ? 8.315 18.873 -23.584 1.00 88.12 411 GLU A CA 1
ATOM 3234 C C . GLU A 1 411 ? 9.687 18.189 -23.486 1.00 88.12 411 GLU A C 1
ATOM 3236 O O . GLU A 1 411 ? 10.645 18.609 -24.132 1.00 88.12 411 GLU A O 1
ATOM 3241 N N . GLU A 1 412 ? 9.773 17.104 -22.713 1.00 89.31 412 GLU A N 1
ATOM 3242 C CA . GLU A 1 412 ? 11.026 16.490 -22.279 1.00 89.31 412 GLU A CA 1
ATOM 3243 C C . GLU A 1 412 ? 10.931 14.949 -22.359 1.00 89.31 412 GLU A C 1
ATOM 3245 O O . GLU A 1 412 ? 10.742 14.280 -21.347 1.00 89.31 412 GLU A O 1
ATOM 3250 N N . ARG A 1 413 ? 11.084 14.329 -23.546 1.00 92.69 413 ARG A N 1
ATOM 3251 C CA . ARG A 1 413 ? 11.029 12.850 -23.704 1.00 92.69 413 ARG A CA 1
ATOM 3252 C C . ARG A 1 413 ? 12.253 12.145 -23.104 1.00 92.69 413 ARG A C 1
ATOM 3254 O O . ARG A 1 413 ? 13.135 11.666 -23.816 1.00 92.69 413 ARG A O 1
ATOM 3261 N N . GLY A 1 414 ? 12.297 12.114 -21.775 1.00 94.31 414 GLY A N 1
ATOM 3262 C CA . GLY A 1 414 ? 13.388 11.610 -20.948 1.00 94.31 414 GLY A CA 1
ATOM 3263 C C . GLY A 1 414 ? 13.143 10.221 -20.365 1.00 94.31 414 GLY A C 1
ATOM 3264 O O . GLY A 1 414 ? 12.084 9.982 -19.783 1.00 94.31 414 GLY A O 1
ATOM 3265 N N . THR A 1 415 ? 14.136 9.327 -20.420 1.00 96.50 415 THR A N 1
ATOM 3266 C CA . THR A 1 415 ? 14.077 8.034 -19.707 1.00 96.50 415 THR A CA 1
ATOM 3267 C C . THR A 1 415 ? 13.973 8.239 -18.192 1.00 96.50 415 THR A C 1
ATOM 3269 O O . THR A 1 415 ? 13.092 7.661 -17.550 1.00 96.50 415 THR A O 1
ATOM 3272 N N . ILE A 1 416 ? 14.856 9.058 -17.615 1.00 96.88 416 ILE A N 1
ATOM 3273 C CA . ILE A 1 416 ? 14.942 9.300 -16.169 1.00 96.88 416 ILE A CA 1
ATOM 3274 C C . ILE A 1 416 ? 14.683 10.778 -15.856 1.00 96.88 416 ILE A C 1
ATOM 3276 O O . ILE A 1 416 ? 15.258 11.657 -16.490 1.00 96.88 416 ILE A O 1
ATOM 3280 N N . VAL A 1 417 ? 13.873 11.043 -14.831 1.00 95.25 417 VAL A N 1
ATOM 3281 C CA . VAL A 1 417 ? 13.619 12.369 -14.257 1.00 95.25 417 VAL A CA 1
ATOM 3282 C C . VAL A 1 417 ? 14.353 12.491 -12.925 1.00 95.25 417 VAL A C 1
ATOM 3284 O O . VAL A 1 417 ? 13.956 11.899 -11.917 1.00 95.25 417 VAL A O 1
ATOM 3287 N N . ALA A 1 418 ? 15.414 13.293 -12.921 1.00 92.44 418 ALA A N 1
ATOM 3288 C CA . ALA A 1 418 ? 16.154 13.693 -11.733 1.00 92.44 418 ALA A CA 1
ATOM 3289 C C . ALA A 1 418 ? 15.553 14.996 -11.178 1.00 92.44 418 ALA A C 1
ATOM 3291 O O . ALA A 1 418 ? 15.960 16.102 -11.538 1.00 92.44 418 ALA A O 1
ATOM 3292 N N . GLY A 1 419 ? 14.522 14.861 -10.340 1.00 86.50 419 GLY A N 1
ATOM 3293 C CA . GLY A 1 419 ? 13.714 15.985 -9.860 1.00 86.50 419 GLY A CA 1
ATOM 3294 C C . GLY A 1 419 ? 14.339 16.811 -8.731 1.00 86.50 419 GLY A C 1
ATOM 3295 O O . GLY A 1 419 ? 13.900 17.933 -8.500 1.00 86.50 419 GLY A O 1
ATOM 3296 N N . THR A 1 420 ? 15.340 16.295 -8.007 1.00 84.12 420 THR A N 1
ATOM 3297 C CA . THR A 1 420 ? 15.983 17.014 -6.889 1.00 84.12 420 THR A CA 1
ATOM 3298 C C . THR A 1 420 ? 17.484 16.746 -6.795 1.00 84.12 420 THR A C 1
ATOM 3300 O O . THR A 1 420 ? 17.992 15.731 -7.268 1.00 84.12 420 THR A O 1
ATOM 3303 N N . ALA A 1 421 ? 18.213 17.651 -6.137 1.00 81.56 421 ALA A N 1
ATOM 3304 C CA . ALA A 1 421 ? 19.618 17.438 -5.796 1.00 81.56 421 ALA A CA 1
ATOM 3305 C C . ALA A 1 421 ? 19.798 16.275 -4.795 1.00 81.56 421 ALA A C 1
ATOM 3307 O O . ALA A 1 421 ? 18.863 15.886 -4.097 1.00 81.56 421 ALA A O 1
ATOM 3308 N N . GLY A 1 422 ? 21.022 15.743 -4.697 1.00 83.19 422 GLY A N 1
ATOM 3309 C CA . GLY A 1 422 ? 21.338 14.617 -3.805 1.00 83.19 422 GLY A CA 1
ATOM 3310 C C . GLY A 1 422 ? 21.127 13.231 -4.427 1.00 83.19 422 GLY A C 1
ATOM 3311 O O . GLY A 1 422 ? 20.929 12.262 -3.696 1.00 83.19 422 GLY A O 1
ATOM 3312 N N . GLN A 1 423 ? 21.195 13.137 -5.759 1.00 89.31 423 GLN A N 1
ATOM 3313 C CA . GLN A 1 423 ? 21.026 11.901 -6.527 1.00 89.31 423 GLN A CA 1
ATOM 3314 C C . GLN A 1 423 ? 22.341 11.458 -7.192 1.00 89.31 423 GLN A C 1
ATOM 3316 O O . GLN A 1 423 ? 23.098 12.288 -7.701 1.00 89.31 423 GLN A O 1
ATOM 3321 N N . HIS A 1 424 ? 22.603 10.151 -7.221 1.00 92.19 424 HIS A N 1
ATOM 3322 C CA . HIS A 1 424 ? 23.751 9.536 -7.891 1.00 92.19 424 HIS A CA 1
ATOM 3323 C C . HIS A 1 424 ? 23.303 8.487 -8.913 1.00 92.19 424 HIS A C 1
ATOM 3325 O O . HIS A 1 424 ? 22.645 7.507 -8.562 1.00 92.19 424 HIS A O 1
ATOM 3331 N N . TYR A 1 425 ? 23.727 8.673 -10.164 1.00 94.19 425 TYR A N 1
ATOM 3332 C CA . TYR A 1 425 ? 23.508 7.753 -11.278 1.00 94.19 425 TYR A CA 1
ATOM 3333 C C . TYR A 1 425 ? 24.857 7.149 -11.686 1.00 94.19 425 TYR A C 1
ATOM 3335 O O . TYR A 1 425 ? 25.731 7.874 -12.153 1.00 94.19 425 TYR A O 1
ATOM 3343 N N . VAL A 1 426 ? 25.049 5.846 -11.462 1.00 95.75 426 VAL A N 1
ATOM 3344 C CA . VAL A 1 426 ? 26.359 5.171 -11.584 1.00 95.75 426 VAL A CA 1
ATOM 3345 C C . VAL A 1 426 ? 26.209 3.854 -12.350 1.00 95.75 426 VAL A C 1
ATOM 3347 O O . VAL A 1 426 ? 25.323 3.068 -12.038 1.00 95.75 426 VAL A O 1
ATOM 3350 N N . ASP A 1 427 ? 27.045 3.602 -13.357 1.00 97.12 427 ASP A N 1
ATOM 3351 C CA . ASP A 1 427 ? 27.105 2.329 -14.105 1.00 97.12 427 ASP A CA 1
ATOM 3352 C C . ASP A 1 427 ? 25.748 1.802 -14.630 1.00 97.12 427 ASP A C 1
ATOM 3354 O O . ASP A 1 427 ? 25.525 0.598 -14.756 1.00 97.12 427 ASP A O 1
ATOM 3358 N N . ASN A 1 428 ? 24.808 2.705 -14.934 1.00 97.62 428 ASN A N 1
ATOM 3359 C CA . ASN A 1 428 ? 23.542 2.351 -15.575 1.00 97.62 428 ASN A CA 1
ATOM 3360 C C . ASN A 1 428 ? 23.737 2.264 -17.092 1.00 97.62 428 ASN A C 1
ATOM 3362 O O . ASN A 1 428 ? 24.294 3.178 -17.699 1.00 97.62 428 ASN A O 1
ATOM 3366 N N . VAL A 1 429 ? 23.221 1.206 -17.714 1.00 97.88 429 VAL A N 1
ATOM 3367 C CA . VAL A 1 429 ? 23.220 1.063 -19.175 1.00 97.88 429 VAL A CA 1
ATOM 3368 C C . VAL A 1 429 ? 21.889 1.576 -19.710 1.00 97.88 429 VAL A C 1
ATOM 3370 O O . VAL A 1 429 ? 20.843 0.992 -19.423 1.00 97.88 429 VAL A O 1
ATOM 3373 N N . LEU A 1 430 ? 21.937 2.672 -20.465 1.00 97.38 430 LEU A N 1
ATOM 3374 C CA . LEU A 1 430 ? 20.775 3.363 -21.023 1.00 97.38 430 LEU A CA 1
ATOM 3375 C C . LEU A 1 430 ? 20.816 3.237 -22.556 1.00 97.38 430 LEU A C 1
ATOM 3377 O O . LEU A 1 430 ? 21.807 3.616 -23.179 1.00 97.38 430 LEU A O 1
ATOM 3381 N N . VAL A 1 431 ? 19.797 2.599 -23.142 1.00 96.88 431 VAL A N 1
ATOM 3382 C CA . VAL A 1 431 ? 19.673 2.341 -24.588 1.00 96.88 431 VAL A CA 1
ATOM 3383 C C . VAL A 1 431 ? 18.199 2.470 -24.994 1.00 96.88 431 VAL A C 1
ATOM 3385 O O . VAL A 1 431 ? 17.507 1.472 -25.235 1.00 96.88 431 VAL A O 1
ATOM 3388 N N . ASN A 1 432 ? 17.692 3.701 -25.028 1.00 96.88 432 ASN A N 1
ATOM 3389 C CA . ASN A 1 432 ? 16.280 4.011 -25.278 1.00 96.88 432 ASN A CA 1
ATOM 3390 C C . ASN A 1 432 ? 16.138 4.881 -26.549 1.00 96.88 432 ASN A C 1
ATOM 3392 O O . ASN A 1 432 ? 15.994 6.094 -26.447 1.00 96.88 432 ASN A O 1
ATOM 3396 N N . PRO A 1 433 ? 16.202 4.284 -27.760 1.00 94.62 433 PRO A N 1
ATOM 3397 C CA . PRO A 1 433 ? 16.341 5.023 -29.025 1.00 94.62 433 PRO A CA 1
ATOM 3398 C C . PRO A 1 433 ? 15.107 5.843 -29.436 1.00 94.62 433 PRO A C 1
ATOM 3400 O O . PRO A 1 433 ? 15.191 6.625 -30.377 1.00 94.62 433 PRO A O 1
ATOM 3403 N N . ASP A 1 434 ? 13.975 5.652 -28.758 1.00 93.62 434 ASP A N 1
ATOM 3404 C CA . ASP A 1 434 ? 12.718 6.370 -28.991 1.00 93.62 434 ASP A CA 1
ATOM 3405 C C . ASP A 1 434 ? 12.580 7.635 -28.105 1.00 93.62 434 ASP A C 1
ATOM 3407 O O . ASP A 1 434 ? 11.590 8.364 -28.219 1.00 93.62 434 ASP A O 1
ATOM 3411 N N . ASN A 1 435 ? 13.571 7.899 -27.239 1.00 95.88 435 ASN A N 1
ATOM 3412 C CA . ASN A 1 435 ? 13.629 9.027 -26.304 1.00 95.88 435 ASN A CA 1
ATOM 3413 C C . ASN A 1 435 ? 14.621 10.097 -26.787 1.00 95.88 435 ASN A C 1
ATOM 3415 O O . ASN A 1 435 ? 15.684 9.771 -27.312 1.00 95.88 435 ASN A O 1
ATOM 3419 N N . ASP A 1 436 ? 14.306 11.374 -26.550 1.00 95.12 436 ASP A N 1
ATOM 3420 C CA . ASP A 1 436 ? 15.206 12.494 -26.873 1.00 95.12 436 ASP A CA 1
ATOM 3421 C C . ASP A 1 436 ? 16.341 12.630 -25.844 1.00 95.12 436 ASP A C 1
ATOM 3423 O O . ASP A 1 436 ? 17.441 13.079 -26.170 1.00 95.12 436 ASP A O 1
ATOM 3427 N N . TYR A 1 437 ? 16.079 12.230 -24.594 1.00 95.00 437 TYR A N 1
ATOM 3428 C CA . TYR A 1 437 ? 17.002 12.369 -23.470 1.00 95.00 437 TYR A CA 1
ATOM 3429 C C . TYR A 1 437 ? 17.055 11.086 -22.631 1.00 95.00 437 TYR A C 1
ATOM 3431 O O . TYR A 1 437 ? 16.043 10.433 -22.383 1.00 95.00 437 TYR A O 1
ATOM 3439 N N . GLU A 1 438 ? 18.233 10.740 -22.113 1.00 94.38 438 GLU A N 1
ATOM 3440 C CA . GLU A 1 438 ? 18.365 9.619 -21.170 1.00 94.38 438 GLU A CA 1
ATOM 3441 C C . GLU A 1 438 ? 18.199 10.068 -19.702 1.00 94.38 438 GLU A C 1
ATOM 3443 O O . GLU A 1 438 ? 17.675 9.313 -18.883 1.00 94.38 438 GLU A O 1
ATOM 3448 N N . ILE A 1 439 ? 18.549 11.318 -19.365 1.00 94.06 439 ILE A N 1
ATOM 3449 C CA . ILE A 1 439 ? 18.253 11.947 -18.064 1.00 94.06 439 ILE A CA 1
ATOM 3450 C C . ILE A 1 439 ? 17.790 13.395 -18.289 1.00 94.06 439 ILE A C 1
ATOM 3452 O O . ILE A 1 439 ? 18.421 14.135 -19.040 1.00 94.06 439 ILE A O 1
ATOM 3456 N N . VAL A 1 440 ? 16.714 13.793 -17.608 1.00 92.88 440 VAL A N 1
ATOM 3457 C CA . VAL A 1 440 ? 16.137 15.147 -17.562 1.00 92.88 440 VAL A CA 1
ATOM 3458 C C . VAL A 1 440 ? 16.210 15.666 -16.123 1.00 92.88 440 VAL A C 1
ATOM 3460 O O . VAL A 1 440 ? 15.918 14.927 -15.182 1.00 92.88 440 VAL A O 1
ATOM 3463 N N . THR A 1 441 ? 16.601 16.929 -15.932 1.00 87.44 441 THR A N 1
ATOM 3464 C CA . THR A 1 441 ? 16.752 17.559 -14.605 1.00 87.44 441 THR A CA 1
ATOM 3465 C C . THR A 1 441 ? 15.738 18.683 -14.410 1.00 87.44 441 THR A C 1
ATOM 3467 O O . THR A 1 441 ? 15.873 19.751 -15.009 1.00 87.44 441 THR A O 1
ATOM 3470 N N . VAL A 1 442 ? 14.748 18.478 -13.541 1.00 73.81 442 VAL A N 1
ATOM 3471 C CA . VAL A 1 442 ? 13.600 19.392 -13.406 1.00 73.81 442 VAL A CA 1
ATOM 3472 C C . VAL A 1 442 ? 13.922 20.531 -12.438 1.00 73.81 442 VAL A C 1
ATOM 3474 O O . VAL A 1 442 ? 13.452 20.567 -11.305 1.00 73.81 442 VAL A O 1
ATOM 3477 N N . ASN A 1 443 ? 14.713 21.507 -12.886 1.00 54.84 443 ASN A N 1
ATOM 3478 C CA . ASN A 1 443 ? 14.952 22.740 -12.129 1.00 54.84 443 ASN A CA 1
ATOM 3479 C C . ASN A 1 443 ? 13.805 23.755 -12.329 1.00 54.84 443 ASN A C 1
ATOM 3481 O O . ASN A 1 443 ? 14.031 24.892 -12.742 1.00 54.84 443 ASN A O 1
ATOM 3485 N N . ARG A 1 444 ? 12.556 23.332 -12.078 1.00 43.69 444 ARG A N 1
ATOM 3486 C CA . ARG A 1 444 ? 11.365 24.197 -12.161 1.00 43.69 444 ARG A CA 1
ATOM 3487 C C . ARG A 1 444 ? 11.288 25.101 -10.928 1.00 43.69 444 ARG A C 1
ATOM 3489 O O . ARG A 1 444 ? 10.538 24.844 -9.992 1.00 43.69 444 ARG A O 1
ATOM 3496 N N . SER A 1 445 ? 12.071 26.178 -10.945 1.00 30.11 445 SER A N 1
ATOM 3497 C CA . SER A 1 445 ? 11.850 27.336 -10.079 1.00 30.11 445 SER A CA 1
ATOM 3498 C C . SER A 1 445 ? 10.568 28.058 -10.508 1.00 30.11 445 SER A C 1
ATOM 3500 O O . SER A 1 445 ? 10.598 28.871 -11.436 1.00 30.11 445 SER A O 1
ATOM 3502 N N . LEU A 1 446 ? 9.459 27.717 -9.847 1.00 29.44 446 LEU A N 1
ATOM 3503 C CA . LEU A 1 446 ? 8.235 28.523 -9.781 1.00 29.44 446 LEU A CA 1
ATOM 3504 C C . LEU A 1 446 ? 8.387 29.629 -8.722 1.00 29.44 446 LEU A C 1
ATOM 3506 O O . LEU A 1 446 ? 9.020 29.346 -7.675 1.00 29.44 446 LEU A O 1
#

InterPro domains:
  IPR053243 Septate junction maturation regulator [PTHR47653] (1-444)

Organism: Ladona fulva (NCBI:txid123851)

pLDDT: mean 86.99, std 14.04, range [26.94, 98.81]